Protein AF-0000000083599683 (afdb_homodimer)

Organism: Rodentolepis nana (NCBI:txid102285)

Structure (mmCIF, N/CA/C/O backbone):
data_AF-0000000083599683-model_v1
#
loop_
_entity.id
_entity.type
_entity.pdbx_description
1 polymer 'tRNA pseudouridine synthase'
#
loop_
_atom_site.group_PDB
_atom_site.id
_atom_site.type_symbol
_atom_site.label_atom_id
_atom_site.label_alt_id
_atom_site.label_comp_id
_atom_site.label_asym_id
_atom_site.label_entity_id
_atom_site.label_seq_id
_atom_site.pdbx_PDB_ins_code
_atom_site.Cartn_x
_atom_site.Cartn_y
_atom_site.Cartn_z
_atom_site.occupancy
_atom_site.B_iso_or_equiv
_atom_site.auth_seq_id
_atom_site.auth_comp_id
_atom_site.auth_asym_id
_atom_site.auth_atom_id
_atom_site.pdbx_PDB_model_num
ATOM 1 N N . MET A 1 1 ? -8.734 -25.922 -6.039 1 97.12 1 MET A N 1
ATOM 2 C CA . MET A 1 1 ? -9.18 -24.547 -5.828 1 97.12 1 MET A CA 1
ATOM 3 C C . MET A 1 1 ? -8.188 -23.547 -6.418 1 97.12 1 MET A C 1
ATOM 5 O O . MET A 1 1 ? -6.977 -23.75 -6.32 1 97.12 1 MET A O 1
ATOM 9 N N . LYS A 1 2 ? -8.742 -22.531 -7.09 1 97.81 2 LYS A N 1
ATOM 10 C CA . LYS A 1 2 ? -7.973 -21.391 -7.555 1 97.81 2 LYS A CA 1
ATOM 11 C C . LYS A 1 2 ? -8 -20.25 -6.531 1 97.81 2 LYS A C 1
ATOM 13 O O . LYS A 1 2 ? -9.078 -19.828 -6.105 1 97.81 2 LYS A O 1
ATOM 18 N N . ILE A 1 3 ? -6.816 -19.766 -6.152 1 97.94 3 ILE A N 1
ATOM 19 C CA . ILE A 1 3 ? -6.816 -18.812 -5.051 1 97.94 3 ILE A CA 1
ATOM 20 C C . ILE A 1 3 ? -6.016 -17.578 -5.441 1 97.94 3 ILE A C 1
ATOM 22 O O . ILE A 1 3 ? -5.027 -17.672 -6.176 1 97.94 3 ILE A O 1
ATOM 26 N N . LEU A 1 4 ? -6.488 -16.453 -5.023 1 98.62 4 LEU A N 1
ATOM 27 C CA . LEU A 1 4 ? -5.852 -15.141 -5.133 1 98.62 4 LEU A CA 1
ATOM 28 C C . LEU A 1 4 ? -5.406 -14.633 -3.766 1 98.62 4 LEU A C 1
ATOM 30 O O . LEU A 1 4 ? -6.129 -14.781 -2.779 1 98.62 4 LEU A O 1
ATOM 34 N N . TYR A 1 5 ? -4.164 -14.109 -3.648 1 98.44 5 TYR A N 1
ATOM 35 C CA . TYR A 1 5 ? -3.727 -13.539 -2.379 1 98.44 5 TYR A CA 1
ATOM 36 C C . TYR A 1 5 ? -2.648 -12.484 -2.6 1 98.44 5 TYR A C 1
ATOM 38 O O . TYR A 1 5 ? -1.873 -12.562 -3.555 1 98.44 5 TYR A O 1
ATOM 46 N N . THR A 1 6 ? -2.662 -11.484 -1.713 1 98.31 6 THR A N 1
ATOM 47 C CA . THR A 1 6 ? -1.493 -10.625 -1.572 1 98.31 6 THR A CA 1
ATOM 48 C C . THR A 1 6 ? -0.508 -11.203 -0.563 1 98.31 6 THR A C 1
ATOM 50 O O . THR A 1 6 ? -0.876 -11.492 0.578 1 98.31 6 THR A O 1
ATOM 53 N N . GLY A 1 7 ? 0.724 -11.375 -0.953 1 97.56 7 GLY A N 1
ATOM 54 C CA . GLY A 1 7 ? 1.691 -12.094 -0.137 1 97.56 7 GLY A CA 1
ATOM 55 C C . GLY A 1 7 ? 2.451 -11.188 0.818 1 97.56 7 GLY A C 1
ATOM 56 O O . GLY A 1 7 ? 3.248 -11.664 1.629 1 97.56 7 GLY A O 1
ATOM 57 N N . TRP A 1 8 ? 2.189 -9.977 0.929 1 96.69 8 TRP A N 1
ATOM 58 C CA . TRP A 1 8 ? 3.037 -8.969 1.562 1 96.69 8 TRP A CA 1
ATOM 59 C C . TRP A 1 8 ? 3.041 -9.141 3.078 1 96.69 8 TRP A C 1
ATOM 61 O O . TRP A 1 8 ? 4.035 -8.828 3.74 1 96.69 8 TRP A O 1
ATOM 71 N N . ASP A 1 9 ? 1.971 -9.648 3.609 1 93.19 9 ASP A N 1
ATOM 72 C CA . ASP A 1 9 ? 1.846 -9.797 5.055 1 93.19 9 ASP A CA 1
ATOM 73 C C . ASP A 1 9 ? 2.021 -11.25 5.477 1 93.19 9 ASP A C 1
ATOM 75 O O . ASP A 1 9 ? 1.667 -11.625 6.594 1 93.19 9 ASP A O 1
ATOM 79 N N . TYR A 1 10 ? 2.543 -12.086 4.562 1 94.94 10 TYR A N 1
ATOM 80 C CA . TYR A 1 10 ? 2.621 -13.508 4.848 1 94.94 10 TYR A CA 1
ATOM 81 C C . TYR A 1 10 ? 4.047 -14.023 4.684 1 94.94 10 TYR A C 1
ATOM 83 O O . TYR A 1 10 ? 4.828 -13.461 3.912 1 94.94 10 TYR A O 1
ATOM 91 N N . SER A 1 11 ? 4.332 -15.094 5.391 1 93.38 11 SER A N 1
ATOM 92 C CA . SER A 1 11 ? 5.633 -15.75 5.316 1 93.38 11 SER A CA 1
ATOM 93 C C . SER A 1 11 ? 5.664 -16.781 4.195 1 93.38 11 SER A C 1
ATOM 95 O O . SER A 1 11 ? 6.203 -17.891 4.371 1 93.38 11 SER A O 1
ATOM 97 N N . GLY A 1 12 ? 4.918 -16.453 3.143 1 92.81 12 GLY A N 1
ATOM 98 C CA . GLY A 1 12 ? 4.891 -17.359 2.008 1 92.81 12 GLY A CA 1
ATOM 99 C C . GLY A 1 12 ? 3.602 -18.156 1.913 1 92.81 12 GLY A C 1
ATOM 100 O O . GLY A 1 12 ? 2.691 -17.984 2.723 1 92.81 12 GLY A O 1
ATOM 101 N N . LEU A 1 13 ? 3.566 -18.984 0.935 1 92 13 LEU A N 1
ATOM 102 C CA . LEU A 1 13 ? 2.381 -19.797 0.691 1 92 13 LEU A CA 1
ATOM 103 C C . LEU A 1 13 ? 2.381 -21.031 1.575 1 92 13 LEU A C 1
ATOM 105 O O . LEU A 1 13 ? 1.37 -21.359 2.205 1 92 13 LEU A O 1
ATOM 109 N N . ALA A 1 14 ? 3.527 -21.719 1.593 1 87.19 14 ALA A N 1
ATOM 110 C CA . ALA A 1 14 ? 3.623 -23.047 2.199 1 87.19 14 ALA A CA 1
ATOM 111 C C . ALA A 1 14 ? 3.547 -22.969 3.721 1 87.19 14 ALA A C 1
ATOM 113 O O . ALA A 1 14 ? 4.066 -22.016 4.324 1 87.19 14 ALA A O 1
ATOM 114 N N . ARG A 1 15 ? 2.996 -24.031 4.219 1 80.44 15 ARG A N 1
ATOM 115 C CA . ARG A 1 15 ? 2.941 -24.125 5.672 1 80.44 15 ARG A CA 1
ATOM 116 C C .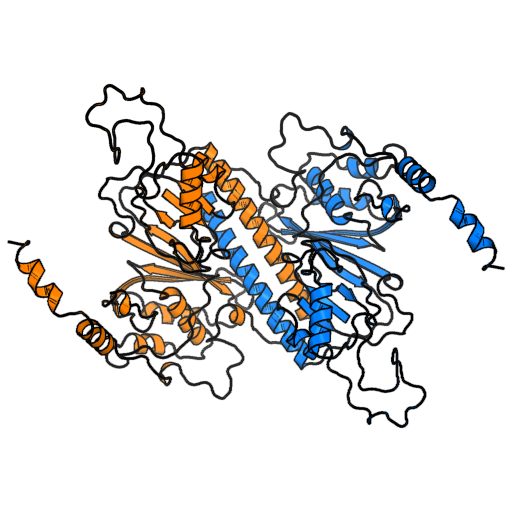 ARG A 1 15 ? 4.336 -24.312 6.262 1 80.44 15 ARG A C 1
ATOM 118 O O . ARG A 1 15 ? 5.191 -24.953 5.652 1 80.44 15 ARG A O 1
ATOM 125 N N . GLN A 1 16 ? 4.488 -23.641 7.316 1 76.94 16 GLN A N 1
ATOM 126 C CA . GLN A 1 16 ? 5.766 -23.734 8.016 1 76.94 16 GLN A CA 1
ATOM 127 C C . GLN A 1 16 ? 5.566 -24.062 9.492 1 76.94 16 GLN A C 1
ATOM 129 O O . GLN A 1 16 ? 4.555 -23.672 10.086 1 76.94 16 GLN A O 1
ATOM 134 N N . ASP A 1 17 ? 6.441 -24.766 9.969 1 71.62 17 ASP A N 1
ATOM 135 C CA . ASP A 1 17 ? 6.379 -25.078 11.391 1 71.62 17 ASP A CA 1
ATOM 136 C C . ASP A 1 17 ? 6.629 -23.844 12.25 1 71.62 17 ASP A C 1
ATOM 138 O O . ASP A 1 17 ? 6.051 -23.703 13.328 1 71.62 17 ASP A O 1
ATOM 142 N N . SER A 1 18 ? 7.34 -22.984 11.766 1 71 18 SER A N 1
ATOM 143 C CA . SER A 1 18 ? 7.844 -21.844 12.539 1 71 18 SER A CA 1
ATOM 144 C C . SER A 1 18 ? 6.891 -20.656 12.469 1 71 18 SER A C 1
ATOM 146 O O . SER A 1 18 ? 6.969 -19.75 13.297 1 71 18 SER A O 1
ATOM 148 N N . SER A 1 19 ? 6.02 -20.719 11.562 1 72.56 19 SER A N 1
ATOM 149 C CA . SER A 1 19 ? 5.145 -19.562 11.422 1 72.56 19 SER A CA 1
ATOM 150 C C . SER A 1 19 ? 3.715 -19.984 11.094 1 72.56 19 SER A C 1
ATOM 152 O O . SER A 1 19 ? 3.496 -20.828 10.227 1 72.56 19 SER A O 1
ATOM 154 N N . THR A 1 20 ? 2.865 -19.406 11.758 1 76.44 20 THR A N 1
ATOM 155 C CA . THR A 1 20 ? 1.454 -19.672 11.5 1 76.44 20 THR A CA 1
ATOM 156 C C . THR A 1 20 ? 0.873 -18.625 10.547 1 76.44 20 THR A C 1
ATOM 158 O O . THR A 1 20 ? -0.309 -18.688 10.203 1 76.44 20 THR A O 1
ATOM 161 N N . CYS A 1 21 ? 1.707 -17.781 9.984 1 89.5 21 CYS A N 1
ATOM 162 C CA . CYS A 1 21 ? 1.173 -16.703 9.156 1 89.5 21 CYS A CA 1
ATOM 163 C C . CYS A 1 21 ? 1.478 -16.938 7.684 1 89.5 21 CYS A C 1
ATOM 165 O O . CYS A 1 21 ? 2.139 -16.125 7.039 1 89.5 21 CYS A O 1
ATOM 167 N N . THR A 1 22 ? 1.053 -18.094 7.215 1 94.06 22 THR A N 1
ATOM 168 C CA . THR A 1 22 ? 1.198 -18.422 5.797 1 94.06 22 THR A CA 1
ATOM 169 C C . THR A 1 22 ? -0.16 -18.422 5.105 1 94.06 22 THR A C 1
ATOM 171 O O . THR A 1 22 ? -1.199 -18.516 5.762 1 94.06 22 THR A O 1
ATOM 174 N N . VAL A 1 23 ? -0.152 -18.297 3.834 1 95.81 23 VAL A N 1
ATOM 175 C CA . VAL A 1 23 ? -1.377 -18.312 3.041 1 95.81 23 VAL A CA 1
ATOM 176 C C . VAL A 1 23 ? -2.088 -19.641 3.193 1 95.81 23 VAL A C 1
ATOM 178 O O . VAL A 1 23 ? -3.297 -19.688 3.436 1 95.81 23 VAL A O 1
ATOM 181 N N . ALA A 1 24 ? -1.316 -20.781 3.111 1 94.31 24 ALA A N 1
ATOM 182 C CA . ALA A 1 24 ? -1.881 -22.109 3.215 1 94.31 24 ALA A CA 1
ATOM 183 C C . ALA A 1 24 ? -2.541 -22.328 4.574 1 94.31 24 ALA A C 1
ATOM 185 O O . ALA A 1 24 ? -3.645 -22.875 4.656 1 94.31 24 ALA A O 1
ATOM 186 N N . GLU A 1 25 ? -1.86 -21.891 5.57 1 93.31 25 GLU A N 1
ATOM 187 C CA . GLU A 1 25 ? -2.41 -22.047 6.914 1 93.31 25 GLU A CA 1
ATOM 188 C C . GLU A 1 25 ? -3.734 -21.312 7.059 1 93.31 25 GLU A C 1
ATOM 190 O O . GLU A 1 25 ? -4.676 -21.828 7.664 1 93.31 25 GLU A O 1
ATOM 195 N N . ASN A 1 26 ? -3.818 -20.125 6.535 1 95.12 26 ASN A N 1
ATOM 196 C CA . ASN A 1 26 ? -5.059 -19.359 6.594 1 95.12 26 ASN A CA 1
ATOM 197 C C . ASN A 1 26 ? -6.172 -20.047 5.801 1 95.12 26 ASN A C 1
ATOM 199 O O . ASN A 1 26 ? -7.324 -20.062 6.238 1 95.12 26 ASN A O 1
ATOM 203 N N . LEU A 1 27 ? -5.824 -20.578 4.699 1 95.38 27 LEU A N 1
ATOM 204 C CA . LEU A 1 27 ? -6.805 -21.281 3.885 1 95.38 27 LEU A CA 1
ATOM 205 C C . LEU A 1 27 ? -7.336 -22.516 4.617 1 95.38 27 LEU A C 1
ATOM 207 O O . LEU A 1 27 ? -8.555 -22.688 4.723 1 95.38 27 LEU A O 1
ATOM 211 N N . ILE A 1 28 ? -6.441 -23.328 5.156 1 93.94 28 ILE A N 1
ATOM 212 C CA . ILE A 1 28 ? -6.824 -24.547 5.844 1 93.94 28 ILE A CA 1
ATOM 213 C C . ILE A 1 28 ? -7.66 -24.219 7.078 1 93.94 28 ILE A C 1
ATOM 215 O O . ILE A 1 28 ? -8.688 -24.844 7.324 1 93.94 28 ILE A O 1
ATOM 219 N N . THR A 1 29 ? -7.227 -23.188 7.777 1 93.31 29 THR A N 1
ATOM 220 C CA . THR A 1 29 ? -7.961 -22.75 8.953 1 93.31 29 THR A CA 1
ATOM 221 C C . THR A 1 29 ? -9.375 -22.312 8.586 1 93.31 29 THR A C 1
ATOM 223 O O . THR A 1 29 ? -10.336 -22.672 9.266 1 93.31 29 THR A O 1
ATOM 226 N N . ALA A 1 30 ? -9.531 -21.594 7.531 1 95.38 30 ALA A N 1
ATOM 227 C CA . ALA A 1 30 ? -10.836 -21.141 7.066 1 95.38 30 ALA A CA 1
ATOM 228 C C . ALA A 1 30 ? -11.727 -22.312 6.691 1 95.38 30 ALA A C 1
ATOM 230 O O . ALA A 1 30 ? -12.914 -22.344 7.035 1 95.38 30 ALA A O 1
ATOM 231 N N . LEU A 1 31 ? -11.156 -23.344 6.027 1 95.19 31 LEU A N 1
ATOM 232 C CA . LEU A 1 31 ? -11.922 -24.5 5.59 1 95.19 31 LEU A CA 1
ATOM 233 C C . LEU A 1 31 ? -12.336 -25.359 6.777 1 95.19 31 LEU A C 1
ATOM 235 O O . LEU A 1 31 ? -13.406 -25.984 6.758 1 95.19 31 LEU A O 1
ATOM 239 N N . CYS A 1 32 ? -11.539 -25.344 7.809 1 94.25 32 CYS A N 1
ATOM 240 C CA . CYS A 1 32 ? -11.906 -26.031 9.047 1 94.25 32 CYS A CA 1
ATOM 241 C C . CYS A 1 32 ? -13.039 -25.312 9.758 1 94.25 32 CYS A C 1
ATOM 243 O O . CYS A 1 32 ? -13.984 -25.938 10.227 1 94.25 32 CYS A O 1
ATOM 245 N N . ARG A 1 33 ? -12.945 -24.062 9.758 1 94.31 33 ARG A N 1
ATOM 246 C CA . ARG A 1 33 ? -13.953 -23.234 10.438 1 94.31 33 ARG A CA 1
ATOM 247 C C . ARG A 1 33 ? -15.328 -23.438 9.812 1 94.31 33 ARG A C 1
ATOM 249 O O . ARG A 1 33 ? -16.344 -23.438 10.516 1 94.31 33 ARG A O 1
ATOM 256 N N . CYS A 1 34 ? -15.328 -23.625 8.539 1 93.69 34 CYS A N 1
ATOM 257 C CA . CYS A 1 34 ? -16.609 -23.797 7.875 1 93.69 34 CYS A CA 1
ATOM 258 C C . CYS A 1 34 ? -16.953 -25.281 7.746 1 93.69 34 CYS A C 1
ATOM 260 O O . CYS A 1 34 ? -17.859 -25.656 7.004 1 93.69 34 CYS A O 1
ATOM 262 N N . ARG A 1 35 ? -16.141 -26.188 8.297 1 92.38 35 ARG A N 1
ATOM 263 C CA . ARG A 1 35 ? -16.391 -27.609 8.469 1 92.38 35 ARG A CA 1
ATOM 264 C C . ARG A 1 35 ? -16.312 -28.344 7.133 1 92.38 35 ARG A C 1
ATOM 266 O O . ARG A 1 35 ? -17.016 -29.344 6.918 1 92.38 35 ARG A O 1
ATOM 273 N N . LEU A 1 36 ? -15.609 -27.75 6.25 1 93.31 36 LEU A N 1
ATOM 274 C CA . LEU A 1 36 ? -15.344 -28.469 5.008 1 93.31 36 LEU A CA 1
ATOM 275 C C . LEU A 1 36 ? -14.234 -29.5 5.203 1 93.31 36 LEU A C 1
ATOM 277 O O . LEU A 1 36 ? -14.148 -30.469 4.445 1 93.31 36 LEU A O 1
ATOM 281 N N . ILE A 1 37 ? -13.406 -29.203 6.125 1 91 37 ILE A N 1
ATOM 282 C CA . ILE A 1 37 ? -12.352 -30.125 6.523 1 91 37 ILE A CA 1
ATOM 283 C C . ILE A 1 37 ? -12.484 -30.469 8.008 1 91 37 ILE A C 1
ATOM 285 O O . ILE A 1 37 ? -12.609 -29.562 8.844 1 91 37 ILE A O 1
ATOM 289 N N . GLU A 1 38 ? -12.547 -31.703 8.297 1 83.56 38 GLU A N 1
ATOM 290 C CA . GLU A 1 38 ? -12.664 -32.125 9.688 1 83.56 38 GLU A CA 1
ATOM 291 C C . GLU A 1 38 ? -11.289 -32.438 10.289 1 83.56 38 GLU A C 1
ATOM 293 O O . GLU A 1 38 ? -11.016 -32.031 11.43 1 83.56 38 GLU A O 1
ATOM 298 N N . ASP A 1 39 ? -10.461 -33.125 9.484 1 79.12 39 ASP A N 1
ATOM 299 C CA . ASP A 1 39 ? -9.117 -33.469 9.938 1 79.12 39 ASP A CA 1
ATOM 300 C C . ASP A 1 39 ? -8.055 -32.875 9.016 1 79.12 39 ASP A C 1
ATOM 302 O O . ASP A 1 39 ? -7.852 -33.375 7.902 1 79.12 39 ASP A O 1
ATOM 306 N N . PRO A 1 40 ? -7.406 -31.906 9.578 1 72 40 PRO A N 1
ATOM 307 C CA . PRO A 1 40 ? -6.398 -31.281 8.719 1 72 40 PRO A CA 1
ATOM 308 C C . PRO A 1 40 ? -5.285 -32.25 8.312 1 72 40 PRO A C 1
ATOM 310 O O . PRO A 1 40 ? -4.633 -32.031 7.285 1 72 40 PRO A O 1
ATOM 313 N N . GLY A 1 41 ? -5.109 -33.219 9.086 1 71.75 41 GLY A N 1
ATOM 314 C CA . GLY A 1 41 ? -4.09 -34.188 8.766 1 71.75 41 GLY A CA 1
ATOM 315 C C . GLY A 1 41 ? -4.43 -35.031 7.547 1 71.75 41 GLY A C 1
ATOM 316 O O . GLY A 1 41 ? -3.539 -35.594 6.902 1 71.75 41 GLY A O 1
ATOM 317 N N . ALA A 1 42 ? -5.656 -35.062 7.199 1 68.44 42 ALA A N 1
ATOM 318 C CA . ALA A 1 42 ? -6.117 -35.938 6.113 1 68.44 42 ALA A CA 1
ATOM 319 C C . ALA A 1 42 ? -6.285 -35.125 4.82 1 68.44 42 ALA A C 1
ATOM 321 O O . ALA A 1 42 ? -6.77 -35.656 3.816 1 68.44 42 ALA A O 1
ATOM 322 N N . LEU A 1 43 ? -5.891 -33.969 4.637 1 76.19 43 LEU A N 1
ATOM 323 C CA . LEU A 1 43 ? -6.262 -33 3.602 1 76.19 43 LEU A CA 1
ATOM 324 C C . LEU A 1 43 ? -5.406 -33.188 2.352 1 76.19 43 LEU A C 1
ATOM 326 O O . LEU A 1 43 ? -5.848 -32.875 1.242 1 76.19 43 LEU A O 1
ATOM 330 N N . GLU A 1 44 ? -4.41 -34.031 2.207 1 83.62 44 GLU A N 1
ATOM 331 C CA . GLU A 1 44 ? -3.484 -34.156 1.085 1 83.62 44 GLU A CA 1
ATOM 332 C C . GLU A 1 44 ? -3.33 -32.812 0.35 1 83.62 44 GLU A C 1
ATOM 334 O O . GLU A 1 44 ? -3.555 -32.75 -0.859 1 83.62 44 GLU A O 1
ATOM 339 N N . PHE A 1 45 ? -2.924 -31.891 1.01 1 89.44 45 PHE A N 1
ATOM 340 C CA . PHE A 1 45 ? -2.773 -30.531 0.499 1 89.44 45 PHE A CA 1
ATOM 341 C C . PHE A 1 45 ? -1.573 -30.438 -0.435 1 89.44 45 PHE A C 1
ATOM 343 O O . PHE A 1 45 ? -0.471 -30.859 -0.084 1 89.44 45 PHE A O 1
ATOM 350 N N . ALA A 1 46 ? -1.817 -29.984 -1.697 1 92.62 46 ALA A N 1
ATOM 351 C CA . ALA A 1 46 ? -0.75 -29.766 -2.67 1 92.62 46 ALA A CA 1
ATOM 352 C C . ALA A 1 46 ? -0.945 -28.438 -3.402 1 92.62 46 ALA A C 1
ATOM 354 O O . ALA A 1 46 ? -2.07 -27.953 -3.525 1 92.62 46 ALA A O 1
ATOM 355 N N . VAL A 1 47 ? 0.135 -27.875 -3.836 1 93.44 47 VAL A N 1
ATOM 356 C CA . VAL A 1 47 ? 0.078 -26.578 -4.492 1 93.44 47 VAL A CA 1
ATOM 357 C C . VAL A 1 47 ? 0.739 -26.672 -5.867 1 93.44 47 VAL A C 1
ATOM 359 O O . VAL A 1 47 ? 1.607 -27.516 -6.094 1 93.44 47 VAL A O 1
ATOM 362 N N . CYS A 1 48 ? 0.321 -25.812 -6.738 1 92.69 48 CYS A N 1
ATOM 363 C CA . CYS A 1 48 ? 0.878 -25.766 -8.086 1 92.69 48 CYS A CA 1
ATOM 364 C C . CYS A 1 48 ? 2.283 -25.172 -8.078 1 92.69 48 CYS A C 1
ATOM 366 O O . CYS A 1 48 ? 3.172 -25.672 -8.773 1 92.69 48 CYS A O 1
ATOM 368 N N . GLY A 1 49 ? 2.432 -24.094 -7.383 1 87.81 49 GLY A N 1
ATOM 369 C CA . GLY A 1 49 ? 3.703 -23.391 -7.246 1 87.81 49 GLY A CA 1
ATOM 370 C C . GLY A 1 49 ? 3.895 -22.766 -5.879 1 87.81 49 GLY A C 1
ATOM 371 O O . GLY A 1 49 ? 2.949 -22.234 -5.297 1 87.81 49 GLY A O 1
ATOM 372 N N . ARG A 1 50 ? 5.109 -22.844 -5.383 1 87.69 50 ARG A N 1
ATOM 373 C CA . ARG A 1 50 ? 5.41 -22.234 -4.094 1 87.69 50 ARG A CA 1
ATOM 374 C C . ARG A 1 50 ? 5.812 -20.766 -4.27 1 87.69 50 ARG A C 1
ATOM 376 O O . ARG A 1 50 ? 6.492 -20.422 -5.234 1 87.69 50 ARG A O 1
ATOM 383 N N . THR A 1 51 ? 5.203 -19.922 -3.527 1 94.06 51 THR A N 1
ATOM 384 C CA . THR A 1 51 ? 5.59 -18.516 -3.521 1 94.06 51 THR A CA 1
ATOM 385 C C . THR A 1 51 ? 6.277 -18.141 -2.211 1 94.06 51 THR A C 1
ATOM 387 O O . THR A 1 51 ? 5.863 -18.594 -1.14 1 94.06 51 THR A O 1
ATOM 390 N N . ASP A 1 52 ? 7.328 -17.391 -2.348 1 93.62 52 ASP A N 1
ATOM 391 C CA . ASP A 1 52 ? 8.125 -16.953 -1.203 1 93.62 52 ASP A CA 1
ATOM 392 C C . ASP A 1 52 ? 7.395 -15.883 -0.402 1 93.62 52 ASP A C 1
ATOM 394 O O . ASP A 1 52 ? 6.344 -15.398 -0.821 1 93.62 52 ASP A O 1
ATOM 398 N N . LYS A 1 53 ? 8.039 -15.688 0.755 1 95.25 53 LYS A N 1
ATOM 399 C CA . LYS A 1 53 ? 7.57 -14.562 1.56 1 95.25 53 LYS A CA 1
ATOM 400 C C . LYS A 1 53 ? 7.512 -13.281 0.732 1 95.25 53 LYS A C 1
ATOM 402 O O . LYS A 1 53 ? 8.461 -12.953 0.021 1 95.25 53 LYS A O 1
ATOM 407 N N . GLY A 1 54 ? 6.352 -12.602 0.827 1 96.88 54 GLY A N 1
ATOM 408 C CA . GLY A 1 54 ? 6.211 -11.32 0.157 1 96.88 54 GLY A CA 1
ATOM 409 C C . GLY A 1 54 ? 5.664 -11.438 -1.252 1 96.88 54 GLY A C 1
ATOM 410 O O . GLY A 1 54 ? 5.242 -10.445 -1.846 1 96.88 54 GLY A O 1
ATOM 411 N N . VAL A 1 55 ? 5.672 -12.641 -1.803 1 98.25 55 VAL A N 1
ATOM 412 C CA . VAL A 1 55 ? 5.238 -12.836 -3.182 1 98.25 55 VAL A CA 1
ATOM 413 C C . VAL A 1 55 ? 3.732 -13.086 -3.217 1 98.25 55 VAL A C 1
ATOM 415 O O . VAL A 1 55 ? 3.211 -13.883 -2.432 1 98.25 55 VAL A O 1
ATOM 418 N N . SER A 1 56 ? 3.061 -12.391 -4.133 1 98.69 56 SER A N 1
ATOM 419 C CA . SER A 1 56 ? 1.612 -12.508 -4.27 1 98.69 56 SER A CA 1
ATOM 420 C C . SER A 1 56 ? 1.239 -13.539 -5.328 1 98.69 56 SER A C 1
ATOM 422 O O . SER A 1 56 ? 2.088 -13.961 -6.117 1 98.69 56 SER A O 1
ATOM 424 N N . GLY A 1 57 ? 0.008 -13.969 -5.305 1 98.5 57 GLY A N 1
ATOM 425 C CA . GLY A 1 57 ? -0.51 -14.914 -6.281 1 98.5 57 GLY A CA 1
ATOM 426 C C . GLY A 1 57 ? -1.894 -14.555 -6.785 1 98.5 57 GLY A C 1
ATOM 427 O O . GLY A 1 57 ? -2.789 -14.242 -5.996 1 98.5 57 GLY A O 1
ATOM 428 N N . LEU A 1 58 ? -2.051 -14.57 -8.102 1 98.31 58 LEU A N 1
ATOM 429 C CA . LEU A 1 58 ? -3.326 -14.242 -8.734 1 98.31 58 LEU A CA 1
ATOM 430 C C . LEU A 1 58 ? -4.164 -15.492 -8.945 1 98.31 58 LEU A C 1
ATOM 432 O O . LEU A 1 58 ? -5.367 -15.492 -8.688 1 98.31 58 LEU A O 1
ATOM 436 N N . SER A 1 59 ? -3.518 -16.578 -9.469 1 96.94 59 SER A N 1
ATOM 437 C CA . SER A 1 59 ? -4.242 -17.797 -9.812 1 96.94 59 SER A CA 1
ATOM 438 C C . SER A 1 59 ? -3.498 -19.031 -9.328 1 96.94 59 SER A C 1
ATOM 440 O O . SER A 1 59 ? -3.273 -19.969 -10.102 1 96.94 59 SER A O 1
ATOM 442 N N . GLN A 1 60 ? -3.127 -18.969 -8.086 1 97.06 60 GLN A N 1
ATOM 443 C CA . GLN A 1 60 ? -2.545 -20.172 -7.492 1 97.06 60 GLN A CA 1
ATOM 444 C C . GLN A 1 60 ? -3.562 -21.312 -7.438 1 97.06 60 GLN A C 1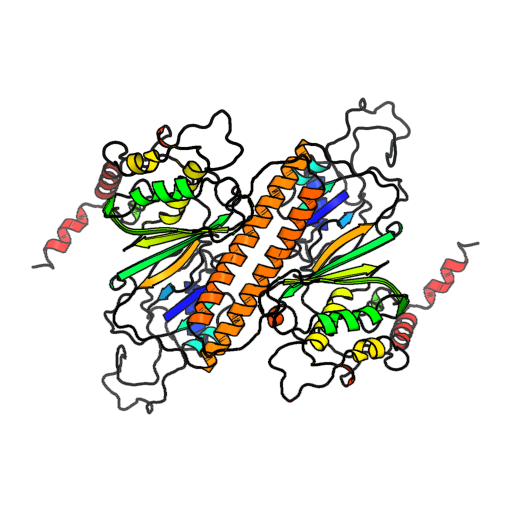
ATOM 446 O O . GLN A 1 60 ? -4.758 -21.078 -7.262 1 97.06 60 GLN A O 1
ATOM 451 N N . VAL A 1 61 ? -3.121 -22.5 -7.695 1 97.56 61 VAL A N 1
ATOM 452 C CA . VAL A 1 61 ? -4.016 -23.656 -7.672 1 97.56 61 VAL A CA 1
ATOM 453 C C . VAL A 1 61 ? -3.572 -24.641 -6.59 1 97.56 61 VAL A C 1
ATOM 455 O O . VAL A 1 61 ? -2.391 -24.969 -6.5 1 97.56 61 VAL A O 1
ATOM 458 N N . VAL A 1 62 ? -4.516 -25.031 -5.789 1 96.06 62 VAL A N 1
ATOM 459 C CA . VAL A 1 62 ? -4.25 -25.984 -4.727 1 96.06 62 VAL A CA 1
ATOM 460 C C . VAL A 1 62 ? -5.234 -27.156 -4.832 1 96.06 62 VAL A C 1
ATOM 462 O O . VAL A 1 62 ? -6.348 -26.984 -5.332 1 96.06 62 VAL A O 1
ATOM 465 N N . THR A 1 63 ? -4.789 -28.312 -4.391 1 95.19 63 THR A N 1
ATOM 466 C CA . THR A 1 63 ? -5.68 -29.453 -4.289 1 95.19 63 THR A CA 1
ATOM 467 C C . THR A 1 63 ? -5.848 -29.891 -2.834 1 95.19 63 THR A C 1
ATOM 469 O O . THR A 1 63 ? -4.895 -29.844 -2.055 1 95.19 63 THR A O 1
ATOM 472 N N . LEU A 1 64 ? -7.031 -30.234 -2.514 1 93.44 64 LEU A N 1
ATOM 473 C CA . LEU A 1 64 ? -7.352 -30.719 -1.18 1 93.44 64 LEU A CA 1
ATOM 474 C C . LEU A 1 64 ? -8.633 -31.547 -1.199 1 93.44 64 LEU A C 1
ATOM 476 O O . LEU A 1 64 ? -9.406 -31.484 -2.156 1 93.44 64 LEU A O 1
ATOM 480 N N . THR A 1 65 ? -8.758 -32.375 -0.172 1 93.19 65 THR A N 1
ATOM 481 C CA . THR A 1 65 ? -9.977 -33.188 -0.002 1 93.19 65 THR A CA 1
ATOM 482 C C . THR A 1 65 ? -10.914 -32.5 0.996 1 93.19 65 THR A C 1
ATOM 484 O O . THR A 1 65 ? -10.508 -32.156 2.109 1 93.19 65 THR A O 1
ATOM 487 N N . VAL A 1 66 ? -12.148 -32.312 0.5 1 93.56 66 VAL A N 1
ATOM 488 C CA . VAL A 1 66 ? -13.133 -31.625 1.35 1 93.56 66 VAL A CA 1
ATOM 489 C C . VAL A 1 66 ? -14.43 -32.438 1.356 1 93.56 66 VAL A C 1
ATOM 491 O O . VAL A 1 66 ? -14.633 -33.312 0.525 1 93.56 66 VAL A O 1
ATOM 494 N N . ARG A 1 67 ? -15.266 -32.062 2.273 1 91.88 67 ARG A N 1
ATOM 495 C CA . ARG A 1 67 ? -16.594 -32.688 2.346 1 91.88 67 ARG A CA 1
ATOM 496 C C . ARG A 1 67 ? -17.406 -32.375 1.1 1 91.88 67 ARG A C 1
ATOM 498 O O . ARG A 1 67 ? -17.328 -31.266 0.566 1 91.88 67 ARG A O 1
ATOM 505 N N . SER A 1 68 ? -18.188 -33.375 0.671 1 92.06 68 SER A N 1
ATOM 506 C CA . SER A 1 68 ? -19.047 -33.219 -0.504 1 92.06 68 SER A CA 1
ATOM 507 C C . SER A 1 68 ? -20.484 -33.594 -0.202 1 92.06 68 SER A C 1
ATOM 509 O O . SER A 1 68 ? -20.734 -34.469 0.65 1 92.06 68 SER A O 1
ATOM 511 N N . ASN A 1 69 ? -21.375 -32.938 -0.874 1 92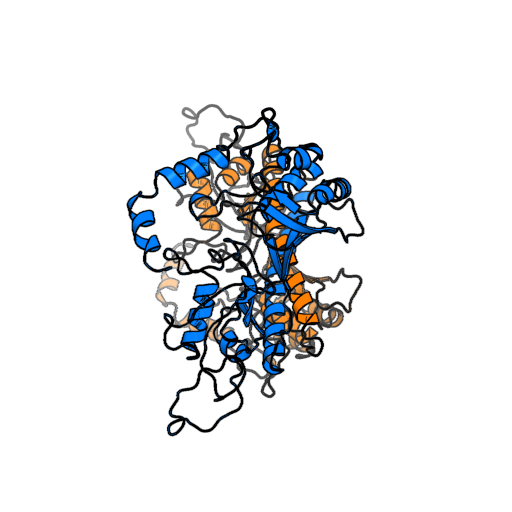.75 69 ASN A N 1
ATOM 512 C CA . ASN A 1 69 ? -22.781 -33.25 -0.702 1 92.75 69 ASN A CA 1
ATOM 513 C C . ASN A 1 69 ? -23.25 -34.312 -1.673 1 92.75 69 ASN A C 1
ATOM 515 O O . ASN A 1 69 ? -24.391 -34.781 -1.588 1 92.75 69 ASN A O 1
ATOM 519 N N . VAL A 1 70 ? -22.375 -34.719 -2.562 1 91.44 70 VAL A N 1
ATOM 520 C CA . VAL A 1 70 ? -22.75 -35.719 -3.551 1 91.44 70 VAL A CA 1
ATOM 521 C C . VAL A 1 70 ? -22.016 -37.031 -3.258 1 91.44 70 VAL A C 1
ATOM 523 O O . VAL A 1 70 ? -20.953 -37.031 -2.615 1 91.44 70 VAL A O 1
ATOM 526 N N . HIS A 1 71 ? -22.609 -38.094 -3.789 1 90.62 71 HIS A N 1
ATOM 527 C CA . HIS A 1 71 ? -22.078 -39.406 -3.434 1 90.62 71 HIS A CA 1
ATOM 528 C C . HIS A 1 71 ? -21.281 -40 -4.586 1 90.62 71 HIS A C 1
ATOM 530 O O . HIS A 1 71 ? -20.656 -41.062 -4.43 1 90.62 71 HIS A O 1
ATOM 536 N N . GLU A 1 72 ? -21.344 -39.406 -5.699 1 89.62 72 GLU A N 1
ATOM 537 C CA . GLU A 1 72 ? -20.641 -39.906 -6.879 1 89.62 72 GLU A CA 1
ATOM 538 C C . GLU A 1 72 ? -20.156 -38.75 -7.758 1 89.62 72 GLU A C 1
ATOM 540 O O . GLU A 1 72 ? -20.625 -37.625 -7.621 1 89.62 72 GLU A O 1
ATOM 545 N N . GLY A 1 73 ? -19.172 -39.156 -8.586 1 91.19 73 GLY A N 1
ATOM 546 C CA . GLY A 1 73 ? -18.594 -38.156 -9.477 1 91.19 73 GLY A CA 1
ATOM 547 C C . GLY A 1 73 ? -17.078 -38.125 -9.438 1 91.19 73 GLY A C 1
ATOM 548 O O . GLY A 1 73 ? -16.453 -38.906 -8.734 1 91.19 73 GLY A O 1
ATOM 549 N N . VAL A 1 74 ? -16.562 -37.156 -10.188 1 92.81 74 VAL A N 1
ATOM 550 C CA . VAL A 1 74 ? -15.117 -37.031 -10.273 1 92.81 74 VAL A CA 1
ATOM 551 C C . VAL A 1 74 ? -14.547 -36.656 -8.906 1 92.81 74 VAL A C 1
ATOM 553 O O . VAL A 1 74 ? -14.977 -35.688 -8.305 1 92.81 74 VAL A O 1
ATOM 556 N N . GLY A 1 75 ? -13.664 -37.469 -8.391 1 90.69 75 GLY A N 1
ATOM 557 C CA . GLY A 1 75 ? -12.922 -37.125 -7.184 1 90.69 75 GLY A CA 1
ATOM 558 C C . GLY A 1 75 ? -13.703 -37.406 -5.914 1 90.69 75 GLY A C 1
ATOM 559 O O . GLY A 1 75 ? -13.234 -37.125 -4.812 1 90.69 75 GLY A O 1
ATOM 560 N N . VAL A 1 76 ? -14.898 -37.938 -6 1 91.75 76 VAL A N 1
ATOM 561 C CA . VAL A 1 76 ? -15.711 -38.219 -4.816 1 91.75 76 VAL A CA 1
ATOM 562 C C . VAL A 1 76 ? -15.305 -39.531 -4.191 1 91.75 76 VAL A C 1
ATOM 564 O O . VAL A 1 76 ? -15.211 -40.562 -4.883 1 91.75 76 VAL A O 1
ATOM 567 N N . ILE A 1 77 ? -15.008 -39.438 -2.961 1 87.12 77 ILE A N 1
ATOM 568 C CA . ILE A 1 77 ? -14.719 -40.656 -2.18 1 87.12 77 ILE A CA 1
ATOM 569 C C . ILE A 1 77 ? -15.938 -41.031 -1.359 1 87.12 77 ILE A C 1
ATOM 571 O O . ILE A 1 77 ? -16.344 -40.312 -0.454 1 87.12 77 ILE A O 1
ATOM 575 N N . SER A 1 78 ? -16.5 -42.125 -1.709 1 87.44 78 SER A N 1
ATOM 576 C CA . SER A 1 78 ? -17.719 -42.562 -1.033 1 87.44 78 SER A CA 1
ATOM 577 C C . SER A 1 78 ? -17.484 -43.875 -0.286 1 87.44 78 SER A C 1
ATOM 579 O O . SER A 1 78 ? -16.719 -44.719 -0.742 1 87.44 78 SER A O 1
ATOM 581 N N . PRO A 1 79 ? -18.141 -43.938 0.895 1 84.56 79 PRO A N 1
ATOM 582 C CA . PRO A 1 79 ? -18.047 -45.219 1.597 1 84.56 79 PRO A CA 1
ATOM 583 C C . PRO A 1 79 ? -18.688 -46.344 0.823 1 84.56 79 PRO A C 1
ATOM 585 O O . PRO A 1 79 ? -19.547 -46.125 -0.025 1 84.56 79 PRO A O 1
ATOM 588 N N . GLU A 1 80 ? -18.234 -47.531 1.117 1 83.62 80 GLU A N 1
ATOM 589 C CA . GLU A 1 80 ? -18.781 -48.719 0.484 1 83.62 80 GLU A CA 1
ATOM 590 C C . GLU A 1 80 ? -20.25 -48.906 0.857 1 83.62 80 GLU A C 1
ATOM 592 O O . GLU A 1 80 ? -21.094 -49.188 -0.002 1 83.62 80 GLU A O 1
ATOM 597 N N . ASP A 1 81 ? -20.562 -48.719 2.068 1 82.62 81 ASP A N 1
ATOM 598 C CA . ASP A 1 81 ? -21.938 -48.781 2.549 1 82.62 81 ASP A CA 1
ATOM 599 C C . ASP A 1 81 ? -22.641 -47.438 2.428 1 82.62 81 ASP A C 1
ATOM 601 O O . ASP A 1 81 ? -22.406 -46.531 3.227 1 82.62 81 ASP A O 1
ATOM 605 N N . LYS A 1 82 ? -23.5 -47.344 1.422 1 81.06 82 LYS A N 1
ATOM 606 C CA . LYS A 1 82 ? -24.172 -46.062 1.16 1 81.06 82 LYS A CA 1
ATOM 607 C C . LYS A 1 82 ? -25.5 -46 1.897 1 81.06 82 LYS A C 1
ATOM 609 O O . LYS A 1 82 ? -26.281 -45.062 1.695 1 81.06 82 LYS A O 1
ATOM 614 N N . SER A 1 83 ? -25.766 -47.031 2.711 1 80.38 83 SER A N 1
ATOM 615 C CA . SER A 1 83 ? -27.062 -47.125 3.361 1 80.38 83 SER A CA 1
ATOM 616 C C . SER A 1 83 ? -27.266 -46 4.379 1 80.38 83 SER A C 1
ATOM 618 O O . SER A 1 83 ? -28.406 -45.594 4.625 1 80.38 83 SER A O 1
ATOM 620 N N . ASN A 1 84 ? -26.266 -45.531 4.926 1 82.31 84 ASN A N 1
ATOM 621 C CA . ASN A 1 84 ? -26.375 -44.562 6 1 82.31 84 ASN A CA 1
ATOM 622 C C . ASN A 1 84 ? -26.062 -43.125 5.504 1 82.31 84 ASN A C 1
ATOM 624 O O . ASN A 1 84 ? -25.922 -42.219 6.305 1 82.31 84 ASN A O 1
ATOM 628 N N . LEU A 1 85 ? -26.047 -43.062 4.184 1 80.81 85 LEU A N 1
ATOM 629 C CA . LEU A 1 85 ? -25.703 -41.75 3.66 1 80.81 85 LEU A CA 1
ATOM 630 C C . LEU A 1 85 ? -26.953 -40.875 3.523 1 80.81 85 LEU A C 1
ATOM 632 O O . LEU A 1 85 ? -28.031 -41.375 3.176 1 80.81 85 LEU A O 1
ATOM 636 N N . CYS A 1 86 ? -26.844 -39.656 3.922 1 81.19 86 CYS A N 1
ATOM 637 C CA . CYS A 1 86 ? -27.922 -38.688 3.717 1 81.19 86 CYS A CA 1
ATOM 638 C C . CYS A 1 86 ? -28.203 -38.5 2.232 1 81.19 86 CYS A C 1
ATOM 640 O O . CYS A 1 86 ? -27.328 -38.688 1.396 1 81.19 86 CYS A O 1
ATOM 642 N N . PRO A 1 87 ? -29.469 -38.156 1.884 1 85.69 87 PRO A N 1
ATOM 643 C CA . PRO A 1 87 ? -29.766 -37.875 0.479 1 85.69 87 PRO A CA 1
ATOM 644 C C . PRO A 1 87 ? -28.875 -36.781 -0.109 1 85.69 87 PRO A C 1
ATOM 646 O O . PRO A 1 87 ? -28.484 -35.844 0.598 1 85.69 87 PRO A O 1
ATOM 649 N N . GLU A 1 88 ? -28.547 -36.969 -1.405 1 84.88 88 GLU A N 1
ATOM 650 C CA . GLU A 1 88 ? -27.703 -36 -2.09 1 84.88 88 GLU A CA 1
ATOM 651 C C . GLU A 1 88 ? -28.375 -34.625 -2.168 1 84.88 88 GLU A C 1
ATOM 653 O O . GLU A 1 88 ? -29.609 -34.531 -2.246 1 84.88 88 GLU A O 1
ATOM 658 N N . LYS A 1 89 ? -27.625 -33.656 -1.972 1 89.38 89 LYS A N 1
ATOM 659 C CA . LYS A 1 89 ? -28 -32.281 -2.119 1 89.38 89 LYS A CA 1
ATOM 660 C C . LYS A 1 89 ? -27.109 -31.562 -3.125 1 89.38 89 LYS A C 1
ATOM 662 O O . LYS A 1 89 ? -26.109 -32.125 -3.574 1 89.38 89 LYS A O 1
ATOM 667 N N . PRO A 1 90 ? -27.625 -30.375 -3.576 1 91.62 90 PRO A N 1
ATOM 668 C CA . PRO A 1 90 ? -26.703 -29.609 -4.402 1 91.62 90 PRO A CA 1
ATOM 669 C C . PRO A 1 90 ? -25.344 -29.406 -3.729 1 91.62 90 PRO A C 1
ATOM 671 O O . PRO A 1 90 ? -25.281 -29.25 -2.504 1 91.62 90 PRO A O 1
ATOM 674 N N . GLU A 1 91 ? -24.375 -29.516 -4.531 1 93.81 91 GLU A N 1
ATOM 675 C CA . GLU A 1 91 ? -23.016 -29.422 -4.008 1 93.81 91 GLU A CA 1
ATOM 676 C C . GLU A 1 91 ? -22.812 -28.141 -3.217 1 93.81 91 GLU A C 1
ATOM 678 O O . GLU A 1 91 ? -23.484 -27.141 -3.477 1 93.81 91 GLU A O 1
ATOM 683 N N . VAL A 1 92 ? -21.906 -28.188 -2.314 1 94.56 92 VAL A N 1
ATOM 684 C CA . VAL A 1 92 ? -21.547 -27.047 -1.479 1 94.56 92 VAL A CA 1
ATOM 685 C C . VAL A 1 92 ? -20.984 -25.922 -2.35 1 94.56 92 VAL A C 1
ATOM 687 O O . VAL A 1 92 ? -20.234 -26.172 -3.295 1 94.56 92 VAL A O 1
ATOM 690 N N . ASP A 1 93 ? -21.359 -24.656 -2.084 1 97.12 93 ASP A N 1
ATOM 691 C CA . ASP A 1 93 ? -20.688 -23.5 -2.686 1 97.12 93 ASP A CA 1
ATOM 692 C C . ASP A 1 93 ? -19.328 -23.25 -2.027 1 97.12 93 ASP A C 1
ATOM 694 O O . ASP A 1 93 ? -19.188 -22.328 -1.221 1 97.12 93 ASP A O 1
ATOM 698 N N . TYR A 1 94 ? -18.422 -24.031 -2.43 1 97.5 94 TYR A N 1
ATOM 699 C CA . TYR A 1 94 ? -17.109 -24.031 -1.783 1 97.5 94 TYR A CA 1
ATOM 700 C C . TYR A 1 94 ? -16.5 -22.641 -1.772 1 97.5 94 TYR A C 1
ATOM 702 O O . TYR A 1 94 ? -15.883 -22.234 -0.782 1 97.5 94 TYR A O 1
ATOM 710 N N . VAL A 1 95 ? -16.641 -21.938 -2.848 1 98.31 95 VAL A N 1
ATOM 711 C CA . VAL A 1 95 ? -16.031 -20.625 -3.014 1 98.31 95 VAL A CA 1
ATOM 712 C C . VAL A 1 95 ? -16.641 -19.625 -2.021 1 98.31 95 VAL A C 1
ATOM 714 O O . VAL A 1 95 ? -15.914 -18.969 -1.265 1 98.31 95 VAL A O 1
ATOM 717 N N . LEU A 1 96 ? -17.922 -19.594 -1.992 1 97.81 96 LEU A N 1
ATOM 718 C CA . LEU A 1 96 ? -18.625 -18.641 -1.133 1 97.81 96 LEU A CA 1
ATOM 719 C C . LEU A 1 96 ? -18.359 -18.938 0.339 1 97.81 96 LEU A C 1
ATOM 721 O O . LEU A 1 96 ? -18.047 -18.031 1.116 1 97.81 96 LEU A O 1
ATOM 725 N N . VAL A 1 97 ? -18.469 -20.203 0.651 1 97.31 97 VAL A N 1
ATOM 726 C CA . VAL A 1 97 ? -18.312 -20.641 2.039 1 97.31 97 VAL A CA 1
ATOM 727 C C . VAL A 1 97 ? -16.891 -20.359 2.514 1 97.31 97 VAL A C 1
ATOM 729 O O . VAL A 1 97 ? -16.688 -19.844 3.615 1 97.31 97 VAL A O 1
ATOM 732 N N . ALA A 1 98 ? -15.906 -20.672 1.73 1 97.69 98 ALA A N 1
ATOM 733 C CA . ALA A 1 98 ? -14.516 -20.422 2.092 1 97.69 98 ALA A CA 1
ATOM 734 C C . ALA A 1 98 ? -14.234 -18.938 2.258 1 97.69 98 ALA A C 1
ATOM 736 O O . ALA A 1 98 ? -13.633 -18.516 3.244 1 97.69 98 ALA A O 1
ATOM 737 N N . ASN A 1 99 ? -14.688 -18.141 1.359 1 98.25 99 ASN A N 1
ATOM 738 C CA . ASN A 1 99 ? -14.391 -16.719 1.319 1 98.25 99 ASN A CA 1
ATOM 739 C C . ASN A 1 99 ? -15.016 -15.977 2.5 1 98.25 99 ASN A C 1
ATOM 741 O O . ASN A 1 99 ? -14.484 -14.961 2.953 1 98.25 99 ASN A O 1
ATOM 745 N N . LYS A 1 100 ? -16.062 -16.516 2.986 1 97.19 100 LYS A N 1
ATOM 746 C CA . LYS A 1 100 ? -16.703 -15.914 4.16 1 97.19 100 LYS A CA 1
ATOM 747 C C . LYS A 1 100 ? -15.797 -16.031 5.387 1 97.19 100 LYS A C 1
ATOM 749 O O . LYS A 1 100 ? -15.93 -15.266 6.34 1 97.19 100 LYS A O 1
ATOM 754 N N . ASN A 1 101 ? -14.93 -16.922 5.289 1 97 101 ASN A N 1
ATOM 755 C CA . ASN A 1 101 ? -14.102 -17.203 6.453 1 97 101 ASN A CA 1
ATOM 756 C C . ASN A 1 101 ? -12.641 -16.859 6.199 1 97 101 ASN A C 1
ATOM 758 O O . ASN A 1 101 ? -11.781 -17.109 7.043 1 97 101 ASN A O 1
ATOM 762 N N . LEU A 1 102 ? -12.312 -16.312 5.125 1 97.75 102 LEU A N 1
ATOM 763 C CA . LEU A 1 102 ? -10.945 -15.953 4.77 1 97.75 102 LEU A CA 1
ATOM 764 C C . LEU A 1 102 ? -10.695 -14.469 5.012 1 97.75 102 LEU A C 1
ATOM 766 O O . LEU A 1 102 ? -11.617 -13.656 4.91 1 97.75 102 LEU A O 1
ATOM 770 N N . PRO A 1 103 ? -9.438 -14.117 5.371 1 96.06 103 PRO A N 1
ATOM 771 C CA . PRO A 1 103 ? -9.117 -12.688 5.363 1 96.06 103 PRO A CA 1
ATOM 772 C C . PRO A 1 103 ? -9.328 -12.039 3.992 1 96.06 103 PRO A C 1
ATOM 774 O O . PRO A 1 103 ? -9.344 -12.742 2.975 1 96.06 103 PRO A O 1
ATOM 777 N N . LYS A 1 104 ? -9.375 -10.773 3.982 1 95 104 LYS A N 1
ATOM 778 C CA . LYS A 1 104 ? -9.781 -10.047 2.783 1 95 104 LYS A CA 1
ATOM 779 C C . LYS A 1 104 ? -8.695 -10.086 1.717 1 95 104 LYS A C 1
ATOM 781 O O . LYS A 1 104 ? -8.961 -9.82 0.542 1 95 104 LYS A O 1
ATOM 786 N N . ASP A 1 105 ? -7.504 -10.367 2.125 1 97 105 ASP A N 1
ATOM 787 C CA . ASP A 1 105 ? -6.398 -10.359 1.168 1 97 105 ASP A CA 1
ATOM 788 C C . ASP A 1 105 ? -6.121 -11.766 0.635 1 97 105 ASP A C 1
ATOM 790 O O . ASP A 1 105 ? -5.098 -11.992 -0.008 1 97 105 ASP A O 1
ATOM 794 N N . ILE A 1 106 ? -6.938 -12.766 0.932 1 98.25 106 ILE A N 1
ATOM 795 C CA . ILE A 1 106 ? -6.945 -14.102 0.362 1 98.25 106 ILE A CA 1
ATOM 796 C C . ILE A 1 106 ? -8.352 -14.445 -0.13 1 98.25 106 ILE A C 1
ATOM 798 O O . ILE A 1 106 ? -9.32 -14.328 0.618 1 98.25 106 ILE A O 1
ATOM 802 N N . ARG A 1 107 ? -8.43 -14.906 -1.376 1 98.56 107 ARG A N 1
ATOM 803 C CA . ARG A 1 107 ? -9.727 -15.266 -1.938 1 98.56 107 ARG A CA 1
ATOM 804 C C . ARG A 1 107 ? -9.633 -16.562 -2.734 1 98.56 107 ARG A C 1
ATOM 806 O O . ARG A 1 107 ? -8.664 -16.781 -3.463 1 98.56 107 ARG A O 1
ATOM 813 N N . VAL A 1 108 ? -10.617 -17.391 -2.543 1 98.62 108 VAL A N 1
ATOM 814 C CA . VAL A 1 108 ? -10.852 -18.469 -3.496 1 98.62 108 VAL A CA 1
ATOM 815 C C . VAL A 1 108 ? -11.633 -17.938 -4.695 1 98.62 108 VAL A C 1
ATOM 817 O O . VAL A 1 108 ? -12.695 -17.344 -4.539 1 98.62 108 VAL A O 1
ATOM 820 N N . LEU A 1 109 ? -11.117 -18.188 -5.836 1 98.62 109 LEU A N 1
ATOM 821 C CA . LEU A 1 109 ? -11.734 -17.656 -7.047 1 98.62 109 LEU A CA 1
ATOM 822 C C . LEU A 1 109 ? -12.672 -18.672 -7.676 1 98.62 109 LEU A C 1
ATOM 824 O O . LEU A 1 109 ? -13.68 -18.297 -8.289 1 98.62 109 LEU A O 1
ATOM 828 N N . ALA A 1 110 ? -12.273 -19.938 -7.562 1 98.56 110 ALA A N 1
ATOM 829 C CA . ALA A 1 110 ? -13.016 -21 -8.219 1 98.56 110 ALA A CA 1
ATOM 830 C C . ALA A 1 110 ? -12.625 -22.375 -7.656 1 98.56 110 ALA A C 1
ATOM 832 O O . ALA A 1 110 ? -11.648 -22.484 -6.906 1 98.56 110 ALA A O 1
ATOM 833 N N . TRP A 1 111 ? -13.445 -23.391 -8.008 1 98 111 TRP A N 1
ATOM 834 C CA . TRP A 1 111 ? -13.141 -24.781 -7.652 1 98 111 TRP A CA 1
ATOM 835 C C . TRP A 1 111 ? -13.508 -25.719 -8.789 1 98 111 TRP A C 1
ATOM 837 O O . TRP A 1 111 ? -14.211 -25.344 -9.727 1 98 111 TRP A O 1
ATOM 847 N N . CYS A 1 112 ? -12.898 -26.859 -8.773 1 97.19 112 CYS A N 1
ATOM 848 C CA . CYS A 1 112 ? -13.156 -27.906 -9.75 1 97.19 112 CYS A CA 1
ATOM 849 C C . CYS A 1 112 ? -12.914 -29.281 -9.148 1 97.19 112 CYS A C 1
ATOM 851 O O . CYS A 1 112 ? -11.898 -29.5 -8.492 1 97.19 112 CYS A O 1
ATOM 853 N N . PRO A 1 113 ? -14 -30.203 -9.328 1 96.19 113 PRO A N 1
ATOM 854 C CA . PRO A 1 113 ? -13.656 -31.578 -8.969 1 96.19 113 PRO A CA 1
ATOM 855 C C . PRO A 1 113 ? -12.555 -32.156 -9.859 1 96.19 113 PRO A C 1
ATOM 857 O O . PRO A 1 113 ? -12.539 -31.906 -11.062 1 96.19 113 PRO A O 1
ATOM 860 N N . VAL A 1 114 ? -11.633 -32.844 -9.281 1 95.75 114 VAL A N 1
ATOM 861 C CA . VAL A 1 114 ? -10.531 -33.406 -10.047 1 95.75 114 VAL A CA 1
ATOM 862 C C . VAL A 1 114 ? -10.352 -34.875 -9.664 1 95.75 114 VAL A C 1
ATOM 864 O O . VAL A 1 114 ? -10.742 -35.281 -8.57 1 95.75 114 VAL A O 1
ATOM 867 N N . PRO A 1 115 ? -9.781 -35.688 -10.625 1 94.25 115 PRO A N 1
ATOM 868 C CA . PRO A 1 115 ? -9.477 -37.062 -10.266 1 94.25 115 PRO A CA 1
ATOM 869 C C . PRO A 1 115 ? -8.555 -37.156 -9.055 1 94.25 115 PRO A C 1
ATOM 871 O O . PRO A 1 115 ? -7.754 -36.281 -8.797 1 94.25 115 PRO A O 1
ATOM 874 N N . LEU A 1 116 ? -8.609 -38.281 -8.383 1 90.75 116 LEU A N 1
ATOM 875 C CA . LEU A 1 116 ? -7.848 -38.469 -7.152 1 90.75 116 LEU A CA 1
ATOM 876 C C . LEU A 1 116 ? -6.348 -38.438 -7.422 1 90.75 116 LEU A C 1
ATOM 878 O O . LEU A 1 116 ? -5.57 -38.031 -6.547 1 90.75 116 LEU A O 1
ATOM 882 N N . GLU A 1 117 ? -5.945 -38.75 -8.609 1 91.88 117 GLU A N 1
ATOM 883 C CA . GLU A 1 117 ? -4.527 -38.812 -8.961 1 91.88 117 GLU A CA 1
ATOM 884 C C . GLU A 1 117 ? -4.016 -37.469 -9.445 1 91.88 117 GLU A C 1
ATOM 886 O O . GLU A 1 117 ? -2.822 -37.312 -9.719 1 91.88 117 GLU A O 1
ATOM 891 N N . PHE A 1 118 ? -4.898 -36.5 -9.57 1 93.94 118 PHE A N 1
ATOM 892 C CA . PHE A 1 118 ? -4.527 -35.188 -10.07 1 93.94 118 PHE A CA 1
ATOM 893 C C . PHE A 1 118 ? -3.527 -34.531 -9.133 1 93.94 118 PHE A C 1
ATOM 895 O O . PHE A 1 118 ? -3.717 -34.5 -7.914 1 93.94 118 PHE A O 1
ATOM 902 N N . SER A 1 119 ? -2.455 -34.031 -9.672 1 93.56 119 SER A N 1
ATOM 903 C CA . SER A 1 119 ? -1.466 -33.219 -8.953 1 93.56 119 SER A CA 1
ATOM 904 C C . SER A 1 119 ? -1.342 -31.828 -9.562 1 93.56 119 SER A C 1
ATOM 906 O O . SER A 1 119 ? -0.987 -31.688 -10.734 1 93.56 119 SER A O 1
ATOM 908 N N . PRO A 1 120 ? -1.585 -30.844 -8.75 1 93.88 120 PRO A N 1
ATOM 909 C CA . PRO A 1 120 ? -1.488 -29.484 -9.305 1 93.88 120 PRO A CA 1
ATOM 910 C C . PRO A 1 120 ? -0.079 -29.141 -9.789 1 93.88 120 PRO A C 1
ATOM 912 O O . PRO A 1 120 ? 0.089 -28.312 -10.672 1 93.88 120 PRO A O 1
ATOM 915 N N . ARG A 1 121 ? 0.886 -29.766 -9.25 1 91.19 121 ARG A N 1
ATOM 916 C CA . ARG A 1 121 ? 2.266 -29.531 -9.656 1 91.19 121 ARG A CA 1
ATOM 917 C C . ARG A 1 121 ? 2.611 -30.312 -10.914 1 91.19 121 ARG A C 1
ATOM 919 O O . ARG A 1 121 ? 3.059 -29.734 -11.914 1 91.19 121 ARG A O 1
ATOM 926 N N . ARG A 1 122 ? 2.312 -31.594 -10.914 1 91.5 122 ARG A N 1
ATOM 927 C CA . ARG A 1 122 ? 2.727 -32.5 -11.992 1 91.5 122 ARG A CA 1
ATOM 928 C C . ARG A 1 122 ? 1.87 -32.281 -13.234 1 91.5 122 ARG A C 1
ATOM 930 O O . ARG A 1 122 ? 2.359 -32.406 -14.359 1 91.5 122 ARG A O 1
ATOM 937 N N . ASP A 1 123 ? 0.705 -31.984 -12.984 1 94.94 123 ASP A N 1
ATOM 938 C CA . ASP A 1 123 ? -0.229 -31.906 -14.109 1 94.94 123 ASP A CA 1
ATOM 939 C C . ASP A 1 123 ? -0.281 -30.5 -14.68 1 94.94 123 ASP A C 1
ATOM 941 O O . ASP A 1 123 ? -1.021 -30.234 -15.633 1 94.94 123 ASP A O 1
ATOM 945 N N . CYS A 1 124 ? 0.505 -29.625 -14.102 1 95.69 124 CYS A N 1
ATOM 946 C CA . CYS A 1 124 ? 0.591 -28.266 -14.609 1 95.69 124 CYS A CA 1
ATOM 947 C C . CYS A 1 124 ? 1.433 -28.203 -15.883 1 95.69 124 CYS A C 1
ATOM 949 O O . CYS A 1 124 ? 2.545 -28.734 -15.914 1 95.69 124 CYS A O 1
ATOM 951 N N . LEU A 1 125 ? 0.942 -27.547 -16.891 1 96.44 125 LEU A N 1
ATOM 952 C CA . LEU A 1 125 ? 1.616 -27.484 -18.188 1 96.44 125 LEU A CA 1
ATOM 953 C C . LEU A 1 125 ? 2.637 -26.359 -18.219 1 96.44 125 LEU A C 1
ATOM 955 O O . LEU A 1 125 ? 3.684 -26.469 -18.859 1 96.44 125 LEU A O 1
ATOM 959 N N . SER A 1 126 ? 2.268 -25.281 -17.672 1 97.25 126 SER A N 1
ATOM 960 C CA . SER A 1 126 ? 3.156 -24.125 -17.609 1 97.25 126 SER A CA 1
ATOM 961 C C . SER A 1 126 ? 2.75 -23.172 -16.484 1 97.25 126 SER A C 1
ATOM 963 O O . SER A 1 126 ? 1.625 -23.25 -15.984 1 97.25 126 SER A O 1
ATOM 965 N N . ARG A 1 127 ? 3.703 -22.406 -16.062 1 97.12 127 ARG A N 1
ATOM 966 C CA . ARG A 1 127 ? 3.51 -21.328 -15.086 1 97.12 127 ARG A CA 1
ATOM 967 C C . ARG A 1 127 ? 3.992 -20 -15.641 1 97.12 127 ARG A C 1
ATOM 969 O O . ARG A 1 127 ? 4.977 -19.938 -16.375 1 97.12 127 ARG A O 1
ATOM 976 N N . SER A 1 128 ? 3.312 -18.984 -15.289 1 98.12 128 SER A N 1
ATOM 977 C CA . SER A 1 128 ? 3.748 -17.641 -15.68 1 98.12 128 SER A CA 1
ATOM 978 C C . SER A 1 128 ? 3.812 -16.703 -14.484 1 98.12 128 SER A C 1
ATOM 980 O O . SER A 1 128 ? 3.07 -16.875 -13.516 1 98.12 128 SER A O 1
ATOM 982 N N . TYR A 1 129 ? 4.707 -15.789 -14.547 1 98.44 129 TYR A N 1
ATOM 983 C CA . TYR A 1 129 ? 4.934 -14.781 -13.516 1 98.44 129 TYR A CA 1
ATOM 984 C C . TYR A 1 129 ? 5.02 -13.391 -14.117 1 98.44 129 TYR A C 1
ATOM 986 O O . TYR A 1 129 ? 5.359 -13.234 -15.289 1 98.44 129 TYR A O 1
ATOM 994 N N . LYS A 1 130 ? 4.656 -12.445 -13.328 1 98.75 130 LYS A N 1
ATOM 995 C CA . LYS A 1 130 ? 4.852 -11.031 -13.641 1 98.75 130 LYS A CA 1
ATOM 996 C C . LYS A 1 130 ? 5.668 -10.336 -12.555 1 98.75 130 LYS A C 1
ATOM 998 O O . LYS A 1 130 ? 5.48 -10.594 -11.359 1 98.75 130 LYS A O 1
ATOM 1003 N N . TYR A 1 131 ? 6.609 -9.594 -12.922 1 98.81 131 TYR A N 1
ATOM 1004 C CA . TYR A 1 131 ? 7.379 -8.734 -12.023 1 98.81 131 TYR A CA 1
ATOM 1005 C C . TYR A 1 131 ? 7.242 -7.27 -12.422 1 98.81 131 TYR A C 1
ATOM 1007 O O . TYR A 1 131 ? 7.68 -6.867 -13.5 1 98.81 131 TYR A O 1
ATOM 1015 N N . PHE A 1 132 ? 6.715 -6.449 -11.523 1 98.75 132 PHE A N 1
ATOM 1016 C CA . PHE A 1 132 ? 6.438 -5.055 -11.836 1 98.75 132 PHE A CA 1
ATOM 1017 C C . PHE A 1 132 ? 7.531 -4.145 -11.289 1 98.75 132 PHE A C 1
ATOM 1019 O O . PHE A 1 132 ? 7.992 -4.332 -10.164 1 98.75 132 PHE A O 1
ATOM 1026 N N . PHE A 1 133 ? 7.918 -3.152 -12.148 1 98.12 133 PHE A N 1
ATOM 1027 C CA . PHE A 1 133 ? 8.992 -2.262 -11.727 1 98.12 133 PHE A CA 1
ATOM 1028 C C . PHE A 1 133 ? 8.875 -0.907 -12.414 1 98.12 133 PHE A C 1
ATOM 1030 O O . PHE A 1 133 ? 8.305 -0.806 -13.508 1 98.12 133 PHE A O 1
ATOM 1037 N N . PRO A 1 134 ? 9.328 0.154 -11.734 1 96.5 134 PRO A N 1
ATOM 1038 C CA . PRO A 1 134 ? 9.359 1.458 -12.398 1 96.5 134 PRO A CA 1
ATOM 1039 C C . PRO A 1 134 ? 10.375 1.513 -13.539 1 96.5 134 PRO A C 1
ATOM 1041 O O . PRO A 1 134 ? 11.438 0.891 -13.453 1 96.5 134 PRO A O 1
ATOM 1044 N N . GLY A 1 135 ? 10.078 2.229 -14.523 1 95.31 135 GLY A N 1
ATOM 1045 C CA . GLY A 1 135 ? 10.984 2.383 -15.641 1 95.31 135 GLY A CA 1
ATOM 1046 C C . GLY A 1 135 ? 12.289 3.066 -15.266 1 95.31 135 GLY A C 1
ATOM 1047 O O . GLY A 1 135 ? 13.359 2.688 -15.75 1 95.31 135 GLY A O 1
ATOM 1048 N N . ALA A 1 136 ? 12.133 4.07 -14.227 1 92.31 136 ALA A N 1
ATOM 1049 C CA . ALA A 1 136 ? 13.32 4.82 -13.82 1 92.31 136 ALA A CA 1
ATOM 1050 C C . ALA A 1 136 ? 14.148 5.242 -15.031 1 92.31 136 ALA A C 1
ATOM 1052 O O . ALA A 1 136 ? 13.609 5.824 -15.984 1 92.31 136 ALA A O 1
ATOM 1053 N N . ASP A 1 137 ? 15.469 4.953 -15 1 90.88 137 ASP A N 1
ATOM 1054 C CA . ASP A 1 137 ? 16.328 5.266 -16.141 1 90.88 137 ASP A CA 1
ATOM 1055 C C . ASP A 1 137 ? 16.734 3.996 -16.891 1 90.88 137 ASP A C 1
ATOM 1057 O O . ASP A 1 137 ? 17.766 3.979 -17.578 1 90.88 137 ASP A O 1
ATOM 1061 N N . LEU A 1 138 ? 15.938 3.023 -16.812 1 95.19 138 LEU A N 1
ATOM 1062 C CA . LEU A 1 138 ? 16.266 1.723 -17.391 1 95.19 138 LEU A CA 1
ATOM 1063 C C . LEU A 1 138 ? 16.125 1.746 -18.906 1 95.19 138 LEU A C 1
ATOM 1065 O O . LEU A 1 138 ? 15.195 2.348 -19.438 1 95.19 138 LEU A O 1
ATOM 1069 N N . ASP A 1 139 ? 17.062 1.109 -19.562 1 96.62 139 ASP A N 1
ATOM 1070 C CA . ASP A 1 139 ? 16.953 0.833 -21 1 96.62 139 ASP A CA 1
ATOM 1071 C C . ASP A 1 139 ? 16.109 -0.418 -21.25 1 96.62 139 ASP A C 1
ATOM 1073 O O . ASP A 1 139 ? 16.656 -1.523 -21.344 1 96.62 139 ASP A O 1
ATOM 1077 N N . ILE A 1 140 ? 14.828 -0.222 -21.453 1 97.56 140 ILE A N 1
ATOM 1078 C CA . ILE A 1 140 ? 13.867 -1.317 -21.516 1 97.56 140 ILE A CA 1
ATOM 1079 C C . ILE A 1 140 ? 14.109 -2.152 -22.766 1 97.56 140 ILE A C 1
ATOM 1081 O O . ILE A 1 140 ? 13.992 -3.379 -22.75 1 97.56 140 ILE A O 1
ATOM 1085 N N . GLU A 1 141 ? 14.438 -1.545 -23.828 1 97.25 141 GLU A N 1
ATOM 1086 C CA . GLU A 1 141 ? 14.719 -2.258 -25.062 1 97.25 141 GLU A CA 1
ATOM 1087 C C . GLU A 1 141 ? 15.93 -3.172 -24.922 1 97.25 141 GLU A C 1
ATOM 1089 O O . GLU A 1 141 ? 15.922 -4.309 -25.391 1 97.25 141 GLU A O 1
ATOM 1094 N N . LEU A 1 142 ? 16.938 -2.641 -24.328 1 98.19 142 LEU A N 1
ATOM 1095 C CA . LEU A 1 142 ? 18.125 -3.441 -24.078 1 98.19 142 LEU A CA 1
ATOM 1096 C C . LEU A 1 142 ? 17.797 -4.648 -23.203 1 98.19 142 LEU A C 1
ATOM 1098 O O . LEU A 1 142 ? 18.266 -5.754 -23.469 1 98.19 142 LEU A O 1
ATOM 1102 N N . MET A 1 143 ? 17.031 -4.43 -22.188 1 98.5 143 MET A N 1
ATOM 1103 C CA . MET A 1 143 ? 16.594 -5.504 -21.297 1 98.5 143 MET A CA 1
ATOM 1104 C C . MET A 1 143 ? 15.82 -6.57 -22.078 1 98.5 143 MET A C 1
ATOM 1106 O O . MET A 1 143 ? 16.062 -7.766 -21.891 1 98.5 143 MET A O 1
ATOM 1110 N N . GLN A 1 144 ? 14.898 -6.117 -22.922 1 98.38 144 GLN A N 1
ATOM 1111 C CA . GLN A 1 144 ? 14.094 -7.031 -23.719 1 98.38 144 GLN A CA 1
ATOM 1112 C C . GLN A 1 144 ? 14.961 -7.883 -24.641 1 98.38 144 GLN A C 1
ATOM 1114 O O . GLN A 1 144 ? 14.82 -9.109 -24.688 1 98.38 144 GLN A O 1
ATOM 1119 N N . THR A 1 145 ? 15.828 -7.258 -25.312 1 98.31 145 THR A N 1
ATOM 1120 C CA . THR A 1 145 ? 16.719 -7.961 -26.219 1 98.31 145 THR A CA 1
ATOM 1121 C C . THR A 1 145 ? 17.578 -8.984 -25.469 1 98.31 145 THR A C 1
ATOM 1123 O O . THR A 1 145 ? 17.688 -10.133 -25.891 1 98.31 145 THR A O 1
ATOM 1126 N N . ALA A 1 146 ? 18.094 -8.578 -24.375 1 98.56 146 ALA A N 1
ATOM 1127 C CA . ALA A 1 146 ? 18.938 -9.461 -23.562 1 98.56 146 ALA A CA 1
ATOM 1128 C C . ALA A 1 146 ? 18.141 -10.656 -23.047 1 98.56 146 ALA A C 1
ATOM 1130 O O . ALA A 1 146 ? 18.641 -11.789 -23.047 1 98.56 146 ALA A O 1
ATOM 1131 N N . SER A 1 147 ? 16.938 -10.422 -22.641 1 98.5 147 SER A N 1
ATOM 1132 C CA . SER A 1 147 ? 16.141 -11.445 -21.984 1 98.5 147 SER A CA 1
ATOM 1133 C C . SER A 1 147 ? 15.82 -12.594 -22.922 1 98.5 147 SER A C 1
ATOM 1135 O O . SER A 1 147 ? 15.555 -13.719 -22.484 1 98.5 147 SER A O 1
ATOM 1137 N N . THR A 1 148 ? 15.867 -12.406 -24.203 1 97.44 148 THR A N 1
ATOM 1138 C CA . THR A 1 148 ? 15.531 -13.422 -25.203 1 97.44 148 THR A CA 1
ATOM 1139 C C . THR A 1 148 ? 16.531 -14.578 -25.141 1 97.44 148 THR A C 1
ATOM 1141 O O . THR A 1 148 ? 16.203 -15.703 -25.547 1 97.44 148 THR A O 1
ATOM 1144 N N . LYS A 1 149 ? 17.688 -14.32 -24.656 1 97.75 149 LYS A N 1
ATOM 1145 C CA . LYS A 1 149 ? 18.719 -15.336 -24.531 1 97.75 149 LYS A CA 1
ATOM 1146 C C . LYS A 1 149 ? 18.328 -16.422 -23.531 1 97.75 149 LYS A C 1
ATOM 1148 O O . LYS A 1 149 ? 18.891 -17.516 -23.547 1 97.75 149 LYS A O 1
ATOM 1153 N N . LEU A 1 150 ? 17.375 -16.094 -22.719 1 98.62 150 LEU A N 1
ATOM 1154 C CA . LEU A 1 150 ? 16.984 -17 -21.656 1 98.62 150 LEU A CA 1
ATOM 1155 C C . LEU A 1 150 ? 15.906 -17.969 -22.141 1 98.62 150 LEU A C 1
ATOM 1157 O O . LEU A 1 150 ? 15.602 -18.953 -21.469 1 98.62 150 LEU A O 1
ATOM 1161 N N . VAL A 1 151 ? 15.352 -17.703 -23.297 1 98.69 151 VAL A N 1
ATOM 1162 C CA . VAL A 1 151 ? 14.266 -18.516 -23.828 1 98.69 151 VAL A CA 1
ATOM 1163 C C . VAL A 1 151 ? 14.82 -19.859 -24.297 1 98.69 151 VAL A C 1
ATOM 1165 O O . VAL A 1 151 ? 15.859 -19.922 -24.953 1 98.69 151 VAL A O 1
ATOM 1168 N N . GLY A 1 152 ? 14.18 -20.938 -23.969 1 98.44 152 GLY A N 1
ATOM 1169 C CA . GLY A 1 152 ? 14.594 -22.297 -24.328 1 98.44 152 GLY A CA 1
ATOM 1170 C C . GLY A 1 152 ? 15.055 -23.109 -23.141 1 98.44 152 GLY A C 1
ATOM 1171 O O . GLY A 1 152 ? 14.812 -22.75 -22 1 98.44 152 GLY A O 1
ATOM 1172 N N . LEU A 1 153 ? 15.531 -24.297 -23.469 1 98.38 153 LEU A N 1
ATOM 1173 C CA . LEU A 1 153 ? 16.062 -25.203 -22.438 1 98.38 153 LEU A CA 1
ATOM 1174 C C . LEU A 1 153 ? 17.469 -24.797 -22.031 1 98.38 153 LEU A C 1
ATOM 1176 O O . LEU A 1 153 ? 18.359 -24.719 -22.859 1 98.38 153 LEU A O 1
ATOM 1180 N N . HIS A 1 154 ? 17.656 -24.453 -20.75 1 98.38 154 HIS A N 1
ATOM 1181 C CA . HIS A 1 154 ? 18.969 -24.078 -20.219 1 98.38 154 HIS A CA 1
ATOM 1182 C C . HIS A 1 154 ? 19.156 -24.594 -18.812 1 98.38 154 HIS A C 1
ATOM 1184 O O . HIS A 1 154 ? 18.203 -25 -18.156 1 98.38 154 HIS A O 1
ATOM 1190 N N . ASP A 1 155 ? 20.422 -24.688 -18.422 1 97.88 155 ASP A N 1
ATOM 1191 C CA . ASP A 1 155 ? 20.781 -24.891 -17.031 1 97.88 155 ASP A CA 1
ATOM 1192 C C . ASP A 1 155 ? 20.828 -23.547 -16.281 1 97.88 155 ASP A C 1
ATOM 1194 O O . ASP A 1 155 ? 21.719 -22.734 -16.516 1 97.88 155 ASP A O 1
ATOM 1198 N N . PHE A 1 156 ? 19.906 -23.359 -15.336 1 98.19 156 PHE A N 1
ATOM 1199 C CA . PHE A 1 156 ? 19.734 -22.062 -14.703 1 98.19 156 PHE A CA 1
ATOM 1200 C C . PHE A 1 156 ? 20.344 -22.047 -13.305 1 98.19 156 PHE A C 1
ATOM 1202 O O . PHE A 1 156 ? 19.922 -21.297 -12.438 1 98.19 156 PHE A O 1
ATOM 1209 N N . ARG A 1 157 ? 21.375 -22.844 -13.008 1 97.25 157 ARG A N 1
ATOM 1210 C CA . ARG A 1 157 ? 21.953 -23 -11.68 1 97.25 157 ARG A CA 1
ATOM 1211 C C . ARG A 1 157 ? 22.5 -21.672 -11.172 1 97.25 157 ARG A C 1
ATOM 1213 O O . ARG A 1 157 ? 22.531 -21.438 -9.961 1 97.25 157 ARG A O 1
ATOM 1220 N N . ASN A 1 158 ? 22.922 -20.766 -12.125 1 98.31 158 ASN A N 1
ATOM 1221 C CA . ASN A 1 158 ? 23.5 -19.484 -11.75 1 98.31 158 ASN A CA 1
ATOM 1222 C C . ASN A 1 158 ? 22.438 -18.406 -11.656 1 98.31 158 ASN A C 1
ATOM 1224 O O . ASN A 1 158 ? 22.75 -17.234 -11.445 1 98.31 158 ASN A O 1
ATOM 1228 N N . PHE A 1 159 ? 21.156 -18.75 -11.859 1 98.31 159 PHE A N 1
ATOM 1229 C CA . PHE A 1 159 ? 20.031 -17.812 -11.844 1 98.31 159 PHE A CA 1
ATOM 1230 C C . PHE A 1 159 ? 19.078 -18.156 -10.711 1 98.31 159 PHE A C 1
ATOM 1232 O O . PHE A 1 159 ? 17.891 -17.812 -10.773 1 98.31 159 PHE A O 1
ATOM 1239 N N . CYS A 1 160 ? 19.516 -18.906 -9.711 1 97.31 160 CYS A N 1
ATOM 1240 C CA . CYS A 1 160 ? 18.625 -19.328 -8.633 1 97.31 160 CYS A CA 1
ATOM 1241 C C . CYS A 1 160 ? 19.391 -19.453 -7.32 1 97.31 160 CYS A C 1
ATOM 1243 O O . CYS A 1 160 ? 20.578 -19.188 -7.258 1 97.31 160 CYS A O 1
ATOM 1245 N N . SER A 1 161 ? 18.656 -19.672 -6.262 1 94.56 161 SER A N 1
ATOM 1246 C CA . SER A 1 161 ? 19.25 -20.078 -4.992 1 94.56 161 SER A CA 1
ATOM 1247 C C . SER A 1 161 ? 19.344 -21.594 -4.879 1 94.56 161 SER A C 1
ATOM 1249 O O . SER A 1 161 ? 18.391 -22.297 -5.195 1 94.56 161 SER A O 1
ATOM 1251 N N . SER A 1 162 ? 20.422 -22.047 -4.426 1 89 162 SER A N 1
ATOM 1252 C CA . SER A 1 162 ? 20.688 -23.484 -4.395 1 89 162 SER A CA 1
ATOM 1253 C C . SER A 1 162 ? 19.75 -24.203 -3.418 1 89 162 SER A C 1
ATOM 1255 O O . SER A 1 162 ? 19.531 -23.719 -2.301 1 89 162 SER A O 1
ATOM 1257 N N . GLN A 1 163 ? 19.234 -25.281 -3.904 1 89.12 163 GLN A N 1
ATOM 1258 C CA . GLN A 1 163 ? 18.391 -26.156 -3.086 1 89.12 163 GLN A CA 1
ATOM 1259 C C . GLN A 1 163 ? 18.891 -27.594 -3.145 1 89.12 163 GLN A C 1
ATOM 1261 O O . GLN A 1 163 ? 18.094 -28.531 -3.133 1 89.12 163 GLN A O 1
ATOM 1266 N N . VAL A 1 164 ? 20.141 -27.719 -3.262 1 87.62 164 VAL A N 1
ATOM 1267 C CA . VAL A 1 164 ? 20.75 -29.047 -3.379 1 87.62 164 VAL A CA 1
ATOM 1268 C C . VAL A 1 164 ? 20.484 -29.844 -2.104 1 87.62 164 VAL A C 1
ATOM 1270 O O . VAL A 1 164 ? 20.188 -31.031 -2.162 1 87.62 164 VAL A O 1
ATOM 1273 N N . ASN A 1 165 ? 20.516 -29.172 -1.008 1 85.81 165 ASN A N 1
ATOM 1274 C CA . ASN A 1 165 ? 20.281 -29.812 0.278 1 85.81 165 ASN A CA 1
ATOM 1275 C C . ASN A 1 165 ? 18.844 -30.312 0.405 1 85.81 165 ASN A C 1
ATOM 1277 O O . ASN A 1 165 ? 18.562 -31.188 1.227 1 85.81 165 ASN A O 1
ATOM 1281 N N . ASN A 1 166 ? 18.016 -29.797 -0.454 1 84.62 166 ASN A N 1
ATOM 1282 C CA . ASN A 1 166 ? 16.625 -30.219 -0.46 1 84.62 166 ASN A CA 1
ATOM 1283 C C . ASN A 1 166 ? 16.344 -31.203 -1.591 1 84.62 166 ASN A C 1
ATOM 1285 O O . ASN A 1 166 ? 15.18 -31.469 -1.914 1 84.62 166 ASN A O 1
ATOM 1289 N N . GLY A 1 167 ? 17.438 -31.609 -2.273 1 85.62 167 GLY A N 1
ATOM 1290 C CA . GLY A 1 167 ? 17.281 -32.688 -3.252 1 85.62 167 GLY A CA 1
ATOM 1291 C C . GLY A 1 167 ? 17.188 -32.156 -4.676 1 85.62 167 GLY A C 1
ATOM 1292 O O . GLY A 1 167 ? 16.969 -32.938 -5.605 1 85.62 167 GLY A O 1
ATOM 1293 N N . VAL A 1 168 ? 17.266 -30.906 -4.859 1 89.5 168 VAL A N 1
ATOM 1294 C CA . VAL A 1 168 ? 17.188 -30.344 -6.203 1 89.5 168 VAL A CA 1
ATOM 1295 C C . VAL A 1 168 ? 18.578 -30.375 -6.848 1 89.5 168 VAL A C 1
ATOM 1297 O O . VAL A 1 168 ? 19.422 -29.531 -6.551 1 89.5 168 VAL A O 1
ATOM 1300 N N . VAL A 1 169 ? 18.766 -31.297 -7.77 1 91.06 169 VAL A N 1
ATOM 1301 C CA . VAL A 1 169 ? 20.094 -31.469 -8.344 1 91.06 169 VAL A CA 1
ATOM 1302 C C . VAL A 1 169 ? 20.047 -31.156 -9.844 1 91.06 169 VAL A C 1
ATOM 1304 O O . VAL A 1 169 ? 21.094 -30.984 -10.477 1 91.06 169 VAL A O 1
ATOM 1307 N N . ASN A 1 170 ? 18.891 -31.172 -10.367 1 93.19 170 ASN A N 1
ATOM 1308 C CA . ASN A 1 170 ? 18.703 -30.781 -11.758 1 93.19 170 ASN A CA 1
ATOM 1309 C C . ASN A 1 170 ? 18.219 -29.344 -11.883 1 93.19 170 ASN A C 1
ATOM 1311 O O . ASN A 1 170 ? 17.156 -29 -11.367 1 93.19 170 ASN A O 1
ATOM 1315 N N . HIS A 1 171 ? 18.922 -28.562 -12.594 1 96.31 171 HIS A N 1
ATOM 1316 C CA . HIS A 1 171 ? 18.594 -27.141 -12.68 1 96.31 171 HIS A CA 1
ATOM 1317 C C . HIS A 1 171 ? 18.188 -26.766 -14.102 1 96.31 171 HIS A C 1
ATOM 1319 O O . HIS A 1 171 ? 18.141 -25.578 -14.438 1 96.31 171 HIS A O 1
ATOM 1325 N N . GLU A 1 172 ? 17.953 -27.75 -14.914 1 96.94 172 GLU A N 1
ATOM 1326 C CA . GLU A 1 172 ? 17.484 -27.469 -16.266 1 96.94 172 GLU A CA 1
ATOM 1327 C C . GLU A 1 172 ? 15.992 -27.125 -16.266 1 96.94 172 GLU A C 1
ATOM 1329 O O . GLU A 1 172 ? 15.195 -27.781 -15.586 1 96.94 172 GLU A O 1
ATOM 1334 N N . ARG A 1 173 ? 15.68 -26.078 -16.875 1 97.31 173 ARG A N 1
ATOM 1335 C CA . ARG A 1 173 ? 14.305 -25.625 -17.062 1 97.31 173 ARG A CA 1
ATOM 1336 C C . ARG A 1 173 ? 14.094 -25.078 -18.484 1 97.31 173 ARG A C 1
ATOM 1338 O O . ARG A 1 173 ? 15.062 -24.734 -19.156 1 97.31 173 ARG A O 1
ATOM 1345 N N . VAL A 1 174 ? 12.859 -25.016 -18.891 1 98.38 174 VAL A N 1
ATOM 1346 C CA . VAL A 1 174 ? 12.516 -24.438 -20.172 1 98.38 174 VAL A CA 1
ATOM 1347 C C . VAL A 1 174 ? 11.711 -23.156 -19.969 1 98.38 174 VAL A C 1
ATOM 1349 O O . VAL A 1 174 ? 10.664 -23.172 -19.312 1 98.38 174 VAL A O 1
ATOM 1352 N N . ILE A 1 175 ? 12.172 -22.109 -20.469 1 98.62 175 ILE A N 1
ATOM 1353 C CA . ILE A 1 175 ? 11.391 -20.875 -20.562 1 98.62 175 ILE A CA 1
ATOM 1354 C C . ILE A 1 175 ? 10.781 -20.75 -21.953 1 98.62 175 ILE A C 1
ATOM 1356 O O . ILE A 1 175 ? 11.492 -20.781 -22.953 1 98.62 175 ILE A O 1
ATOM 1360 N N . TYR A 1 176 ? 9.5 -20.609 -21.984 1 98.62 176 TYR A N 1
ATOM 1361 C CA . TYR A 1 176 ? 8.781 -20.547 -23.25 1 98.62 176 TYR A CA 1
ATOM 1362 C C . TYR A 1 176 ? 8.742 -19.109 -23.781 1 98.62 176 TYR A C 1
ATOM 1364 O O . TYR A 1 176 ? 8.789 -18.891 -25 1 98.62 176 TYR A O 1
ATOM 1372 N N . GLU A 1 177 ? 8.578 -18.219 -22.875 1 98.56 177 GLU A N 1
ATOM 1373 C CA . GLU A 1 177 ? 8.359 -16.828 -23.281 1 98.56 177 GLU A CA 1
ATOM 1374 C C . GLU A 1 177 ? 8.828 -15.859 -22.219 1 98.56 177 GLU A C 1
ATOM 1376 O O . GLU A 1 177 ? 8.633 -16.094 -21.016 1 98.56 177 GLU A O 1
ATOM 1381 N N . ILE A 1 178 ? 9.477 -14.82 -22.625 1 98.62 178 ILE A N 1
ATOM 1382 C CA . ILE A 1 178 ? 9.828 -13.688 -21.766 1 98.62 178 ILE A CA 1
ATOM 1383 C C . ILE A 1 178 ? 9.531 -12.375 -22.484 1 98.62 178 ILE A C 1
ATOM 1385 O O . ILE A 1 178 ? 9.906 -12.203 -23.656 1 98.62 178 ILE A O 1
ATOM 1389 N N . LYS A 1 179 ? 8.797 -11.539 -21.891 1 98.56 179 LYS A N 1
ATOM 1390 C CA . LYS A 1 179 ? 8.438 -10.242 -22.469 1 98.56 179 LYS A CA 1
ATOM 1391 C C . LYS A 1 179 ? 8.539 -9.133 -21.422 1 98.56 179 LYS A C 1
ATOM 1393 O O . LYS A 1 179 ? 8.133 -9.312 -20.266 1 98.56 179 LYS A O 1
ATOM 1398 N N . ILE A 1 180 ? 9.125 -8.047 -21.781 1 98.56 180 ILE A N 1
ATOM 1399 C CA . ILE A 1 180 ? 9.109 -6.844 -20.953 1 98.56 180 ILE A CA 1
ATOM 1400 C C . ILE A 1 180 ? 8.211 -5.789 -21.609 1 98.56 180 ILE A C 1
ATOM 1402 O O . ILE A 1 180 ? 8.492 -5.324 -22.719 1 98.56 180 ILE A O 1
ATOM 1406 N N . THR A 1 181 ? 7.164 -5.441 -20.969 1 97.38 181 THR A N 1
ATOM 1407 C CA . THR A 1 181 ? 6.195 -4.512 -21.531 1 97.38 181 THR A CA 1
ATOM 1408 C C . THR A 1 181 ? 6.301 -3.145 -20.859 1 97.38 181 THR A C 1
ATOM 1410 O O . THR A 1 181 ? 6.562 -3.053 -19.656 1 97.38 181 THR A O 1
ATOM 1413 N N . ASP A 1 182 ? 6.184 -2.137 -21.578 1 95.31 182 ASP A N 1
ATOM 1414 C CA . ASP A 1 182 ? 6.109 -0.725 -21.219 1 95.31 182 ASP A CA 1
ATOM 1415 C C . ASP A 1 182 ? 4.969 -0.028 -21.953 1 95.31 182 ASP A C 1
ATOM 1417 O O . ASP A 1 182 ? 5.145 0.431 -23.078 1 95.31 182 ASP A O 1
ATOM 1421 N N . GLU A 1 183 ? 3.852 0.159 -21.297 1 89.88 183 GLU A N 1
ATOM 1422 C CA . GLU A 1 183 ? 2.652 0.634 -21.969 1 89.88 183 GLU A CA 1
ATOM 1423 C C . GLU A 1 183 ? 2.514 2.15 -21.859 1 89.88 183 GLU A C 1
ATOM 1425 O O . GLU A 1 183 ? 1.552 2.732 -22.359 1 89.88 183 GLU A O 1
ATOM 1430 N N . SER A 1 184 ? 3.434 2.721 -21.234 1 90.94 184 SER A N 1
ATOM 1431 C CA . SER A 1 184 ? 3.342 4.164 -21.047 1 90.94 184 SER A CA 1
ATOM 1432 C C . SER A 1 184 ? 3.613 4.91 -22.359 1 90.94 184 SER A C 1
ATOM 1434 O O . SER A 1 184 ? 4.492 4.52 -23.125 1 90.94 184 SER A O 1
ATOM 1436 N N . GLU A 1 185 ? 2.902 5.973 -22.562 1 88.44 185 GLU A N 1
ATOM 1437 C CA . GLU A 1 1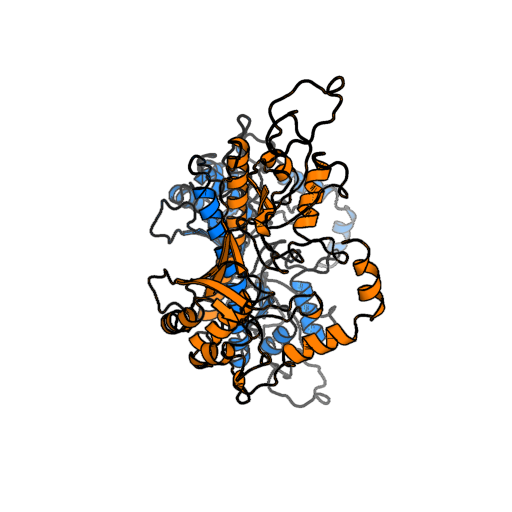85 ? 3.139 6.832 -23.719 1 88.44 185 GLU A CA 1
ATOM 1438 C C . GLU A 1 185 ? 4.391 7.684 -23.531 1 88.44 185 GLU A C 1
ATOM 1440 O O . GLU A 1 185 ? 5.148 7.91 -24.469 1 88.44 185 GLU A O 1
ATOM 1445 N N . ASP A 1 186 ? 4.59 8.133 -22.328 1 90.62 186 ASP A N 1
ATOM 1446 C CA . ASP A 1 186 ? 5.77 8.922 -22 1 90.62 186 ASP A CA 1
ATOM 1447 C C . ASP A 1 186 ? 6.918 8.023 -21.531 1 90.62 186 ASP A C 1
ATOM 1449 O O . ASP A 1 186 ? 7.066 7.762 -20.344 1 90.62 186 ASP A O 1
ATOM 1453 N N . LYS A 1 187 ? 7.805 7.77 -22.453 1 90.19 187 LYS A N 1
ATOM 1454 C CA . LYS A 1 187 ? 8.891 6.836 -22.188 1 90.19 187 LYS A CA 1
ATOM 1455 C C . LYS A 1 187 ? 9.977 7.492 -21.328 1 90.19 187 LYS A C 1
ATOM 1457 O O . LYS A 1 187 ? 10.859 6.809 -20.812 1 90.19 187 LYS A O 1
ATOM 1462 N N . MET A 1 188 ? 9.859 8.797 -21.094 1 88.62 188 MET A N 1
ATOM 1463 C CA . MET A 1 188 ? 10.867 9.508 -20.312 1 88.62 188 MET A CA 1
ATOM 1464 C C . MET A 1 188 ? 10.438 9.656 -18.859 1 88.62 188 MET A C 1
ATOM 1466 O O . MET A 1 188 ? 11.234 10.047 -18.016 1 88.62 188 MET A O 1
ATOM 1470 N N . ASN A 1 189 ? 9.203 9.312 -18.594 1 91.56 189 ASN A N 1
ATOM 1471 C CA . ASN A 1 189 ? 8.719 9.375 -17.219 1 91.56 189 ASN A CA 1
ATOM 1472 C C . ASN A 1 189 ? 9.32 8.266 -16.359 1 91.56 189 ASN A C 1
ATOM 1474 O O . ASN A 1 189 ? 9.023 7.086 -16.562 1 91.56 189 ASN A O 1
ATOM 1478 N N . PRO A 1 190 ? 10.164 8.625 -15.422 1 91.56 190 PRO A N 1
ATOM 1479 C CA . PRO A 1 190 ? 10.812 7.594 -14.609 1 91.56 190 PRO A CA 1
ATOM 1480 C C . PRO A 1 190 ? 9.82 6.816 -13.742 1 91.56 190 PRO A C 1
ATOM 1482 O O . PRO A 1 190 ? 10.141 5.73 -13.25 1 91.56 190 PRO A O 1
ATOM 1485 N N . ARG A 1 191 ? 8.633 7.363 -13.594 1 92.94 191 ARG A N 1
ATOM 1486 C CA . ARG A 1 191 ? 7.656 6.75 -12.695 1 92.94 191 ARG A CA 1
ATOM 1487 C C . ARG A 1 191 ? 6.703 5.844 -13.461 1 92.94 191 ARG A C 1
ATOM 1489 O O . ARG A 1 191 ? 5.742 5.32 -12.891 1 92.94 191 ARG A O 1
ATOM 1496 N N . ARG A 1 192 ? 6.941 5.672 -14.727 1 94.5 192 ARG A N 1
ATOM 1497 C CA . ARG A 1 192 ? 6.102 4.734 -15.469 1 94.5 192 ARG A CA 1
ATOM 1498 C C . ARG A 1 192 ? 6.367 3.299 -15.023 1 94.5 192 ARG A C 1
ATOM 1500 O O . ARG A 1 192 ? 7.441 2.992 -14.5 1 94.5 192 ARG A O 1
ATOM 1507 N N . PHE A 1 193 ? 5.402 2.432 -15.258 1 95.44 193 PHE A N 1
ATOM 1508 C CA . PHE A 1 193 ? 5.574 1.049 -14.828 1 95.44 193 PHE A CA 1
ATOM 1509 C C . PHE A 1 193 ? 5.82 0.136 -16.031 1 95.44 193 PHE A C 1
ATOM 1511 O O . PHE A 1 193 ? 5.191 0.297 -17.078 1 95.44 193 PHE A O 1
ATOM 1518 N N . CYS A 1 194 ? 6.703 -0.746 -15.75 1 97.94 194 CYS A N 1
ATOM 1519 C CA . CYS A 1 194 ? 7 -1.833 -16.672 1 97.94 194 CYS A CA 1
ATOM 1520 C C . CYS A 1 194 ? 6.715 -3.188 -16.031 1 97.94 194 CYS A C 1
ATOM 1522 O O . CYS A 1 194 ? 6.48 -3.271 -14.828 1 97.94 194 CYS A O 1
ATOM 1524 N N . CYS A 1 195 ? 6.641 -4.176 -16.906 1 98.69 195 CYS A N 1
ATOM 1525 C CA . CYS A 1 195 ? 6.316 -5.508 -16.422 1 98.69 195 CYS A CA 1
ATOM 1526 C C . CYS A 1 195 ? 7.168 -6.566 -17.109 1 98.69 195 CYS A C 1
ATOM 1528 O O . CYS A 1 195 ? 7.207 -6.629 -18.344 1 98.69 195 CYS A O 1
ATOM 1530 N N . LEU A 1 196 ? 7.891 -7.316 -16.344 1 98.81 196 LEU A N 1
ATOM 1531 C CA . LEU A 1 196 ? 8.547 -8.523 -16.828 1 98.81 196 LEU A CA 1
ATOM 1532 C C . LEU A 1 196 ? 7.613 -9.727 -16.75 1 98.81 196 LEU A C 1
ATOM 1534 O O . LEU A 1 196 ? 7.168 -10.102 -15.664 1 98.81 196 LEU A O 1
ATOM 1538 N N . TYR A 1 197 ? 7.262 -10.227 -17.891 1 98.75 197 TYR A N 1
ATOM 1539 C CA . TYR A 1 197 ? 6.445 -11.43 -18 1 98.75 197 TYR A CA 1
ATOM 1540 C C . TYR A 1 197 ? 7.297 -12.633 -18.391 1 98.75 197 TYR A C 1
ATOM 1542 O O . TYR A 1 197 ? 8.062 -12.578 -19.359 1 98.75 197 TYR A O 1
ATOM 1550 N N . ILE A 1 198 ? 7.18 -13.742 -17.609 1 98.75 198 ILE A N 1
ATOM 1551 C CA . ILE A 1 198 ? 7.938 -14.953 -17.891 1 98.75 198 ILE A CA 1
ATOM 1552 C C . ILE A 1 198 ? 7.02 -16.172 -17.781 1 98.75 198 ILE A C 1
ATOM 1554 O O . ILE A 1 198 ? 6.273 -16.312 -16.812 1 98.75 198 ILE A O 1
ATOM 1558 N N . ARG A 1 199 ? 7.047 -17 -18.797 1 98.69 199 ARG A N 1
ATOM 1559 C CA . ARG A 1 199 ? 6.289 -18.25 -18.828 1 98.69 199 ARG A CA 1
ATOM 1560 C C . ARG A 1 199 ? 7.195 -19.438 -19.141 1 98.69 199 ARG A C 1
ATOM 1562 O O . ARG A 1 199 ? 8.031 -19.359 -20.047 1 98.69 199 ARG A O 1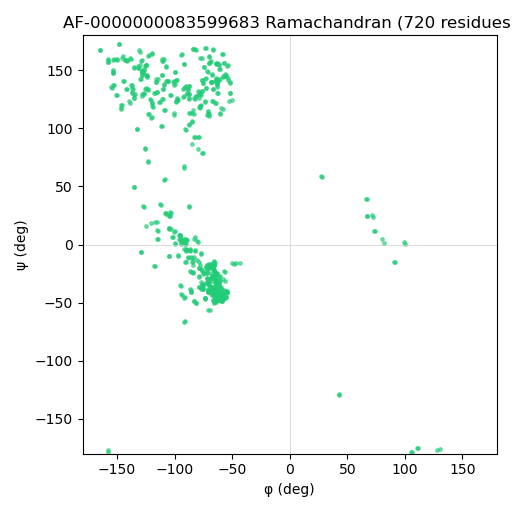
ATOM 1569 N N . GLY A 1 200 ? 7.102 -20.438 -18.359 1 97.88 200 GLY A N 1
ATOM 1570 C CA . GLY A 1 200 ? 7.898 -21.625 -18.547 1 97.88 200 GLY A CA 1
ATOM 1571 C C . GLY A 1 200 ? 7.293 -22.859 -17.891 1 97.88 200 GLY A C 1
ATOM 1572 O O . GLY A 1 200 ? 6.152 -22.828 -17.422 1 97.88 200 GLY A O 1
ATOM 1573 N N . THR A 1 201 ? 7.977 -24 -17.953 1 93.75 201 THR A N 1
ATOM 1574 C CA . THR A 1 201 ? 7.473 -25.25 -17.406 1 93.75 201 THR A CA 1
ATOM 1575 C C . THR A 1 201 ? 7.469 -25.219 -15.875 1 93.75 201 THR A C 1
ATOM 1577 O O . THR A 1 201 ? 6.449 -25.516 -15.242 1 93.75 201 THR A O 1
ATOM 1580 N N . ALA A 1 202 ? 8.625 -24.969 -15.312 1 93.88 202 ALA A N 1
ATOM 1581 C CA . ALA A 1 202 ? 8.859 -24.844 -13.883 1 93.88 202 ALA A CA 1
ATOM 1582 C C . ALA A 1 202 ? 10.008 -23.875 -13.602 1 93.88 202 ALA A C 1
ATOM 1584 O O . ALA A 1 202 ? 10.805 -23.578 -14.492 1 93.88 202 ALA A O 1
ATOM 1585 N N . PHE A 1 203 ? 9.992 -23.406 -12.43 1 96.38 203 PHE A N 1
ATOM 1586 C CA . PHE A 1 203 ? 11.055 -22.469 -12.07 1 96.38 203 PHE A CA 1
ATOM 1587 C C . PHE A 1 203 ? 11.742 -22.906 -10.781 1 96.38 203 PHE A C 1
ATOM 1589 O O . PHE A 1 203 ? 11.117 -23.516 -9.914 1 96.38 203 PHE A O 1
ATOM 1596 N N . LEU A 1 204 ? 12.984 -22.578 -10.703 1 96.56 204 LEU A N 1
ATOM 1597 C CA . LEU A 1 204 ? 13.797 -22.875 -9.531 1 96.56 204 LEU A CA 1
ATOM 1598 C C . LEU A 1 204 ? 13.578 -21.828 -8.445 1 96.56 204 LEU A C 1
ATOM 1600 O O . LEU A 1 204 ? 12.953 -20.797 -8.688 1 96.56 204 LEU A O 1
ATOM 1604 N N . TYR A 1 205 ? 14.109 -22.172 -7.223 1 96 205 TYR A N 1
ATOM 1605 C CA . TYR A 1 205 ? 13.969 -21.297 -6.066 1 96 205 TYR A CA 1
ATOM 1606 C C . TYR A 1 205 ? 14.602 -19.938 -6.34 1 96 205 TYR A C 1
ATOM 1608 O O . TYR A 1 205 ? 15.781 -19.844 -6.668 1 96 205 TYR A O 1
ATOM 1616 N N . HIS A 1 206 ? 13.797 -18.875 -6.332 1 97.62 206 HIS A N 1
ATOM 1617 C CA . HIS A 1 206 ? 14.203 -17.469 -6.477 1 97.62 206 HIS A CA 1
ATOM 1618 C C . HIS A 1 206 ? 14.594 -17.156 -7.914 1 97.62 206 HIS A C 1
ATOM 1620 O O . HIS A 1 206 ? 15.172 -16.109 -8.188 1 97.62 206 HIS A O 1
ATOM 1626 N N . GLN A 1 207 ? 14.352 -17.969 -8.828 1 98.31 207 GLN A N 1
ATOM 1627 C CA . GLN A 1 207 ? 14.852 -17.828 -10.195 1 98.31 207 GLN A CA 1
ATOM 1628 C C . GLN A 1 207 ? 14.352 -16.547 -10.836 1 98.31 207 GLN A C 1
ATOM 1630 O O . GLN A 1 207 ? 15.133 -15.805 -11.438 1 98.31 207 GLN A O 1
ATOM 1635 N N . ILE A 1 208 ? 13.047 -16.234 -10.719 1 98.5 208 ILE A N 1
ATOM 1636 C CA . ILE A 1 208 ? 12.477 -15.055 -11.375 1 98.5 208 ILE A CA 1
ATOM 1637 C C . ILE A 1 208 ? 13.102 -13.789 -10.789 1 98.5 208 ILE A C 1
ATOM 1639 O O . ILE A 1 208 ? 13.422 -12.852 -11.523 1 98.5 208 ILE A O 1
ATOM 1643 N N . ARG A 1 209 ? 13.281 -13.734 -9.531 1 98.56 209 ARG A N 1
ATOM 1644 C CA . ARG A 1 209 ? 13.852 -12.57 -8.859 1 98.56 209 ARG A CA 1
ATOM 1645 C C . ARG A 1 209 ? 15.32 -12.391 -9.234 1 98.56 209 ARG A C 1
ATOM 1647 O O . ARG A 1 209 ? 15.797 -11.258 -9.336 1 98.56 209 ARG A O 1
ATOM 1654 N N . CYS A 1 210 ? 16.031 -13.492 -9.398 1 98.56 210 CYS A N 1
ATOM 1655 C CA . CYS A 1 210 ? 17.406 -13.414 -9.875 1 98.56 210 CYS A CA 1
ATOM 1656 C C . CYS A 1 210 ? 17.453 -12.867 -11.297 1 98.56 210 CYS A C 1
ATOM 1658 O O . CYS A 1 210 ? 18.266 -12 -11.602 1 98.56 210 CYS A O 1
ATOM 1660 N N . ILE A 1 211 ? 16.594 -13.383 -12.102 1 98.81 211 ILE A N 1
ATOM 1661 C CA . ILE A 1 211 ? 16.531 -12.93 -13.484 1 98.81 211 ILE A CA 1
ATOM 1662 C C . ILE A 1 211 ? 16.219 -11.43 -13.523 1 98.81 211 ILE A C 1
ATOM 1664 O O . ILE A 1 211 ? 16.875 -10.672 -14.234 1 98.81 211 ILE A O 1
ATOM 1668 N N . ALA A 1 212 ? 15.266 -11.008 -12.719 1 98.69 212 ALA A N 1
ATOM 1669 C CA . ALA A 1 212 ? 14.906 -9.594 -12.656 1 98.69 212 ALA A CA 1
ATOM 1670 C C . ALA A 1 212 ? 16.109 -8.75 -12.242 1 98.69 212 ALA A C 1
ATOM 1672 O O . ALA A 1 212 ? 16.375 -7.711 -12.852 1 98.69 212 ALA A O 1
ATOM 1673 N N . SER A 1 213 ? 16.766 -9.18 -11.258 1 98.06 213 SER A N 1
ATOM 1674 C CA . SER A 1 213 ? 17.938 -8.453 -10.758 1 98.06 213 SER A CA 1
ATOM 1675 C C . SER A 1 213 ? 18.984 -8.273 -11.844 1 98.06 213 SER A C 1
ATOM 1677 O O . SER A 1 213 ? 19.5 -7.168 -12.031 1 98.06 213 SER A O 1
ATOM 1679 N N . LEU A 1 214 ? 19.281 -9.328 -12.547 1 98.31 214 LEU A N 1
ATOM 1680 C CA . LEU A 1 214 ? 20.281 -9.273 -13.617 1 98.31 214 LEU A CA 1
ATOM 1681 C C . LEU A 1 214 ? 19.812 -8.336 -14.727 1 98.31 214 LEU A C 1
ATOM 1683 O O . LEU A 1 214 ? 20.609 -7.539 -15.234 1 98.31 214 LEU A O 1
ATOM 1687 N N . LEU A 1 215 ? 18.578 -8.422 -15.055 1 98.62 215 LEU A N 1
ATOM 1688 C CA . LEU A 1 215 ? 18.047 -7.57 -16.109 1 98.62 215 LEU A CA 1
ATOM 1689 C C . LEU A 1 215 ? 18.125 -6.102 -15.711 1 98.62 215 LEU A C 1
ATOM 1691 O O . LEU A 1 215 ? 18.359 -5.234 -16.547 1 98.62 215 LEU A O 1
ATOM 1695 N N . PHE A 1 216 ? 17.938 -5.793 -14.438 1 97.44 216 PHE A N 1
ATOM 1696 C CA . PHE A 1 216 ? 18.047 -4.422 -13.961 1 97.44 216 PHE A CA 1
ATOM 1697 C C . PHE A 1 216 ? 19.469 -3.902 -14.109 1 97.44 216 PHE A C 1
ATOM 1699 O O . PHE A 1 216 ? 19.672 -2.746 -14.484 1 97.44 216 PHE A O 1
ATOM 1706 N N . THR A 1 217 ? 20.438 -4.719 -13.828 1 96.38 217 THR A N 1
ATOM 1707 C CA . THR A 1 217 ? 21.828 -4.293 -14 1 96.38 217 THR A CA 1
ATOM 1708 C C . THR A 1 217 ? 22.125 -4.016 -15.469 1 96.38 217 THR A C 1
ATOM 1710 O O . THR A 1 217 ? 22.875 -3.092 -15.789 1 96.38 217 THR A O 1
ATOM 1713 N N . ILE A 1 218 ? 21.578 -4.824 -16.312 1 97.62 218 ILE A N 1
ATOM 1714 C CA . ILE A 1 218 ? 21.75 -4.637 -17.75 1 97.62 218 ILE A CA 1
ATOM 1715 C C . ILE A 1 218 ? 21.062 -3.35 -18.188 1 97.62 218 ILE A C 1
ATOM 1717 O O . ILE A 1 218 ? 21.641 -2.549 -18.922 1 97.62 218 ILE A O 1
ATOM 1721 N N . GLY A 1 219 ? 19.828 -3.174 -17.75 1 96.62 219 GLY A N 1
ATOM 1722 C CA . GLY A 1 219 ? 19.078 -1.986 -18.109 1 96.62 219 GLY A CA 1
ATOM 1723 C C . GLY A 1 219 ? 19.75 -0.695 -17.703 1 96.62 219 GLY A C 1
ATOM 1724 O O . GLY A 1 219 ? 19.625 0.324 -18.391 1 96.62 219 GLY A O 1
ATOM 1725 N N . ARG A 1 220 ? 20.5 -0.764 -16.656 1 93.62 220 ARG A N 1
ATOM 1726 C CA . ARG A 1 220 ? 21.219 0.41 -16.172 1 93.62 220 ARG A CA 1
ATOM 1727 C C . ARG A 1 220 ? 22.625 0.482 -16.781 1 93.62 220 ARG A C 1
ATOM 1729 O O . ARG A 1 220 ? 23.406 1.377 -16.453 1 93.62 220 ARG A O 1
ATOM 1736 N N . LYS A 1 221 ? 22.938 -0.542 -17.531 1 94.12 221 LYS A N 1
ATOM 1737 C CA . LYS A 1 221 ? 24.219 -0.632 -18.234 1 94.12 221 LYS A CA 1
ATOM 1738 C C . LYS A 1 221 ? 25.375 -0.781 -17.25 1 94.12 221 LYS A C 1
ATOM 1740 O O . LYS A 1 221 ? 26.469 -0.287 -17.5 1 94.12 221 LYS A O 1
ATOM 1745 N N . ILE A 1 222 ? 25.016 -1.292 -16.109 1 93.12 222 ILE A N 1
ATOM 1746 C CA . ILE A 1 222 ? 26.031 -1.647 -15.133 1 93.12 222 ILE A CA 1
ATOM 1747 C C . ILE A 1 222 ? 26.766 -2.908 -15.586 1 93.12 222 ILE A C 1
ATOM 1749 O O . ILE A 1 222 ? 28 -2.998 -15.469 1 93.12 222 ILE A O 1
ATOM 1753 N N . GLU A 1 223 ? 26.016 -3.916 -16.016 1 95.81 223 GLU A N 1
ATOM 1754 C CA . GLU A 1 223 ? 26.531 -5.137 -16.625 1 95.81 223 GLU A CA 1
ATOM 1755 C C . GLU A 1 223 ? 26.172 -5.215 -18.094 1 95.81 223 GLU A C 1
ATOM 1757 O O . GLU A 1 223 ? 25.109 -4.746 -18.5 1 95.81 223 GLU A O 1
ATOM 1762 N N . PRO A 1 224 ? 27.062 -5.789 -18.844 1 96.88 224 PRO A N 1
ATOM 1763 C CA . PRO A 1 224 ? 26.703 -5.988 -20.266 1 96.88 224 PRO A CA 1
ATOM 1764 C C . PRO A 1 224 ? 25.703 -7.125 -20.469 1 96.88 224 PRO A C 1
ATOM 1766 O O . PRO A 1 224 ? 25.656 -8.055 -19.656 1 96.88 224 PRO A O 1
ATOM 1769 N N . PRO A 1 225 ? 24.891 -7.043 -21.562 1 97.81 225 PRO A N 1
ATOM 1770 C CA . PRO A 1 225 ? 23.891 -8.086 -21.812 1 97.81 225 PRO A CA 1
ATOM 1771 C C . PRO A 1 225 ? 24.516 -9.477 -21.922 1 97.81 225 PRO A C 1
ATOM 1773 O O . PRO A 1 225 ? 23.844 -10.477 -21.656 1 97.81 225 PRO A O 1
ATOM 1776 N N . GLU A 1 226 ? 25.766 -9.594 -22.234 1 97.56 226 GLU A N 1
ATOM 1777 C CA . GLU A 1 226 ? 26.469 -10.859 -22.422 1 97.56 226 GLU A CA 1
ATOM 1778 C C . GLU A 1 226 ? 26.562 -11.641 -21.109 1 97.56 226 GLU A C 1
ATOM 1780 O O . GLU A 1 226 ? 26.828 -12.836 -21.109 1 97.56 226 GLU A O 1
ATOM 1785 N N . ILE A 1 227 ? 26.281 -10.945 -20.047 1 97.94 227 ILE A N 1
ATOM 1786 C CA . ILE A 1 227 ? 26.375 -11.586 -18.734 1 97.94 227 ILE A CA 1
ATOM 1787 C C . ILE A 1 227 ? 25.406 -12.758 -18.656 1 97.94 227 ILE A C 1
ATOM 1789 O O . ILE A 1 227 ? 25.688 -13.773 -18.016 1 97.94 227 ILE A O 1
ATOM 1793 N N . LEU A 1 228 ? 24.281 -12.656 -19.312 1 98.56 228 LEU A N 1
ATOM 1794 C CA . LEU A 1 228 ? 23.281 -13.727 -19.266 1 98.56 228 LEU A CA 1
ATOM 1795 C C . LEU A 1 228 ? 23.828 -14.984 -19.938 1 98.56 228 LEU A C 1
ATOM 1797 O O . LEU A 1 228 ? 23.688 -16.078 -19.406 1 98.56 228 LEU A O 1
ATOM 1801 N N . GLU A 1 229 ? 24.438 -14.82 -21.047 1 97.75 229 GLU A N 1
ATOM 1802 C CA . GLU A 1 229 ? 25.047 -15.953 -21.75 1 97.75 229 GLU A CA 1
ATOM 1803 C C . GLU A 1 229 ? 26.172 -16.562 -20.922 1 97.75 229 GLU A C 1
ATOM 1805 O O . GLU A 1 229 ? 26.344 -17.781 -20.891 1 97.75 229 GLU A O 1
ATOM 1810 N N . ASP A 1 230 ? 26.953 -15.703 -20.359 1 98 230 ASP A N 1
ATOM 1811 C CA . ASP A 1 230 ? 28.047 -16.172 -19.531 1 98 230 ASP A CA 1
ATOM 1812 C C . ASP A 1 230 ? 27.531 -17.031 -18.375 1 98 230 ASP A C 1
ATOM 1814 O O . ASP A 1 230 ? 28.062 -18.109 -18.109 1 98 230 ASP A O 1
ATOM 1818 N N . LEU A 1 231 ? 26.531 -16.594 -17.75 1 98.38 231 LEU A N 1
ATOM 1819 C CA . LEU A 1 231 ? 26 -17.297 -16.578 1 98.38 231 LEU A CA 1
ATOM 1820 C C . LEU A 1 231 ? 25.281 -18.578 -17 1 98.38 231 LEU A C 1
ATOM 1822 O O . LEU A 1 231 ? 25.156 -19.516 -16.203 1 98.38 231 LEU A O 1
ATOM 1826 N N . LEU A 1 232 ? 24.797 -18.656 -18.219 1 98.25 232 LEU A N 1
ATOM 1827 C CA . LEU A 1 232 ? 24.188 -19.875 -18.75 1 98.25 232 LEU A CA 1
ATOM 1828 C C . LEU A 1 232 ? 25.25 -20.906 -19.109 1 98.25 232 LEU A C 1
ATOM 1830 O O . LEU A 1 232 ? 24.953 -22.094 -19.25 1 98.25 232 LEU A O 1
ATOM 1834 N N . ASN A 1 233 ? 26.453 -20.453 -19.344 1 97.56 233 ASN A N 1
ATOM 1835 C CA . ASN A 1 233 ? 27.578 -21.344 -19.594 1 97.56 233 ASN A CA 1
ATOM 1836 C C . ASN A 1 233 ? 28.141 -21.938 -18.312 1 97.56 233 ASN A C 1
ATOM 1838 O O . ASN A 1 233 ? 29.094 -21.391 -17.734 1 97.56 233 ASN A O 1
ATOM 1842 N N . VAL A 1 234 ? 27.703 -23.031 -17.938 1 96.25 234 VAL A N 1
ATOM 1843 C CA . VAL A 1 234 ? 28 -23.594 -16.625 1 96.25 234 VAL A CA 1
ATOM 1844 C C . VAL A 1 234 ? 29.375 -24.234 -16.656 1 96.25 234 VAL A C 1
ATOM 1846 O O . VAL A 1 234 ? 29.922 -24.609 -15.602 1 96.25 234 VAL A O 1
ATOM 1849 N N . LYS A 1 235 ? 29.969 -24.453 -17.844 1 96.06 235 LYS A N 1
ATOM 1850 C CA . LYS A 1 235 ? 31.359 -24.891 -17.922 1 96.06 235 LYS A CA 1
ATOM 1851 C C . LYS A 1 235 ? 32.312 -23.766 -17.516 1 96.06 235 LYS A C 1
ATOM 1853 O O . LYS A 1 235 ? 33.281 -23.984 -16.797 1 96.06 235 LYS A O 1
ATOM 1858 N N . LYS A 1 236 ? 31.969 -22.609 -17.969 1 95.75 236 LYS A N 1
ATOM 1859 C CA . LYS A 1 236 ? 32.781 -21.422 -17.656 1 95.75 236 LYS A CA 1
ATOM 1860 C C . LYS A 1 236 ? 32.5 -20.953 -16.219 1 95.75 236 LYS A C 1
ATOM 1862 O O . LYS A 1 236 ? 33.406 -20.516 -15.523 1 95.75 236 LYS A O 1
ATOM 1867 N N . PHE A 1 237 ? 31.25 -21.062 -15.797 1 96.81 237 PHE A N 1
ATOM 1868 C CA . PHE A 1 237 ? 30.828 -20.672 -14.453 1 96.81 237 PHE A CA 1
ATOM 1869 C C . PHE A 1 237 ? 30.109 -21.828 -13.766 1 96.81 237 PHE A C 1
ATOM 1871 O O . PHE A 1 237 ? 28.875 -21.828 -13.672 1 96.81 237 PHE A O 1
ATOM 1878 N N . PRO A 1 238 ? 30.812 -22.719 -13.219 1 95.25 238 PRO A N 1
ATOM 1879 C CA . PRO A 1 238 ? 30.203 -23.891 -12.609 1 95.25 238 PRO A CA 1
ATOM 1880 C C . PRO A 1 238 ? 29.469 -23.578 -11.312 1 95.25 238 PRO A C 1
ATOM 1882 O O . PRO A 1 238 ? 28.641 -24.375 -10.859 1 95.25 238 PRO A O 1
ATOM 1885 N N . GLY A 1 239 ? 29.828 -22.438 -10.672 1 95.38 239 GLY A N 1
ATOM 1886 C CA . GLY A 1 239 ? 29.172 -21.953 -9.477 1 95.38 239 GLY A CA 1
ATOM 1887 C C . GLY A 1 239 ? 28.641 -20.531 -9.617 1 95.38 239 GLY A C 1
ATOM 1888 O O . GLY A 1 239 ? 29.281 -19.703 -10.258 1 95.38 239 GLY A O 1
ATOM 1889 N N . LYS A 1 240 ? 27.562 -20.281 -8.992 1 96.94 240 LYS A N 1
ATOM 1890 C CA . LYS A 1 240 ? 26.891 -19 -9.109 1 96.94 240 LYS A CA 1
ATOM 1891 C C . LYS A 1 240 ? 27.719 -17.875 -8.484 1 96.94 240 LYS A C 1
ATOM 1893 O O . LYS A 1 240 ? 28.094 -17.969 -7.312 1 96.94 240 LYS A O 1
ATOM 1898 N N . PRO A 1 241 ? 28.031 -16.844 -9.25 1 97.31 241 PRO A N 1
ATOM 1899 C CA . PRO A 1 241 ? 28.625 -15.664 -8.617 1 97.31 241 PRO A CA 1
ATOM 1900 C C . PRO A 1 241 ? 27.688 -14.992 -7.613 1 97.31 241 PRO A C 1
ATOM 1902 O O . PRO A 1 241 ? 26.469 -15.086 -7.746 1 97.31 241 PRO A O 1
ATOM 1905 N N . GLN A 1 242 ? 28.344 -14.305 -6.719 1 95.75 242 GLN A N 1
ATOM 1906 C CA . GLN A 1 242 ? 27.547 -13.641 -5.684 1 95.75 242 GLN A CA 1
ATOM 1907 C C . GLN A 1 242 ? 26.891 -12.367 -6.219 1 95.75 242 GLN A C 1
ATOM 1909 O O . GLN A 1 242 ? 27.578 -11.461 -6.684 1 95.75 242 GLN A O 1
ATOM 1914 N N . TYR A 1 243 ? 25.594 -12.312 -6.191 1 95.81 243 TYR A N 1
ATOM 1915 C CA . TYR A 1 243 ? 24.797 -11.117 -6.461 1 95.81 243 TYR A CA 1
ATOM 1916 C C . TYR A 1 243 ? 23.453 -11.18 -5.742 1 95.81 243 TYR A C 1
ATOM 1918 O O . TYR A 1 243 ? 23 -12.258 -5.355 1 95.81 243 TYR A O 1
ATOM 1926 N N . GLN A 1 244 ? 22.859 -10.055 -5.559 1 95.25 244 GLN A N 1
ATOM 1927 C CA . GLN A 1 244 ? 21.609 -9.977 -4.805 1 95.25 244 GLN A CA 1
ATOM 1928 C C . GLN A 1 244 ? 20.406 -10.086 -5.73 1 95.25 244 GLN A C 1
ATOM 1930 O O . GLN A 1 244 ? 20.375 -9.477 -6.805 1 95.25 244 GLN A O 1
ATOM 1935 N N . MET A 1 245 ? 19.422 -10.891 -5.359 1 96.81 245 MET A N 1
ATOM 1936 C CA . MET A 1 245 ? 18.203 -11.016 -6.137 1 96.81 245 MET A CA 1
ATOM 1937 C C . MET A 1 245 ? 17.281 -9.82 -5.895 1 96.81 245 MET A C 1
ATOM 1939 O O . MET A 1 245 ? 17.469 -9.078 -4.93 1 96.81 245 MET A O 1
ATOM 1943 N N . ALA A 1 246 ? 16.328 -9.586 -6.809 1 97.81 246 ALA A N 1
ATOM 1944 C CA . ALA A 1 246 ? 15.352 -8.508 -6.672 1 97.81 246 ALA A CA 1
ATOM 1945 C C . ALA A 1 246 ? 14.352 -8.812 -5.555 1 97.81 246 ALA A C 1
ATOM 1947 O O . ALA A 1 246 ? 14.211 -9.961 -5.137 1 97.81 246 ALA A O 1
ATOM 1948 N N . GLU A 1 247 ? 13.68 -7.836 -5.086 1 97.56 247 GLU A N 1
ATOM 1949 C CA . GLU A 1 247 ? 12.766 -7.961 -3.953 1 97.56 247 GLU A CA 1
ATOM 1950 C C . GLU A 1 247 ? 11.531 -8.773 -4.328 1 97.56 247 GLU A C 1
ATOM 1952 O O . GLU A 1 247 ? 11.156 -8.836 -5.5 1 97.56 247 GLU A O 1
ATOM 1957 N N . PRO A 1 248 ? 10.859 -9.383 -3.379 1 98.19 248 PRO A N 1
ATOM 1958 C CA . PRO A 1 248 ? 9.758 -10.305 -3.668 1 98.19 248 PRO A CA 1
ATOM 1959 C C . PRO A 1 248 ? 8.43 -9.586 -3.889 1 98.19 248 PRO A C 1
ATOM 1961 O O . PRO A 1 248 ? 7.562 -10.094 -4.605 1 98.19 248 PRO A O 1
ATOM 1964 N N . GLU A 1 249 ? 8.25 -8.406 -3.367 1 97.94 249 GLU A N 1
ATOM 1965 C CA . GLU A 1 249 ? 6.945 -7.758 -3.305 1 97.94 249 GLU A CA 1
ATOM 1966 C C . GLU A 1 249 ? 6.41 -7.461 -4.703 1 97.94 249 GLU A C 1
ATOM 1968 O O . GLU A 1 249 ? 5.207 -7.555 -4.945 1 97.94 249 GLU A O 1
ATOM 1973 N N . PRO A 1 250 ? 7.301 -7.211 -5.633 1 98.5 250 PRO A N 1
ATOM 1974 C CA . PRO A 1 250 ? 6.793 -6.898 -6.969 1 98.5 250 PRO A CA 1
ATOM 1975 C C . PRO A 1 250 ? 6.441 -8.148 -7.773 1 98.5 250 PRO A C 1
ATOM 1977 O O . PRO A 1 250 ? 5.965 -8.047 -8.906 1 98.5 250 PRO A O 1
ATOM 1980 N N . LEU A 1 251 ? 6.715 -9.289 -7.254 1 98.69 251 LEU A N 1
ATOM 1981 C CA . LEU A 1 251 ? 6.535 -10.531 -7.988 1 98.69 251 LEU A CA 1
ATOM 1982 C C . LEU A 1 251 ? 5.129 -11.086 -7.789 1 98.69 251 LEU A C 1
ATOM 1984 O O . LEU A 1 251 ? 4.629 -11.133 -6.66 1 98.69 251 LEU A O 1
ATOM 1988 N N . LEU A 1 252 ? 4.484 -11.422 -8.898 1 98.75 252 LEU A N 1
ATOM 1989 C CA . LEU A 1 252 ? 3.139 -11.984 -8.922 1 98.75 252 LEU A CA 1
ATOM 1990 C C . LEU A 1 252 ? 3.123 -13.328 -9.641 1 98.75 252 LEU A C 1
ATOM 1992 O O . LEU A 1 252 ? 3.48 -13.406 -10.82 1 98.75 252 LEU A O 1
ATOM 1996 N N . PHE A 1 253 ? 2.861 -14.383 -8.867 1 98.38 253 PHE A N 1
ATOM 1997 C CA . PHE A 1 253 ? 2.477 -15.609 -9.555 1 98.38 253 PHE A CA 1
ATOM 1998 C C . PHE A 1 253 ? 1.202 -15.398 -10.367 1 98.38 253 PHE A C 1
ATOM 2000 O O . PHE A 1 253 ? 0.116 -15.266 -9.805 1 98.38 253 PHE A O 1
ATOM 2007 N N . PHE A 1 254 ? 1.321 -15.461 -11.672 1 97.56 254 PHE A N 1
ATOM 2008 C CA . PHE A 1 254 ? 0.251 -14.953 -12.523 1 97.56 254 PHE A CA 1
ATOM 2009 C C . PHE A 1 254 ? -0.734 -16.062 -12.867 1 97.56 254 PHE A C 1
ATOM 2011 O O . PHE A 1 254 ? -1.867 -16.062 -12.383 1 97.56 254 PHE A O 1
ATOM 2018 N N . GLU A 1 255 ? -0.229 -17.047 -13.648 1 95.5 255 GLU A N 1
ATOM 2019 C CA . GLU A 1 255 ? -1.204 -18.062 -14.039 1 95.5 255 GLU A CA 1
ATOM 2020 C C . GLU A 1 255 ? -0.522 -19.391 -14.344 1 95.5 255 GLU A C 1
ATOM 2022 O O . GLU A 1 255 ? 0.5 -19.438 -15.031 1 95.5 255 GLU A O 1
ATOM 2027 N N . PRO A 1 256 ? -1.112 -20.469 -13.82 1 96.88 256 PRO A N 1
ATOM 2028 C CA . PRO A 1 256 ? -0.774 -21.812 -14.305 1 96.88 256 PRO A CA 1
ATOM 2029 C C . PRO A 1 256 ? -1.689 -22.297 -15.43 1 96.88 256 PRO A C 1
ATOM 2031 O O . PRO A 1 256 ? -2.787 -21.75 -15.602 1 96.88 256 PRO A O 1
ATOM 2034 N N . GLU A 1 257 ? -1.174 -23.188 -16.203 1 96.38 257 GLU A N 1
ATOM 2035 C CA . GLU A 1 257 ? -1.986 -23.766 -17.281 1 96.38 257 GLU A CA 1
ATOM 2036 C C . GLU A 1 257 ? -2.227 -25.266 -17.047 1 96.38 257 GLU A C 1
ATOM 2038 O O . GLU A 1 257 ? -1.299 -26 -16.703 1 96.38 257 GLU A O 1
ATOM 2043 N N . PHE A 1 258 ? -3.506 -25.625 -17.172 1 96.06 258 PHE A N 1
ATOM 2044 C CA . PHE A 1 258 ? -3.922 -27.016 -17.062 1 96.06 258 PHE A CA 1
ATOM 2045 C C . PHE A 1 258 ? -4.785 -27.422 -18.25 1 96.06 258 PHE A C 1
ATOM 2047 O O . PHE A 1 258 ? -5.363 -26.562 -18.922 1 96.06 258 PHE A O 1
ATOM 2054 N N . GLU A 1 259 ? -4.801 -28.734 -18.438 1 93.69 259 GLU A N 1
ATOM 2055 C CA . GLU A 1 259 ? -5.715 -29.281 -19.438 1 93.69 259 GLU A CA 1
ATOM 2056 C C . GLU A 1 259 ? -6.969 -29.844 -18.781 1 93.69 259 GLU A C 1
ATOM 2058 O O . GLU A 1 259 ? -6.895 -30.453 -17.719 1 93.69 259 GLU A O 1
ATOM 2063 N N . ASN A 1 260 ? -8.055 -29.656 -19.344 1 91.12 260 ASN A N 1
ATOM 2064 C CA . ASN A 1 260 ? -9.312 -30.328 -19 1 91.12 260 ASN A CA 1
ATOM 2065 C C . ASN A 1 260 ? -9.797 -29.922 -17.609 1 91.12 260 ASN A C 1
ATOM 2067 O O . ASN A 1 260 ? -10.188 -30.781 -16.828 1 91.12 260 ASN A O 1
ATOM 2071 N N . ILE A 1 261 ? -9.672 -28.719 -17.234 1 93.69 261 ILE A N 1
ATOM 2072 C CA . ILE A 1 261 ? -10.188 -28.219 -15.977 1 93.69 261 ILE A CA 1
ATOM 2073 C C . ILE A 1 261 ? -11.359 -27.266 -16.234 1 93.69 261 ILE A C 1
ATOM 2075 O O . ILE A 1 261 ? -11.258 -26.359 -17.062 1 93.69 261 ILE A O 1
ATOM 2079 N N . GLU A 1 262 ? -12.422 -27.531 -15.648 1 95.06 262 GLU A N 1
ATOM 2080 C CA . GLU A 1 262 ? -13.602 -26.672 -15.734 1 95.06 262 GLU A CA 1
ATOM 2081 C C . GLU A 1 262 ? -13.898 -26 -14.398 1 95.06 262 GLU A C 1
ATOM 2083 O O . GLU A 1 262 ? -14.594 -26.562 -13.555 1 95.06 262 GLU A O 1
ATOM 2088 N N . TRP A 1 263 ? -13.547 -24.781 -14.297 1 97.25 263 TRP A N 1
ATOM 2089 C CA . TRP A 1 263 ? -13.664 -24.031 -13.055 1 97.25 263 TRP A CA 1
ATOM 2090 C C . TRP A 1 263 ? -15.109 -23.625 -12.805 1 97.25 263 TRP A C 1
ATOM 2092 O O . TRP A 1 263 ? -15.82 -23.234 -13.742 1 97.25 263 TRP A O 1
ATOM 2102 N N . GLN A 1 264 ? -15.492 -23.688 -11.523 1 97.06 264 GLN A N 1
ATOM 2103 C CA . GLN A 1 264 ? -16.844 -23.312 -11.133 1 97.06 264 GLN A CA 1
ATOM 2104 C C . GLN A 1 264 ? -16.844 -22.234 -10.055 1 97.06 264 GLN A C 1
ATOM 2106 O O . GLN A 1 264 ? -16.062 -22.312 -9.094 1 97.06 264 GLN A O 1
ATOM 2111 N N . THR A 1 265 ? -17.672 -21.25 -10.234 1 98.19 265 THR A N 1
ATOM 2112 C CA . THR A 1 265 ? -17.922 -20.188 -9.266 1 98.19 265 THR A CA 1
ATOM 2113 C C . THR A 1 265 ? -19.375 -19.719 -9.336 1 98.19 265 THR A C 1
ATOM 2115 O O . THR A 1 265 ? -19.844 -19.312 -10.391 1 98.19 265 THR A O 1
ATOM 2118 N N . SER A 1 266 ? -20.125 -19.828 -8.234 1 97.44 266 SER A N 1
ATOM 2119 C CA . SER A 1 266 ? -21.516 -19.391 -8.227 1 97.44 266 SER A CA 1
ATOM 2120 C C . SER A 1 266 ? -21.641 -17.891 -8.508 1 97.44 266 SER A C 1
ATOM 2122 O O . SER A 1 266 ? -20.688 -17.141 -8.258 1 97.44 266 SER A O 1
ATOM 2124 N N . PRO A 1 267 ? -22.766 -17.469 -9.031 1 95.62 267 PRO A N 1
ATOM 2125 C CA . PRO A 1 267 ? -22.953 -16.031 -9.281 1 95.62 267 PRO A CA 1
ATOM 2126 C C . PRO A 1 267 ? -22.766 -15.18 -8.031 1 95.62 267 PRO A C 1
ATOM 2128 O O . PRO A 1 267 ? -22.156 -14.117 -8.094 1 95.62 267 PRO A O 1
ATOM 2131 N N . THR A 1 268 ? -23.25 -15.672 -6.953 1 95.44 268 THR A N 1
ATOM 2132 C CA . THR A 1 268 ? -23.109 -14.938 -5.695 1 95.44 268 THR A CA 1
ATOM 2133 C C . THR A 1 268 ? -21.641 -14.82 -5.289 1 95.44 268 THR A C 1
ATOM 2135 O O . THR A 1 268 ? -21.203 -13.766 -4.844 1 95.44 268 THR A O 1
ATOM 2138 N N . ALA A 1 269 ? -20.938 -15.906 -5.473 1 97.25 269 ALA A N 1
ATOM 2139 C CA . ALA A 1 269 ? -19.516 -15.898 -5.141 1 97.25 269 ALA A CA 1
ATOM 2140 C C . ALA A 1 269 ? -18.75 -14.953 -6.059 1 97.25 269 ALA A C 1
ATOM 2142 O O . ALA A 1 269 ? -17.812 -14.273 -5.621 1 97.25 269 ALA A O 1
ATOM 2143 N N . GLN A 1 270 ? -19.125 -14.945 -7.316 1 97.31 270 GLN A N 1
ATOM 2144 C CA . GLN A 1 270 ? -18.484 -14.055 -8.273 1 97.31 270 GLN A CA 1
ATOM 2145 C C . GLN A 1 270 ? -18.609 -12.602 -7.84 1 97.31 270 GLN A C 1
ATOM 2147 O O . GLN A 1 270 ? -17.625 -11.859 -7.855 1 97.31 270 GLN A O 1
ATOM 2152 N N . GLU A 1 271 ? -19.719 -12.219 -7.375 1 94.44 271 GLU A N 1
ATOM 2153 C CA . GLU A 1 271 ? -19.969 -10.852 -6.934 1 94.44 271 GLU A CA 1
ATOM 2154 C C . GLU A 1 271 ? -19.172 -10.516 -5.684 1 94.44 271 GLU A C 1
ATOM 2156 O O . GLU A 1 271 ? -18.609 -9.422 -5.578 1 94.44 271 GLU A O 1
ATOM 2161 N N . ASP A 1 272 ? -19.172 -11.422 -4.848 1 94.81 272 ASP A N 1
ATOM 2162 C CA . ASP A 1 272 ? -18.453 -11.227 -3.598 1 94.81 272 ASP A CA 1
ATOM 2163 C C . ASP A 1 272 ? -16.953 -11.07 -3.85 1 94.81 272 ASP A C 1
ATOM 2165 O O . ASP A 1 272 ? -16.297 -10.227 -3.242 1 94.81 272 ASP A O 1
ATOM 2169 N N . ILE A 1 273 ? -16.438 -11.898 -4.73 1 96.94 273 ILE A N 1
ATOM 2170 C CA . ILE A 1 273 ? -15.016 -11.852 -5.074 1 96.94 273 ILE A CA 1
ATOM 2171 C C . ILE A 1 273 ? -14.68 -10.5 -5.695 1 96.94 273 ILE A C 1
ATOM 2173 O O . ILE A 1 273 ? -13.711 -9.852 -5.301 1 96.94 273 ILE A O 1
ATOM 2177 N N . LEU A 1 274 ? -15.484 -10.133 -6.598 1 95.69 274 LEU A N 1
ATOM 2178 C CA . LEU A 1 274 ? -15.227 -8.867 -7.289 1 95.69 274 LEU A CA 1
ATOM 2179 C C . LEU A 1 274 ? -15.258 -7.699 -6.316 1 95.69 274 LEU A C 1
ATOM 2181 O O . LEU A 1 274 ? -14.383 -6.832 -6.355 1 95.69 274 LEU A O 1
ATOM 2185 N N . LYS A 1 275 ? -16.219 -7.691 -5.465 1 93.31 275 LYS A N 1
ATOM 2186 C CA . LYS A 1 275 ? -16.328 -6.645 -4.449 1 93.31 275 LYS A CA 1
ATOM 2187 C C . LYS A 1 275 ? -15.055 -6.582 -3.6 1 93.31 275 LYS A C 1
ATOM 2189 O O . LYS A 1 275 ? -14.5 -5.504 -3.381 1 93.31 275 LYS A O 1
ATOM 2194 N N . CYS A 1 276 ? -14.609 -7.676 -3.189 1 95.38 276 CYS A N 1
ATOM 2195 C CA . CYS A 1 276 ? -13.438 -7.75 -2.318 1 95.38 276 CYS A CA 1
ATOM 2196 C C . CYS A 1 276 ? -12.188 -7.262 -3.039 1 95.38 276 CYS A C 1
ATOM 2198 O O . CYS A 1 276 ? -11.398 -6.504 -2.473 1 95.38 276 CYS A O 1
ATOM 2200 N N . VAL A 1 277 ? -12.039 -7.672 -4.258 1 96.69 277 VAL A N 1
ATOM 2201 C CA . VAL A 1 277 ? -10.836 -7.316 -5.004 1 96.69 277 VAL A CA 1
ATOM 2202 C C . VAL A 1 277 ? -10.867 -5.832 -5.355 1 96.69 277 VAL A C 1
ATOM 2204 O O . VAL A 1 277 ? -9.828 -5.168 -5.367 1 96.69 277 VAL A O 1
ATOM 2207 N N . GLN A 1 278 ? -12.055 -5.285 -5.613 1 95.38 278 GLN A N 1
ATOM 2208 C CA . GLN A 1 278 ? -12.195 -3.852 -5.836 1 95.38 278 GLN A CA 1
ATOM 2209 C C . GLN A 1 278 ? -11.789 -3.061 -4.598 1 95.38 278 GLN A C 1
ATOM 2211 O O . GLN A 1 278 ? -11.109 -2.037 -4.707 1 95.38 278 GLN A O 1
ATOM 2216 N N . MET A 1 279 ? -12.203 -3.549 -3.5 1 94.62 279 MET A N 1
ATOM 2217 C CA . MET A 1 279 ? -11.828 -2.902 -2.246 1 94.62 279 MET A CA 1
ATOM 2218 C C . MET A 1 279 ? -10.328 -2.973 -2.023 1 94.62 279 MET A C 1
ATOM 2220 O O . MET A 1 279 ? -9.703 -1.991 -1.608 1 94.62 279 MET A O 1
ATOM 2224 N N . LEU A 1 280 ? -9.773 -4.117 -2.307 1 96.5 280 LEU A N 1
ATOM 2225 C CA . LEU A 1 280 ? -8.336 -4.305 -2.174 1 96.5 280 LEU A CA 1
ATOM 2226 C C . LEU A 1 280 ? -7.574 -3.332 -3.07 1 96.5 280 LEU A C 1
ATOM 2228 O O . LEU A 1 280 ? -6.578 -2.736 -2.648 1 96.5 280 LEU A O 1
ATOM 2232 N N . TRP A 1 281 ? -8.008 -3.221 -4.242 1 97.38 281 TRP A N 1
ATOM 2233 C CA . TRP A 1 281 ? -7.395 -2.281 -5.172 1 97.38 281 TRP A CA 1
ATOM 2234 C C . TRP A 1 281 ? -7.461 -0.856 -4.633 1 97.38 281 TRP A C 1
ATOM 2236 O O . TRP A 1 281 ? -6.461 -0.132 -4.645 1 97.38 281 TRP A O 1
ATOM 2246 N N . THR A 1 282 ? -8.602 -0.433 -4.18 1 97.06 282 THR A N 1
ATOM 2247 C CA . THR A 1 282 ? -8.773 0.923 -3.668 1 97.06 282 THR A CA 1
ATOM 2248 C C . THR A 1 282 ? -7.809 1.194 -2.518 1 97.06 282 THR A C 1
ATOM 2250 O O . THR A 1 282 ? -7.172 2.248 -2.467 1 97.06 282 THR A O 1
ATOM 2253 N N . GLN A 1 283 ? -7.703 0.257 -1.662 1 97 283 GLN A N 1
ATOM 2254 C CA . GLN A 1 283 ? -6.855 0.411 -0.485 1 97 283 GLN A CA 1
ATOM 2255 C C . GLN A 1 283 ? -5.398 0.632 -0.881 1 97 283 GLN A C 1
ATOM 2257 O O . GLN A 1 283 ? -4.719 1.497 -0.321 1 97 283 GLN A O 1
ATOM 2262 N N . THR A 1 284 ? -4.918 -0.093 -1.839 1 97.88 284 THR A N 1
ATOM 2263 C CA . THR A 1 284 ? -3.527 0.036 -2.264 1 97.88 284 THR A CA 1
ATOM 2264 C C . THR A 1 284 ? -3.35 1.258 -3.162 1 97.88 284 THR A C 1
ATOM 2266 O O . THR A 1 284 ? -2.324 1.94 -3.092 1 97.88 284 THR A O 1
ATOM 2269 N N . ALA A 1 285 ? -4.359 1.512 -3.973 1 97.81 285 ALA A N 1
ATOM 2270 C CA . ALA A 1 285 ? -4.285 2.629 -4.91 1 97.81 285 ALA A CA 1
ATOM 2271 C C . ALA A 1 285 ? -4.266 3.965 -4.176 1 97.81 285 ALA A C 1
ATOM 2273 O O . ALA A 1 285 ? -3.559 4.891 -4.574 1 97.81 285 ALA A O 1
ATOM 2274 N N . VAL A 1 286 ? -5.012 4.047 -3.133 1 97.94 286 VAL A N 1
ATOM 2275 C CA . VAL A 1 286 ? -5.059 5.27 -2.336 1 97.94 286 VAL A CA 1
ATOM 2276 C C . VAL A 1 286 ? -3.688 5.539 -1.72 1 97.94 286 VAL A C 1
ATOM 2278 O O . VAL A 1 286 ? -3.203 6.672 -1.737 1 97.94 286 VAL A O 1
ATOM 2281 N N . LYS A 1 287 ? -3.082 4.523 -1.203 1 98.12 287 LYS A N 1
ATOM 2282 C CA . LYS A 1 287 ? -1.756 4.668 -0.611 1 98.12 287 LYS A CA 1
ATOM 2283 C C . LYS A 1 287 ? -0.73 5.09 -1.659 1 98.12 287 LYS A C 1
ATOM 2285 O O . LYS A 1 287 ? 0.121 5.941 -1.394 1 98.12 287 LYS A O 1
ATOM 2290 N N . ALA A 1 288 ? -0.859 4.5 -2.789 1 98.06 288 ALA A N 1
ATOM 2291 C CA . ALA A 1 288 ? 0.038 4.863 -3.883 1 98.06 288 ALA A CA 1
ATOM 2292 C C . ALA A 1 288 ? -0.151 6.32 -4.285 1 98.06 288 ALA A C 1
ATOM 2294 O O . ALA A 1 288 ? 0.822 7.023 -4.574 1 98.06 288 ALA A O 1
ATOM 2295 N N . LYS A 1 289 ? -1.371 6.797 -4.309 1 97.75 289 LYS A N 1
ATOM 2296 C CA . LYS A 1 289 ? -1.656 8.18 -4.676 1 97.75 289 LYS A CA 1
ATOM 2297 C C . LYS A 1 289 ? -1.087 9.148 -3.643 1 97.75 289 LYS A C 1
ATOM 2299 O O . LYS A 1 289 ? -0.563 10.211 -3.998 1 97.75 289 LYS A O 1
ATOM 2304 N N . ILE A 1 290 ? -1.223 8.797 -2.416 1 98.56 290 ILE A N 1
ATOM 2305 C CA . ILE A 1 290 ? -0.702 9.633 -1.338 1 98.56 290 ILE A CA 1
ATOM 2306 C C . ILE A 1 290 ? 0.817 9.734 -1.455 1 98.56 290 ILE A C 1
ATOM 2308 O O . ILE A 1 290 ? 1.373 10.836 -1.429 1 98.56 290 ILE A O 1
ATOM 2312 N N . THR A 1 291 ? 1.501 8.633 -1.654 1 98.38 291 THR A N 1
ATOM 2313 C CA . THR A 1 291 ? 2.957 8.664 -1.729 1 98.38 291 THR A CA 1
ATOM 2314 C C . THR A 1 291 ? 3.42 9.336 -3.018 1 98.38 291 THR A C 1
ATOM 2316 O O . THR A 1 291 ? 4.465 9.992 -3.039 1 98.38 291 THR A O 1
ATOM 2319 N N . GLU A 1 292 ? 2.646 9.188 -4.047 1 97.25 292 GLU A N 1
ATOM 2320 C CA . GLU A 1 292 ? 2.936 9.938 -5.27 1 97.25 292 GLU A CA 1
ATOM 2321 C C . GLU A 1 292 ? 2.863 11.438 -5.027 1 97.25 292 GLU A C 1
ATOM 2323 O O . GLU A 1 292 ? 3.73 12.188 -5.484 1 97.25 292 GLU A O 1
ATOM 2328 N N . THR A 1 293 ? 1.84 11.867 -4.336 1 98 293 THR A N 1
ATOM 2329 C CA . THR A 1 293 ? 1.669 13.273 -3.99 1 98 293 THR A CA 1
ATOM 2330 C C . THR A 1 293 ? 2.83 13.758 -3.129 1 98 293 THR A C 1
ATOM 2332 O O . THR A 1 293 ? 3.342 14.859 -3.338 1 98 293 THR A O 1
ATOM 2335 N N . MET A 1 294 ? 3.24 12.953 -2.203 1 98.31 294 MET A N 1
ATOM 2336 C CA . MET A 1 294 ? 4.395 13.273 -1.367 1 98.31 294 MET A CA 1
ATOM 2337 C C . MET A 1 294 ? 5.652 13.43 -2.213 1 98.31 294 MET A C 1
ATOM 2339 O O . MET A 1 294 ? 6.414 14.375 -2.027 1 98.31 294 MET A O 1
ATOM 2343 N N . LEU A 1 295 ? 5.824 12.516 -3.105 1 97.06 295 LEU A N 1
ATOM 2344 C CA . LEU A 1 295 ? 7.004 12.531 -3.963 1 97.06 295 LEU A CA 1
ATOM 2345 C C . LEU A 1 295 ? 7.035 13.797 -4.812 1 97.06 295 LEU A C 1
ATOM 2347 O O . LEU A 1 295 ? 8.062 14.469 -4.898 1 97.06 295 LEU A O 1
ATOM 2351 N N . GLU A 1 296 ? 5.93 14.109 -5.395 1 96.12 296 GLU A N 1
ATOM 2352 C CA . GLU A 1 296 ? 5.836 15.312 -6.219 1 96.12 296 GLU A CA 1
ATOM 2353 C C . GLU A 1 296 ? 6.16 16.562 -5.406 1 96.12 296 GLU A C 1
ATOM 2355 O O . GLU A 1 296 ? 6.871 17.453 -5.879 1 96.12 296 GLU A O 1
ATOM 2360 N N . ALA A 1 297 ? 5.637 16.609 -4.242 1 96.75 297 ALA A N 1
ATOM 2361 C CA . ALA A 1 297 ? 5.879 17.766 -3.373 1 96.75 297 ALA A CA 1
ATOM 2362 C C . ALA A 1 297 ? 7.359 17.875 -3.012 1 96.75 297 ALA A C 1
ATOM 2364 O O . ALA A 1 297 ? 7.934 18.969 -3.049 1 96.75 297 ALA A O 1
ATOM 2365 N N . VAL A 1 298 ? 7.949 16.781 -2.678 1 96.88 298 VAL A N 1
ATOM 2366 C CA . VAL A 1 298 ? 9.352 16.766 -2.279 1 96.88 298 VAL A CA 1
ATOM 2367 C C . VAL A 1 298 ? 10.234 17.141 -3.473 1 96.88 298 VAL A C 1
ATOM 2369 O O . VAL A 1 298 ? 11.211 17.875 -3.326 1 96.88 298 VAL A O 1
ATOM 2372 N N . GLU A 1 299 ? 9.906 16.641 -4.633 1 95.06 299 GLU A N 1
ATOM 2373 C CA . GLU A 1 299 ? 10.641 17 -5.844 1 95.06 299 GLU A CA 1
ATOM 2374 C C . GLU A 1 299 ? 10.57 18.5 -6.109 1 95.06 299 GLU A C 1
ATOM 2376 O O . GLU A 1 299 ? 11.539 19.094 -6.562 1 95.06 299 GLU A O 1
ATOM 2381 N N . LYS A 1 300 ? 9.445 19.062 -5.848 1 94.88 300 LYS A N 1
ATOM 2382 C CA . LYS A 1 300 ? 9.281 20.5 -6.012 1 94.88 300 LYS A CA 1
ATOM 2383 C C . LYS A 1 300 ? 10.07 21.281 -4.953 1 94.88 300 LYS A C 1
ATOM 2385 O O . LYS A 1 300 ? 10.602 22.359 -5.23 1 94.88 300 LYS A O 1
ATOM 2390 N N . MET A 1 301 ? 10.141 20.75 -3.818 1 95 301 MET A N 1
ATOM 2391 C CA . MET A 1 301 ? 10.875 21.375 -2.717 1 95 301 MET A CA 1
ATOM 2392 C C . MET A 1 301 ? 12.375 21.375 -2.996 1 95 301 MET A C 1
ATOM 2394 O O . MET A 1 301 ? 13.078 22.312 -2.621 1 95 301 MET A O 1
ATOM 2398 N N . PHE A 1 302 ? 12.766 20.297 -3.6 1 95.5 302 PHE A N 1
ATOM 2399 C CA . PHE A 1 302 ? 14.195 20.125 -3.855 1 95.5 302 PHE A CA 1
ATOM 2400 C C . PHE A 1 302 ? 14.461 19.922 -5.34 1 95.5 302 PHE A C 1
ATOM 2402 O O . PHE A 1 302 ? 14.945 18.859 -5.746 1 95.5 302 PHE A O 1
ATOM 2409 N N . PRO A 1 303 ? 14.32 20.922 -6.145 1 91.44 303 PRO A N 1
ATOM 2410 C CA . PRO A 1 303 ? 14.391 20.781 -7.602 1 91.44 303 PRO A CA 1
ATOM 2411 C C . PRO A 1 303 ? 15.797 20.453 -8.102 1 91.44 303 PRO A C 1
ATOM 2413 O O . PRO A 1 303 ? 15.953 19.938 -9.211 1 91.44 303 PRO A O 1
ATOM 2416 N N . GLU A 1 304 ? 16.766 20.703 -7.273 1 90.62 304 GLU A N 1
ATOM 2417 C CA . GLU A 1 304 ? 18.156 20.484 -7.715 1 90.62 304 GLU A CA 1
ATOM 2418 C C . GLU A 1 304 ? 18.562 19.031 -7.527 1 90.62 304 GLU A C 1
ATOM 2420 O O . GLU A 1 304 ? 19.594 18.609 -8.055 1 90.62 304 GLU A O 1
ATOM 2425 N N . CYS A 1 305 ? 17.703 18.438 -6.742 1 87.38 305 CYS A N 1
ATOM 2426 C CA . CYS A 1 305 ? 18.031 17.031 -6.508 1 87.38 305 CYS A CA 1
ATOM 2427 C C . CYS A 1 305 ? 17.609 16.172 -7.691 1 87.38 305 CYS A C 1
ATOM 2429 O O . CYS A 1 305 ? 16.547 16.391 -8.281 1 87.38 305 CYS A O 1
ATOM 2431 N N . ARG A 1 306 ? 18.438 15.305 -8.266 1 70.56 306 ARG A N 1
ATOM 2432 C CA . ARG A 1 306 ? 18.109 14.602 -9.5 1 70.56 306 ARG A CA 1
ATOM 2433 C C . ARG A 1 306 ? 18.234 13.094 -9.32 1 70.56 306 ARG A C 1
ATOM 2435 O O . ARG A 1 306 ? 18.078 12.336 -10.273 1 70.56 306 ARG A O 1
ATOM 2442 N N . GLN A 1 307 ? 18.281 12.719 -8.203 1 67 307 GLN A N 1
ATOM 2443 C CA . GLN A 1 307 ? 18.594 11.297 -8.102 1 67 307 GLN A CA 1
ATOM 2444 C C . GLN A 1 307 ? 17.375 10.43 -8.391 1 67 307 GLN A C 1
ATOM 2446 O O . GLN A 1 307 ? 16.281 10.703 -7.891 1 67 307 GLN A O 1
ATOM 2451 N N . ASN A 1 308 ? 17.5 9.633 -9.414 1 81.25 308 ASN A N 1
ATOM 2452 C CA . ASN A 1 308 ? 16.5 8.633 -9.789 1 81.25 308 ASN A CA 1
ATOM 2453 C C . ASN A 1 308 ? 16.703 7.332 -9.008 1 81.25 308 ASN A C 1
ATOM 2455 O O . ASN A 1 308 ? 17.312 6.387 -9.516 1 81.25 308 ASN A O 1
ATOM 2459 N N . ASN A 1 309 ? 16.141 7.262 -7.855 1 81.94 309 ASN A N 1
ATOM 2460 C CA . ASN A 1 309 ? 16.328 6.129 -6.953 1 81.94 309 ASN A CA 1
ATOM 2461 C C . ASN A 1 309 ? 15.07 5.262 -6.875 1 81.94 309 ASN A C 1
ATOM 2463 O O . ASN A 1 309 ? 14.867 4.547 -5.891 1 81.94 309 ASN A O 1
ATOM 2467 N N . HIS A 1 310 ? 14.305 5.309 -7.914 1 89.06 310 HIS A N 1
ATOM 2468 C CA . HIS A 1 310 ? 13.039 4.59 -7.914 1 89.06 310 HIS A CA 1
ATOM 2469 C C . HIS A 1 310 ? 13.258 3.082 -7.852 1 89.06 310 HIS A C 1
ATOM 2471 O O . HIS A 1 310 ? 12.422 2.35 -7.316 1 89.06 310 HIS A O 1
ATOM 2477 N N . LEU A 1 311 ? 14.367 2.668 -8.359 1 90.25 311 LEU A N 1
ATOM 2478 C CA . LEU A 1 311 ? 14.625 1.235 -8.453 1 90.25 311 LEU A CA 1
ATOM 2479 C C . LEU A 1 311 ? 15.234 0.706 -7.156 1 90.25 311 LEU A C 1
ATOM 2481 O O . LEU A 1 311 ? 15.289 -0.507 -6.941 1 90.25 311 LEU A O 1
ATOM 2485 N N . TRP A 1 312 ? 15.633 1.527 -6.277 1 86.69 312 TRP A N 1
ATOM 2486 C CA . TRP A 1 312 ? 16.359 1.127 -5.082 1 86.69 312 TRP A CA 1
ATOM 2487 C C . TRP A 1 312 ? 15.484 0.278 -4.168 1 86.69 312 TRP A C 1
ATOM 2489 O O . TRP A 1 312 ? 15.984 -0.609 -3.469 1 86.69 312 TRP A O 1
ATOM 2499 N N . ALA A 1 313 ? 14.258 0.522 -4.297 1 90.62 313 ALA A N 1
ATOM 2500 C CA . ALA A 1 313 ? 13.32 -0.181 -3.424 1 90.62 313 ALA A CA 1
ATOM 2501 C C . ALA A 1 313 ? 13.211 -1.653 -3.811 1 90.62 313 ALA A C 1
ATOM 2503 O O . ALA A 1 313 ? 12.805 -2.486 -3 1 90.62 313 ALA A O 1
ATOM 2504 N N . ILE A 1 314 ? 13.656 -1.987 -5.023 1 94.31 314 ILE A N 1
ATOM 2505 C CA . ILE A 1 314 ? 13.344 -3.354 -5.43 1 94.31 314 ILE A CA 1
ATOM 2506 C C . ILE A 1 314 ? 14.609 -4.047 -5.922 1 94.31 314 ILE A C 1
ATOM 2508 O O . ILE A 1 314 ? 14.609 -5.254 -6.184 1 94.31 314 ILE A O 1
ATOM 2512 N N . SER A 1 315 ? 15.688 -3.338 -6.035 1 93.31 315 SER A N 1
ATOM 2513 C CA . SER A 1 315 ? 16.922 -3.934 -6.52 1 93.31 315 SER A CA 1
ATOM 2514 C C . SER A 1 315 ? 18.141 -3.297 -5.855 1 93.31 315 SER A C 1
ATOM 2516 O O . SER A 1 315 ? 18.469 -2.133 -6.113 1 93.31 315 SER A O 1
ATOM 2518 N N . ARG A 1 316 ? 18.828 -4.035 -5.156 1 87.25 316 ARG A N 1
ATOM 2519 C CA . ARG A 1 316 ? 20.047 -3.539 -4.516 1 87.25 316 ARG A CA 1
ATOM 2520 C C . ARG A 1 316 ? 21.234 -3.643 -5.453 1 87.25 316 ARG A C 1
ATOM 2522 O O . ARG A 1 316 ? 22.219 -2.898 -5.312 1 87.25 316 ARG A O 1
ATOM 2529 N N . GLU A 1 317 ? 21.188 -4.492 -6.387 1 88.81 317 GLU A N 1
ATOM 2530 C CA . GLU A 1 317 ? 22.266 -4.719 -7.336 1 88.81 317 GLU A CA 1
ATOM 2531 C C . GLU A 1 317 ? 22.344 -3.59 -8.359 1 88.81 317 GLU A C 1
ATOM 2533 O O . GLU A 1 317 ? 23.406 -3.355 -8.945 1 88.81 317 GLU A O 1
ATOM 2538 N N . ALA A 1 318 ? 21.234 -2.93 -8.547 1 78.5 318 ALA A N 1
ATOM 2539 C CA . ALA A 1 318 ? 21.188 -1.897 -9.578 1 78.5 318 ALA A CA 1
ATOM 2540 C C . ALA A 1 318 ? 21.031 -0.511 -8.953 1 78.5 318 ALA A C 1
ATOM 2542 O O . ALA A 1 318 ? 20.344 0.354 -9.523 1 78.5 318 ALA A O 1
ATOM 2543 N N . SER A 1 319 ? 21.641 -0.368 -7.816 1 74 319 SER A N 1
ATOM 2544 C CA . SER A 1 319 ? 21.562 0.94 -7.176 1 74 319 SER A CA 1
ATOM 2545 C C . SER A 1 319 ? 22.312 1.997 -7.977 1 74 319 SER A C 1
ATOM 2547 O O . SER A 1 319 ? 23.297 1.687 -8.656 1 74 319 SER A O 1
ATOM 2549 N N . ALA A 1 320 ? 21.75 3.133 -8.062 1 59.97 320 ALA A N 1
ATOM 2550 C CA . ALA A 1 320 ? 22.359 4.254 -8.781 1 59.97 320 ALA A CA 1
ATOM 2551 C C . ALA A 1 320 ? 23.688 4.648 -8.172 1 59.97 320 ALA A C 1
ATOM 2553 O O . ALA A 1 320 ? 24.547 5.223 -8.852 1 59.97 320 ALA A O 1
ATOM 2554 N N . LEU A 1 321 ? 23.781 4.453 -6.957 1 60.38 321 LEU A N 1
ATOM 2555 C CA . LEU A 1 321 ? 25.016 4.867 -6.301 1 60.38 321 LEU A CA 1
ATOM 2556 C C . LEU A 1 321 ? 26.031 3.723 -6.25 1 60.38 321 LEU A C 1
ATOM 2558 O O . LEU A 1 321 ? 26.062 2.969 -5.273 1 60.38 321 LEU A O 1
ATOM 2562 N N . LEU A 1 322 ? 26.438 3.406 -7.48 1 63.47 322 LEU A N 1
ATOM 2563 C CA . LEU A 1 322 ? 27.422 2.324 -7.473 1 63.47 322 LEU A CA 1
ATOM 2564 C C . LEU A 1 322 ? 28.75 2.795 -6.883 1 63.47 322 LEU A C 1
ATOM 2566 O O . LEU A 1 322 ? 29.219 3.891 -7.195 1 63.47 322 LEU A O 1
ATOM 2570 N N . GLY A 1 323 ? 29.016 2.266 -5.812 1 63.41 323 GLY A N 1
ATOM 2571 C CA . GLY A 1 323 ? 30.281 2.609 -5.188 1 63.41 323 GLY A CA 1
ATOM 2572 C C . GLY A 1 323 ? 31.484 2.4 -6.102 1 63.41 323 GLY A C 1
ATOM 2573 O O . GLY A 1 323 ? 31.406 1.636 -7.066 1 63.41 323 GLY A O 1
ATOM 2574 N N . PRO A 1 324 ? 32.469 3.285 -6.043 1 67.56 324 PRO A N 1
ATOM 2575 C CA . PRO A 1 324 ? 33.688 3.18 -6.848 1 67.56 324 PRO A CA 1
ATOM 2576 C C . PRO A 1 324 ? 34.312 1.792 -6.781 1 67.56 324 PRO A C 1
ATOM 2578 O O . PRO A 1 324 ? 35.031 1.396 -7.699 1 67.56 324 PRO A O 1
ATOM 2581 N N . LYS A 1 325 ? 33.906 1.082 -5.82 1 75.5 325 LYS A N 1
ATOM 2582 C CA . LYS A 1 325 ? 34.562 -0.202 -5.617 1 75.5 325 LYS A CA 1
ATOM 2583 C C . LYS A 1 325 ? 33.688 -1.357 -6.082 1 75.5 325 LYS A C 1
ATOM 2585 O O . LYS A 1 325 ? 33.938 -2.512 -5.719 1 75.5 325 LYS A O 1
ATOM 2590 N N . ARG A 1 326 ? 32.844 -1.097 -6.961 1 84.44 326 ARG A N 1
ATOM 2591 C CA . ARG A 1 326 ? 31.969 -2.186 -7.359 1 84.44 326 ARG A CA 1
ATOM 2592 C C . ARG A 1 326 ? 32.656 -3.133 -8.328 1 84.44 326 ARG A C 1
ATOM 2594 O O . ARG A 1 326 ? 33.312 -2.689 -9.289 1 84.44 326 ARG A O 1
ATOM 2601 N N . LYS A 1 327 ? 32.562 -4.375 -8.07 1 90.25 327 LYS A N 1
ATOM 2602 C CA . LYS A 1 327 ? 33.094 -5.418 -8.945 1 90.25 327 LYS A CA 1
ATOM 2603 C C . LYS A 1 327 ? 31.969 -6 -9.82 1 90.25 327 LYS A C 1
ATOM 2605 O O . LYS A 1 327 ? 30.844 -6.188 -9.359 1 90.25 327 LYS A O 1
ATOM 2610 N N . SER A 1 328 ? 32.375 -6.262 -11.031 1 93.38 328 SER A N 1
ATOM 2611 C CA . SER A 1 328 ? 31.438 -6.945 -11.914 1 93.38 328 SER A CA 1
ATOM 2612 C C . SER A 1 328 ? 30.984 -8.281 -11.32 1 93.38 328 SER A C 1
ATOM 2614 O O . SER A 1 328 ? 31.766 -8.945 -10.633 1 93.38 328 SER A O 1
ATOM 2616 N N . ILE A 1 329 ? 29.766 -8.57 -11.594 1 95.69 329 ILE A N 1
ATOM 2617 C CA . ILE A 1 329 ? 29.172 -9.781 -11.023 1 95.69 329 ILE A CA 1
ATOM 2618 C C . ILE A 1 329 ? 30.031 -10.992 -11.367 1 95.69 329 ILE A C 1
ATOM 2620 O O . ILE A 1 329 ? 30.312 -11.836 -10.516 1 95.69 329 ILE A O 1
ATOM 2624 N N . LEU A 1 330 ? 30.547 -11.094 -12.594 1 96.38 330 LEU A N 1
ATOM 2625 C CA . LEU A 1 330 ? 31.312 -12.242 -13.07 1 96.38 330 LEU A CA 1
ATOM 2626 C C . LEU A 1 330 ? 32.656 -12.328 -12.383 1 96.38 330 LEU A C 1
ATOM 2628 O O . LEU A 1 330 ? 33.312 -13.367 -12.43 1 96.38 330 LEU A O 1
ATOM 2632 N N . LYS A 1 331 ? 33.094 -11.266 -11.766 1 95.38 331 LYS A N 1
ATOM 2633 C CA . LYS A 1 331 ? 34.406 -11.227 -11.109 1 95.38 331 LYS A CA 1
ATOM 2634 C C . LYS A 1 331 ? 34.281 -11.438 -9.609 1 95.38 331 LYS A C 1
ATOM 2636 O O . LYS A 1 331 ? 35.281 -11.422 -8.883 1 95.38 331 LYS A O 1
ATOM 2641 N N . ARG A 1 332 ? 33.125 -11.625 -9.164 1 95.75 332 ARG A N 1
ATOM 2642 C CA . ARG A 1 332 ? 32.875 -11.82 -7.738 1 95.75 332 ARG A CA 1
ATOM 2643 C C . ARG A 1 332 ? 33.094 -13.273 -7.344 1 95.75 332 ARG A C 1
ATOM 2645 O O . ARG A 1 332 ? 33.281 -14.133 -8.203 1 95.75 332 ARG A O 1
ATOM 2652 N N . THR A 1 333 ? 33.125 -13.438 -5.992 1 95.31 333 THR A N 1
ATOM 2653 C CA . THR A 1 333 ? 33.281 -14.797 -5.473 1 95.31 333 THR A CA 1
ATOM 2654 C C . THR A 1 333 ? 32.094 -15.664 -5.875 1 95.31 333 THR A C 1
ATOM 2656 O O . THR A 1 333 ? 30.953 -15.195 -5.898 1 95.31 333 THR A O 1
ATOM 2659 N N . THR A 1 334 ? 32.406 -16.906 -6.203 1 95.31 334 THR A N 1
ATOM 2660 C CA . THR A 1 334 ? 31.375 -17.828 -6.66 1 95.31 334 THR A CA 1
ATOM 2661 C C . THR A 1 334 ? 31.078 -18.875 -5.59 1 95.31 334 THR A C 1
ATOM 2663 O O . THR A 1 334 ? 31.906 -19.141 -4.715 1 95.31 334 THR A O 1
ATOM 2666 N N . GLU A 1 335 ? 29.891 -19.344 -5.652 1 94.25 335 GLU A N 1
ATOM 2667 C CA . GLU A 1 335 ? 29.562 -20.516 -4.852 1 94.25 335 GLU A CA 1
ATOM 2668 C C . GLU A 1 335 ? 30.312 -21.75 -5.332 1 94.25 335 GLU A C 1
ATOM 2670 O O . GLU A 1 335 ? 30.891 -21.75 -6.418 1 94.25 335 GLU A O 1
ATOM 2675 N N . GLU A 1 336 ? 30.266 -22.766 -4.508 1 92.75 336 GLU A N 1
ATOM 2676 C CA . GLU A 1 336 ? 30.828 -24.047 -4.918 1 92.75 336 GLU A CA 1
ATOM 2677 C C . GLU A 1 336 ? 30.125 -24.594 -6.152 1 92.75 336 GLU A C 1
ATOM 2679 O O . GLU A 1 336 ? 28.906 -24.484 -6.273 1 92.75 336 GLU A O 1
ATOM 2684 N N . PRO A 1 337 ? 30.969 -25.219 -7.012 1 92.88 337 PRO A N 1
ATOM 2685 C CA . PRO A 1 337 ? 30.344 -25.844 -8.18 1 92.88 337 PRO A CA 1
ATOM 2686 C C . PRO A 1 337 ? 29.25 -26.844 -7.801 1 92.88 337 PRO A C 1
ATOM 2688 O O . PRO A 1 337 ? 29.375 -27.547 -6.785 1 92.88 337 PRO A O 1
ATOM 2691 N N . LEU A 1 338 ? 28.234 -26.922 -8.609 1 91.75 338 LEU A N 1
ATOM 2692 C CA . LEU A 1 338 ? 27.078 -27.766 -8.344 1 91.75 338 LEU A CA 1
ATOM 2693 C C . LEU A 1 338 ? 27.5 -29.219 -8.125 1 91.75 338 LEU A C 1
ATOM 2695 O O . LEU A 1 338 ? 27.031 -29.859 -7.191 1 91.75 338 LEU A O 1
ATOM 2699 N N . GLU A 1 339 ? 28.375 -29.672 -9 1 91.19 339 GLU A N 1
ATOM 2700 C CA . GLU A 1 339 ? 28.828 -31.062 -8.953 1 91.19 339 GLU A CA 1
ATOM 2701 C C . GLU A 1 339 ? 29.5 -31.391 -7.625 1 91.19 339 GLU A C 1
ATOM 2703 O O . GLU A 1 339 ? 29.312 -32.5 -7.086 1 91.19 339 GLU A O 1
ATOM 2708 N N . GLU A 1 340 ? 30.203 -30.422 -7.141 1 90.62 340 GLU A N 1
ATOM 2709 C CA . GLU A 1 340 ? 30.875 -30.609 -5.859 1 90.62 340 GLU A CA 1
ATOM 2710 C C . GLU A 1 340 ? 29.875 -30.641 -4.711 1 90.62 340 GLU A C 1
ATOM 2712 O O . GLU A 1 340 ? 30.016 -31.406 -3.762 1 90.62 340 GLU A O 1
ATOM 2717 N N . LYS A 1 341 ? 28.891 -29.812 -4.789 1 90.06 341 LYS A N 1
ATOM 2718 C CA . LYS A 1 341 ? 27.844 -29.797 -3.777 1 90.06 341 LYS A CA 1
ATOM 2719 C C . LYS A 1 341 ? 27.094 -31.125 -3.734 1 90.06 341 LYS A C 1
ATOM 2721 O O . LYS A 1 341 ? 26.781 -31.625 -2.654 1 90.06 341 LYS A O 1
ATOM 2726 N N . ILE A 1 342 ? 26.812 -31.625 -4.883 1 89.88 342 ILE A N 1
ATOM 2727 C CA . ILE A 1 342 ? 26.078 -32.875 -4.996 1 89.88 342 ILE A CA 1
ATOM 2728 C C . ILE A 1 342 ? 26.906 -34.031 -4.402 1 89.88 342 ILE A C 1
ATOM 2730 O O . ILE A 1 342 ? 26.391 -34.844 -3.658 1 89.88 342 ILE A O 1
ATOM 2734 N N . LYS A 1 343 ? 28.172 -34 -4.691 1 89.31 343 LYS A N 1
ATOM 2735 C CA . LYS A 1 343 ? 29.078 -35.031 -4.172 1 89.31 343 LYS A CA 1
ATOM 2736 C C . LYS A 1 343 ? 29.125 -35 -2.646 1 89.31 343 LYS A C 1
ATOM 2738 O O . LYS A 1 343 ? 29.125 -36.062 -1.997 1 89.31 343 LYS A O 1
ATOM 2743 N N . ARG A 1 344 ? 29.172 -33.875 -2.135 1 88.06 344 ARG A N 1
ATOM 2744 C CA . ARG A 1 344 ? 29.219 -33.719 -0.685 1 88.06 344 ARG A CA 1
ATOM 2745 C C . ARG A 1 344 ? 27.938 -34.219 -0.037 1 88.06 344 ARG A C 1
ATOM 2747 O O . ARG A 1 344 ? 27.969 -34.812 1.038 1 88.06 344 ARG A O 1
ATOM 2754 N N . LEU A 1 345 ? 26.844 -33.906 -0.637 1 85.56 345 LEU A N 1
ATOM 2755 C CA . LEU A 1 345 ? 25.547 -34.344 -0.128 1 85.56 345 LEU A CA 1
ATOM 2756 C C . LEU A 1 345 ? 25.438 -35.875 -0.176 1 85.56 345 LEU A C 1
ATOM 2758 O O . LEU A 1 345 ? 24.922 -36.5 0.754 1 85.56 345 LEU A O 1
ATOM 2762 N N . GLU A 1 346 ? 25.844 -36.469 -1.242 1 85.25 346 GLU A N 1
ATOM 2763 C CA . GLU A 1 346 ? 25.812 -37.938 -1.409 1 85.25 346 GLU A CA 1
ATOM 2764 C C . GLU A 1 346 ? 26.75 -38.625 -0.425 1 85.25 346 GLU A C 1
ATOM 2766 O O . GLU A 1 346 ? 26.453 -39.719 0.039 1 85.25 346 GLU A O 1
ATOM 2771 N N . ALA A 1 347 ? 27.797 -38 -0.068 1 82.56 347 ALA A N 1
ATOM 2772 C CA . ALA A 1 347 ? 28.75 -38.562 0.876 1 82.56 347 ALA A CA 1
ATOM 2773 C C . ALA A 1 347 ? 28.203 -38.562 2.299 1 82.56 347 ALA A C 1
ATOM 2775 O O . ALA A 1 347 ? 28.578 -39.375 3.127 1 82.56 347 ALA A O 1
ATOM 2776 N N . LYS A 1 348 ? 27.469 -37.625 2.57 1 72 348 LYS A N 1
ATOM 2777 C CA . LYS A 1 348 ? 26.891 -37.5 3.91 1 72 348 LYS A CA 1
ATOM 2778 C C . LYS A 1 348 ? 25.734 -38.469 4.09 1 72 348 LYS A C 1
ATOM 2780 O O . LYS A 1 348 ? 25.297 -38.719 5.215 1 72 348 LYS A O 1
ATOM 2785 N N . ARG A 1 349 ? 25.078 -39 3.027 1 66.94 349 ARG A N 1
ATOM 2786 C CA . ARG A 1 349 ? 24 -39.969 3.127 1 66.94 349 ARG A CA 1
ATOM 2787 C C . ARG A 1 349 ? 24.516 -41.344 3.582 1 66.94 349 ARG A C 1
ATOM 2789 O O . ARG A 1 349 ? 25.516 -41.844 3.051 1 66.94 349 ARG A O 1
ATOM 2796 N N . PRO A 1 350 ? 24.141 -41.844 4.801 1 59.5 350 PRO A N 1
ATOM 2797 C CA . PRO A 1 350 ? 24.594 -43.125 5.309 1 59.5 350 PRO A CA 1
ATOM 2798 C C . PRO A 1 350 ? 24.406 -44.25 4.297 1 59.5 350 PRO A C 1
ATOM 2800 O O . PRO A 1 350 ? 23.438 -44.281 3.543 1 59.5 350 PRO A O 1
ATOM 2803 N N . ARG A 1 351 ? 25.516 -45.094 3.871 1 45.78 351 ARG A N 1
ATOM 2804 C CA . ARG A 1 351 ? 25.531 -46.281 3.037 1 45.78 351 ARG A CA 1
ATOM 2805 C C . ARG A 1 351 ? 24.453 -47.25 3.455 1 45.78 351 ARG A C 1
ATOM 2807 O O . ARG A 1 351 ? 24.328 -48.344 2.883 1 45.78 351 ARG A O 1
ATOM 2814 N N . LYS A 1 352 ? 23.875 -47.125 4.613 1 49.12 352 LYS A N 1
ATOM 2815 C CA . LYS A 1 352 ? 23.016 -48.219 5.02 1 49.12 352 LYS A CA 1
ATOM 2816 C C . LYS A 1 352 ? 21.812 -48.375 4.09 1 49.12 352 LYS A C 1
ATOM 2818 O O . LYS A 1 352 ? 21.141 -49.406 4.074 1 49.12 352 LYS A O 1
ATOM 2823 N N . ASP A 1 353 ? 21.359 -47.25 3.527 1 39.97 353 ASP A N 1
ATOM 2824 C CA . ASP A 1 353 ? 20.016 -47.375 2.969 1 39.97 353 ASP A CA 1
ATOM 2825 C C . ASP A 1 353 ? 20.078 -47.969 1.554 1 39.97 353 ASP A C 1
ATOM 2827 O O . ASP A 1 353 ? 19.031 -48.125 0.903 1 39.97 353 ASP A O 1
ATOM 2831 N N . VAL A 1 354 ? 21.156 -48.031 0.762 1 42 354 VAL A N 1
ATOM 2832 C CA . VAL A 1 354 ? 21.156 -48.719 -0.532 1 42 354 VAL A CA 1
ATOM 2833 C C . VAL A 1 354 ? 20.969 -50.219 -0.332 1 42 354 VAL A C 1
ATOM 2835 O O . VAL A 1 354 ? 20.672 -50.938 -1.284 1 42 354 VAL A O 1
ATOM 2838 N N . GLU A 1 355 ? 21.297 -50.719 0.834 1 39 355 GLU A N 1
ATOM 2839 C CA . GLU A 1 355 ? 21.172 -52.156 0.9 1 39 355 GLU A CA 1
ATOM 2840 C C . GLU A 1 355 ? 19.703 -52.562 1.042 1 39 355 GLU A C 1
ATOM 2842 O O . GLU A 1 355 ? 19.328 -53.688 0.661 1 39 355 GLU A O 1
ATOM 2847 N N . TYR A 1 356 ? 18.875 -51.75 1.711 1 38.56 356 TYR A N 1
ATOM 2848 C CA . TYR A 1 356 ? 17.578 -52.344 1.995 1 38.56 356 TYR A CA 1
ATOM 2849 C C . TYR A 1 356 ? 16.688 -52.344 0.758 1 38.56 356 TYR A C 1
ATOM 2851 O O . TYR A 1 356 ? 15.703 -53.094 0.681 1 38.56 356 TYR A O 1
ATOM 2859 N N . ASN A 1 357 ? 16.703 -51.281 -0.102 1 35.06 357 ASN A N 1
ATOM 2860 C CA . ASN A 1 357 ? 15.609 -51.312 -1.064 1 35.06 357 ASN A CA 1
ATOM 2861 C C . ASN A 1 357 ? 15.898 -52.25 -2.227 1 35.06 357 ASN A C 1
ATOM 2863 O O . ASN A 1 357 ? 15.195 -52.219 -3.236 1 35.06 357 ASN A O 1
ATOM 2867 N N . LYS A 1 358 ? 17.016 -53 -2.311 1 38.25 358 LYS A N 1
ATOM 2868 C CA . LYS A 1 358 ? 17.141 -54 -3.377 1 38.25 358 LYS A CA 1
ATOM 2869 C C . LYS A 1 358 ? 16.078 -55.094 -3.242 1 38.25 358 LYS A C 1
ATOM 2871 O O . LYS A 1 358 ? 15.812 -55.812 -4.195 1 38.25 358 LYS A O 1
ATOM 2876 N N . ASP A 1 359 ? 15.648 -55.406 -1.914 1 33.75 359 ASP A N 1
ATOM 2877 C CA . ASP A 1 359 ? 14.797 -56.594 -1.864 1 33.75 359 ASP A CA 1
ATOM 2878 C C . ASP A 1 359 ? 13.391 -56.25 -2.369 1 33.75 359 ASP A C 1
ATOM 2880 O O . ASP A 1 359 ? 12.633 -57.156 -2.711 1 33.75 359 ASP A O 1
ATOM 2884 N N . SER A 1 360 ? 12.844 -55.062 -2.1 1 30.17 360 SER A N 1
ATOM 2885 C CA . SER A 1 360 ? 11.414 -55.031 -2.381 1 30.17 360 SER A CA 1
ATOM 2886 C C . SER A 1 360 ? 11.141 -54.875 -3.873 1 30.17 360 SER A C 1
ATOM 2888 O O . SER A 1 360 ? 9.992 -54.938 -4.312 1 30.17 360 SER A O 1
ATOM 2890 N N . ASP A 1 361 ? 12.117 -54.375 -4.699 1 26.86 361 ASP A N 1
ATOM 2891 C CA . ASP A 1 361 ? 11.695 -54.281 -6.094 1 26.86 361 ASP A CA 1
ATOM 2892 C C . ASP A 1 361 ? 11.867 -55.625 -6.789 1 26.86 361 ASP A C 1
ATOM 2894 O O . ASP A 1 361 ? 11.734 -55.75 -8.016 1 26.86 361 ASP A O 1
ATOM 2898 N N . SER A 1 362 ? 12.281 -56.719 -6.02 1 22.77 362 SER A N 1
ATOM 2899 C CA . SER A 1 362 ? 12.039 -57.969 -6.742 1 22.77 362 SER A CA 1
ATOM 2900 C C . SER A 1 362 ? 10.57 -58.375 -6.66 1 22.77 362 SER A C 1
ATOM 2902 O O . SER A 1 362 ? 9.938 -58.219 -5.613 1 22.77 362 SER A O 1
ATOM 2904 N N . MET B 1 1 ? 10.227 21.984 13.055 1 97.19 1 MET B N 1
ATOM 2905 C CA . MET B 1 1 ? 10.555 20.969 12.055 1 97.19 1 MET B CA 1
ATOM 2906 C C . MET B 1 1 ? 9.344 20.641 11.188 1 97.19 1 MET B C 1
ATOM 2908 O O . MET B 1 1 ? 8.219 20.562 11.688 1 97.19 1 MET B O 1
ATOM 2912 N N . LYS B 1 2 ? 9.602 20.547 9.891 1 97.88 2 LYS B N 1
ATOM 2913 C CA . LYS B 1 2 ? 8.617 20.047 8.93 1 97.88 2 LYS B CA 1
ATOM 2914 C C . LYS B 1 2 ? 8.773 18.531 8.727 1 97.88 2 LYS B C 1
ATOM 2916 O O . LYS B 1 2 ? 9.867 18.062 8.406 1 97.88 2 LYS B O 1
ATOM 2921 N N . ILE B 1 3 ? 7.68 17.797 8.883 1 97.94 3 ILE B N 1
ATOM 2922 C CA . ILE B 1 3 ? 7.844 16.344 8.859 1 97.94 3 ILE B CA 1
ATOM 2923 C C . ILE B 1 3 ? 6.836 15.734 7.887 1 97.94 3 ILE B C 1
ATOM 2925 O O . ILE B 1 3 ? 5.715 16.234 7.746 1 97.94 3 ILE B O 1
ATOM 2929 N N . LEU B 1 4 ? 7.273 14.727 7.191 1 98.62 4 LEU B N 1
ATOM 2930 C CA . LEU B 1 4 ? 6.492 13.875 6.305 1 98.62 4 LEU B CA 1
ATOM 2931 C C . LEU B 1 4 ? 6.34 12.477 6.887 1 98.62 4 LEU B C 1
ATOM 2933 O O . LEU B 1 4 ? 7.297 11.914 7.43 1 98.62 4 LEU B O 1
ATOM 2937 N N . TYR B 1 5 ? 5.109 11.906 6.875 1 98.5 5 TYR B N 1
ATOM 2938 C CA . TYR B 1 5 ? 4.934 10.539 7.348 1 98.5 5 TYR B CA 1
ATOM 2939 C C . TYR B 1 5 ? 3.727 9.883 6.684 1 98.5 5 TYR B C 1
ATOM 2941 O O . TYR B 1 5 ? 2.756 10.562 6.34 1 98.5 5 TYR B O 1
ATOM 2949 N N . THR B 1 6 ? 3.854 8.555 6.488 1 98.31 6 THR B N 1
ATOM 2950 C CA . THR B 1 6 ? 2.668 7.75 6.219 1 98.31 6 THR B CA 1
ATOM 2951 C C . THR B 1 6 ? 2.031 7.27 7.516 1 98.31 6 THR B C 1
ATOM 2953 O O . THR B 1 6 ? 2.695 6.652 8.352 1 98.31 6 THR B O 1
ATOM 2956 N N . GLY B 1 7 ? 0.752 7.543 7.707 1 97.56 7 GLY B N 1
ATOM 2957 C CA . GLY B 1 7 ? 0.1 7.301 8.984 1 97.56 7 GLY B CA 1
ATOM 2958 C C . GLY B 1 7 ? -0.496 5.91 9.094 1 97.56 7 GLY B C 1
ATOM 2959 O O . GLY B 1 7 ? -1.013 5.531 10.148 1 97.56 7 GLY B O 1
ATOM 2960 N N . TRP B 1 8 ? -0.354 5.051 8.195 1 96.69 8 TRP B N 1
ATOM 2961 C CA . TRP B 1 8 ? -1.124 3.822 8.047 1 96.69 8 TRP B CA 1
ATOM 2962 C C . TRP B 1 8 ? -0.741 2.809 9.117 1 96.69 8 TRP B C 1
ATOM 2964 O O . TRP B 1 8 ? -1.57 2 9.547 1 96.69 8 TRP B O 1
ATOM 2974 N N . ASP B 1 9 ? 0.476 2.871 9.57 1 93.31 9 ASP B N 1
ATOM 2975 C CA . ASP B 1 9 ? 0.964 1.907 10.547 1 93.31 9 ASP B CA 1
ATOM 2976 C C . ASP B 1 9 ? 1.058 2.535 11.938 1 93.31 9 ASP B C 1
ATOM 2978 O O . ASP B 1 9 ? 1.714 1.992 12.828 1 93.31 9 ASP B O 1
ATOM 2982 N N . TYR B 1 10 ? 0.43 3.705 12.117 1 95.06 10 TYR B N 1
ATOM 2983 C CA . TYR B 1 10 ? 0.581 4.422 13.383 1 95.06 10 TYR B CA 1
ATOM 2984 C C . TYR B 1 10 ? -0.777 4.723 14 1 95.06 10 TYR B C 1
ATOM 2986 O O . TYR B 1 10 ? -1.781 4.836 13.297 1 95.06 10 TYR B O 1
ATOM 2994 N N . SER B 1 11 ? -0.764 4.871 15.305 1 93.38 11 SER B N 1
ATOM 2995 C CA . SER B 1 11 ? -1.965 5.211 16.062 1 93.38 11 SER B CA 1
ATOM 2996 C C . SER B 1 11 ? -2.164 6.719 16.141 1 93.38 11 SER B C 1
ATOM 2998 O O . SER B 1 11 ? -2.547 7.25 17.188 1 93.38 11 SER B O 1
ATOM 3000 N N . GLY B 1 12 ? -1.722 7.371 15.062 1 92.94 12 GLY B N 1
ATOM 3001 C CA . GLY B 1 12 ? -1.873 8.812 15.023 1 92.94 12 GLY B CA 1
ATOM 3002 C C . GLY B 1 12 ? -0.567 9.555 15.234 1 92.94 12 GLY B C 1
ATOM 3003 O O . GLY B 1 12 ? 0.489 8.938 15.383 1 92.94 12 GLY B O 1
ATOM 3004 N N . LEU B 1 13 ? -0.688 10.82 15.234 1 91.94 13 LEU B N 1
ATOM 3005 C CA . LEU B 1 13 ? 0.484 11.68 15.398 1 91.94 13 LEU B CA 1
ATOM 3006 C C . LEU B 1 13 ? 0.838 11.836 16.875 1 91.94 13 LEU B C 1
ATOM 3008 O O . LEU B 1 13 ? 2.002 11.688 17.25 1 91.94 13 LEU B O 1
ATOM 3012 N N . ALA B 1 14 ? -0.185 12.156 17.672 1 87.25 14 ALA B N 1
ATOM 3013 C CA . ALA B 1 14 ? 0.019 12.57 19.062 1 87.25 14 ALA B CA 1
ATOM 3014 C C . ALA B 1 14 ? 0.449 11.391 19.922 1 87.25 14 ALA B C 1
ATOM 3016 O O . ALA B 1 14 ? -0.018 10.266 19.734 1 87.25 14 ALA B O 1
ATOM 3017 N N . ARG B 1 15 ? 1.224 11.773 20.891 1 80.44 15 ARG B N 1
ATOM 3018 C CA . ARG B 1 15 ? 1.638 10.766 21.859 1 80.44 15 ARG B CA 1
ATOM 3019 C C . ARG B 1 15 ? 0.457 10.297 22.703 1 80.44 15 ARG B C 1
ATOM 3021 O O . ARG B 1 15 ? -0.45 11.078 23 1 80.44 15 ARG B O 1
ATOM 3028 N N . GLN B 1 16 ? 0.487 9.055 22.906 1 76.81 16 GLN B N 1
ATOM 3029 C CA . GLN B 1 16 ? -0.568 8.461 23.719 1 76.81 16 GLN B CA 1
ATOM 3030 C C . GLN B 1 16 ? 0.017 7.602 24.828 1 76.81 16 GLN B C 1
ATOM 3032 O O . GLN B 1 16 ? 1.094 7.02 24.672 1 76.81 16 GLN B O 1
ATOM 3037 N N . ASP B 1 17 ? -0.642 7.617 25.859 1 71.62 17 ASP B N 1
ATOM 3038 C CA . ASP B 1 17 ? -0.207 6.777 26.984 1 71.62 17 ASP B CA 1
ATOM 3039 C C . ASP B 1 17 ? -0.382 5.297 26.656 1 71.62 17 ASP B C 1
ATOM 3041 O O . ASP B 1 17 ? 0.417 4.461 27.078 1 71.62 17 ASP B O 1
ATOM 3045 N N . SER B 1 18 ? -1.277 5.016 25.875 1 71.06 18 SER B N 1
ATOM 3046 C CA . SER B 1 18 ? -1.699 3.639 25.641 1 71.06 18 SER B CA 1
ATOM 3047 C C . SER B 1 18 ? -0.928 3.014 24.484 1 71.06 18 SER B C 1
ATOM 3049 O O . SER B 1 18 ? -0.904 1.79 24.328 1 71.06 18 SER B O 1
ATOM 3051 N N . SER B 1 19 ? -0.294 3.818 23.75 1 72.69 19 SER B N 1
ATOM 3052 C CA . SER B 1 19 ? 0.392 3.262 22.594 1 72.69 19 SER B CA 1
ATOM 3053 C C . SER B 1 19 ? 1.732 3.949 22.359 1 72.69 19 SER B C 1
ATOM 3055 O O . SER B 1 19 ? 1.816 5.18 22.375 1 72.69 19 SER B O 1
ATOM 3057 N N . THR B 1 20 ? 2.654 3.172 22.141 1 76.69 20 THR B N 1
ATOM 3058 C CA . THR B 1 20 ? 3.979 3.707 21.828 1 76.69 20 THR B CA 1
ATOM 3059 C C . THR B 1 20 ? 4.199 3.789 20.328 1 76.69 20 THR B C 1
ATOM 3061 O O . THR B 1 20 ? 5.254 4.234 19.875 1 76.69 20 THR B O 1
ATOM 3064 N N . CYS B 1 21 ? 3.172 3.543 19.547 1 89.56 21 CYS B N 1
ATOM 3065 C CA . CYS B 1 21 ? 3.371 3.504 18.094 1 89.56 21 CYS B CA 1
ATOM 3066 C C . CYS B 1 21 ? 2.74 4.719 17.422 1 89.56 21 CYS B C 1
ATOM 3068 O O . CYS B 1 21 ? 1.845 4.578 16.594 1 89.56 21 CYS B O 1
ATOM 3070 N N . THR B 1 22 ? 3.176 5.879 17.875 1 94.12 22 THR B N 1
ATOM 3071 C CA . THR B 1 22 ? 2.725 7.125 17.266 1 94.12 22 THR B CA 1
ATOM 3072 C C . THR B 1 22 ? 3.865 7.801 16.516 1 94.12 22 THR B C 1
ATOM 3074 O O . THR B 1 22 ? 5.035 7.484 16.734 1 94.12 22 THR B O 1
ATOM 3077 N N . VAL B 1 23 ? 3.535 8.656 15.633 1 95.88 23 VAL B N 1
ATOM 3078 C CA . VAL B 1 23 ? 4.52 9.391 14.844 1 95.88 23 VAL B CA 1
ATOM 3079 C C . VAL B 1 23 ? 5.395 10.242 15.766 1 95.88 23 VAL B C 1
ATOM 3081 O O . VAL B 1 23 ? 6.621 10.227 15.656 1 95.88 23 VAL B O 1
ATOM 3084 N N . ALA B 1 24 ? 4.746 10.953 16.734 1 94.31 24 ALA B N 1
ATOM 3085 C CA . ALA B 1 24 ? 5.465 11.828 17.672 1 94.31 24 ALA B CA 1
ATOM 3086 C C . ALA B 1 24 ? 6.453 11.031 18.516 1 94.31 24 ALA B C 1
ATOM 3088 O O . ALA B 1 24 ? 7.598 11.453 18.703 1 94.31 24 ALA B O 1
ATOM 3089 N N . GLU B 1 25 ? 6 9.922 18.969 1 93.31 25 GLU B N 1
ATOM 3090 C CA . GLU B 1 25 ? 6.875 9.094 19.797 1 93.31 25 GLU B CA 1
ATOM 3091 C C . GLU B 1 25 ? 8.102 8.641 19.016 1 93.31 25 GLU B C 1
ATOM 3093 O O . GLU B 1 25 ? 9.219 8.633 19.547 1 93.31 25 GLU B O 1
ATOM 3098 N N . ASN B 1 26 ? 7.922 8.266 17.781 1 95.19 26 ASN B N 1
ATOM 3099 C CA . ASN B 1 26 ? 9.047 7.859 16.938 1 95.19 26 ASN B CA 1
ATOM 3100 C C . ASN B 1 26 ? 10.008 9.016 16.688 1 95.19 26 ASN B C 1
ATOM 3102 O O . ASN B 1 26 ? 11.219 8.836 16.688 1 95.19 26 ASN B O 1
ATOM 3106 N N . LEU B 1 27 ? 9.461 10.148 16.484 1 95.38 27 LEU B N 1
ATOM 3107 C CA . LEU B 1 27 ? 10.281 11.328 16.266 1 95.38 27 LEU B CA 1
ATOM 3108 C C . LEU B 1 27 ? 11.109 11.656 17.5 1 95.38 27 LEU B C 1
ATOM 3110 O O . LEU B 1 27 ? 12.328 11.844 17.406 1 95.38 27 LEU B O 1
ATOM 3114 N N . ILE B 1 28 ? 10.469 11.695 18.656 1 93.94 28 ILE B N 1
ATOM 3115 C CA . ILE B 1 28 ? 11.141 12.047 19.906 1 93.94 28 ILE B CA 1
ATOM 3116 C C . ILE B 1 28 ? 12.211 11 20.219 1 93.94 28 ILE B C 1
ATOM 3118 O O . ILE B 1 28 ? 13.336 11.352 20.594 1 93.94 28 ILE B O 1
ATOM 3122 N N . THR B 1 29 ? 11.852 9.766 20 1 93.31 29 THR B N 1
ATOM 3123 C CA . THR B 1 29 ? 12.805 8.68 20.234 1 93.31 29 THR B CA 1
ATOM 3124 C C . THR B 1 29 ? 14.023 8.828 19.328 1 93.31 29 THR B C 1
ATOM 3126 O O . THR B 1 29 ? 15.156 8.664 19.781 1 93.31 29 THR B O 1
ATOM 3129 N N . ALA B 1 30 ? 13.836 9.141 18.109 1 95.31 30 ALA B N 1
ATOM 3130 C CA . ALA B 1 30 ? 14.93 9.336 17.156 1 95.31 30 ALA B CA 1
ATOM 3131 C C . ALA B 1 30 ? 15.828 10.492 17.594 1 95.31 30 ALA B C 1
ATOM 3133 O O . ALA B 1 30 ? 17.062 10.383 17.531 1 95.31 30 ALA B O 1
ATOM 3134 N N . LEU B 1 31 ? 15.234 11.586 18.062 1 95.19 31 LEU B N 1
ATOM 3135 C CA . LEU B 1 31 ? 15.992 12.773 18.469 1 95.19 31 LEU B CA 1
ATOM 3136 C C . LEU B 1 31 ? 16.781 12.508 19.75 1 95.19 31 LEU B C 1
ATOM 3138 O O . LEU B 1 31 ? 17.859 13.047 19.938 1 95.19 31 LEU B O 1
ATOM 3142 N N . CYS B 1 32 ? 16.266 11.648 20.578 1 94.19 32 CYS B N 1
ATOM 3143 C CA . CYS B 1 32 ? 17 11.227 21.766 1 94.19 32 CYS B CA 1
ATOM 3144 C C . CYS B 1 32 ? 18.188 10.344 21.406 1 94.19 32 CYS B C 1
ATOM 3146 O O . CYS B 1 32 ? 19.281 10.516 21.938 1 94.19 32 CYS B O 1
ATOM 3148 N N . ARG B 1 33 ? 17.953 9.508 20.484 1 94.25 33 ARG B N 1
ATOM 3149 C CA . ARG B 1 33 ? 18.984 8.586 20.062 1 94.25 33 ARG B CA 1
ATOM 3150 C C . ARG B 1 33 ? 20.188 9.344 19.484 1 94.25 33 ARG B C 1
ATOM 3152 O O . ARG B 1 33 ? 21.328 8.93 19.672 1 94.25 33 ARG B O 1
ATOM 3159 N N . CYS B 1 34 ? 19.906 10.391 18.828 1 93.69 34 CYS B N 1
ATOM 3160 C CA . CYS B 1 34 ? 21 11.156 18.234 1 93.69 34 CYS B CA 1
ATOM 3161 C C . CYS B 1 34 ? 21.453 12.266 19.172 1 93.69 34 CYS B C 1
ATOM 3163 O O . CYS B 1 34 ? 22.188 13.172 18.75 1 93.69 34 CYS B O 1
ATOM 3165 N N . ARG B 1 35 ? 20.906 12.359 20.391 1 92.25 35 ARG B N 1
ATOM 3166 C CA . ARG B 1 35 ? 21.344 13.211 21.5 1 92.25 35 ARG B CA 1
ATOM 3167 C C . ARG B 1 35 ? 21.031 14.672 21.219 1 92.25 35 ARG B C 1
ATOM 3169 O O . ARG B 1 35 ? 21.766 15.57 21.641 1 92.25 35 ARG B O 1
ATOM 3176 N N . LEU B 1 36 ? 20.062 14.852 20.406 1 93.19 36 LEU B N 1
ATOM 3177 C CA . LEU B 1 36 ? 19.578 16.219 20.219 1 93.19 36 LEU B CA 1
ATOM 3178 C C . LEU B 1 36 ? 18.672 16.641 21.375 1 93.19 36 LEU B C 1
ATOM 3180 O O . LEU B 1 36 ? 18.516 17.828 21.641 1 93.19 36 LEU B O 1
ATOM 3184 N N . ILE B 1 37 ? 18.078 15.664 21.922 1 91 37 ILE B N 1
ATOM 3185 C CA . ILE B 1 37 ? 17.25 15.852 23.125 1 91 37 ILE B CA 1
ATOM 3186 C C . ILE B 1 37 ? 17.797 14.992 24.266 1 91 37 ILE B C 1
ATOM 3188 O O . ILE B 1 37 ? 18.016 13.789 24.078 1 91 37 ILE B O 1
ATOM 3192 N N . GLU B 1 38 ? 18.078 15.609 25.344 1 83.5 38 GLU B N 1
ATOM 3193 C CA . GLU B 1 38 ? 18.578 14.867 26.484 1 83.5 38 GLU B CA 1
ATOM 3194 C C . GLU B 1 38 ? 17.438 14.469 27.422 1 83.5 38 GLU B C 1
ATOM 3196 O O . GLU B 1 38 ? 17.406 13.336 27.922 1 83.5 38 GLU B O 1
ATOM 3201 N N . ASP B 1 39 ? 16.516 15.438 27.656 1 78.81 39 ASP B N 1
ATOM 3202 C CA . ASP B 1 39 ? 15.383 15.18 28.516 1 78.81 39 ASP B CA 1
ATOM 3203 C C . ASP B 1 39 ? 14.062 15.344 27.766 1 78.81 39 ASP B C 1
ATOM 3205 O O . ASP B 1 39 ? 13.641 16.469 27.484 1 78.81 39 ASP B O 1
ATOM 3209 N N . PRO B 1 40 ? 13.461 14.211 27.578 1 71.44 40 PRO B N 1
ATOM 3210 C CA . PRO B 1 40 ? 12.211 14.305 26.812 1 71.44 40 PRO B CA 1
ATOM 3211 C C . PRO B 1 40 ? 11.141 15.125 27.547 1 71.44 40 PRO B C 1
ATOM 3213 O O . PRO B 1 40 ? 10.242 15.672 26.906 1 71.44 40 PRO B O 1
ATOM 3216 N N . GLY B 1 41 ? 11.281 15.172 28.797 1 71.44 41 GLY B N 1
ATOM 3217 C CA . GLY B 1 41 ? 10.328 15.945 29.578 1 71.44 41 GLY B CA 1
ATOM 3218 C C . GLY B 1 41 ? 10.445 17.438 29.344 1 71.44 41 GLY B C 1
ATOM 3219 O O . GLY B 1 41 ? 9.492 18.188 29.578 1 71.44 41 GLY B O 1
ATOM 3220 N N . ALA B 1 42 ? 11.547 17.859 28.859 1 68.25 42 ALA B N 1
ATOM 3221 C CA . ALA B 1 42 ? 11.812 19.281 28.703 1 68.25 42 ALA B CA 1
ATOM 3222 C C . ALA B 1 42 ? 11.57 19.734 27.266 1 68.25 42 ALA B C 1
ATOM 3224 O O . ALA B 1 42 ? 11.867 20.875 26.906 1 68.25 42 ALA B O 1
ATOM 3225 N N . LEU B 1 43 ? 11 19.062 26.375 1 76.25 43 LEU B N 1
ATOM 3226 C CA . LEU B 1 43 ? 10.992 19.234 24.922 1 76.25 43 LEU B CA 1
ATOM 3227 C C . LEU B 1 43 ? 9.891 20.203 24.5 1 76.25 43 LEU B C 1
ATOM 3229 O O . LEU B 1 43 ? 10.008 20.859 23.469 1 76.25 43 LEU B O 1
ATOM 3233 N N . GLU B 1 44 ? 8.984 20.734 25.281 1 83.56 44 GLU B N 1
ATOM 3234 C CA . GLU B 1 44 ? 7.836 21.547 24.891 1 83.56 44 GLU B CA 1
ATOM 3235 C C . GLU B 1 44 ? 7.352 21.203 23.484 1 83.56 44 GLU B C 1
ATOM 3237 O O . GLU B 1 44 ? 7.258 22.062 22.625 1 83.56 44 GLU B O 1
ATOM 3242 N N . PHE B 1 45 ? 7.023 20.047 23.297 1 89.56 45 PHE B N 1
ATOM 3243 C CA . PHE B 1 45 ? 6.602 19.516 22.016 1 89.56 45 PHE B CA 1
ATOM 3244 C C . PHE B 1 45 ? 5.203 20 21.656 1 89.56 45 PHE B C 1
ATOM 3246 O O . PHE B 1 45 ? 4.277 19.906 22.453 1 89.56 45 PHE B O 1
ATOM 3253 N N . ALA B 1 46 ? 5.078 20.672 20.484 1 92.62 46 ALA B N 1
ATOM 3254 C CA . ALA B 1 46 ? 3.787 21.109 19.969 1 92.62 46 ALA B CA 1
ATOM 3255 C C . ALA B 1 46 ? 3.648 20.812 18.484 1 92.62 46 ALA B C 1
ATOM 3257 O O . ALA B 1 46 ? 4.648 20.703 17.766 1 92.62 46 ALA B O 1
ATOM 3258 N N . VAL B 1 47 ? 2.438 20.641 18.047 1 93.44 47 VAL B N 1
ATOM 3259 C CA . VAL B 1 47 ? 2.186 20.281 16.656 1 93.44 47 VAL B CA 1
ATOM 3260 C C . VAL B 1 47 ? 1.222 21.281 16.031 1 93.44 47 VAL B C 1
ATOM 3262 O O . VAL B 1 47 ? 0.425 21.906 16.734 1 93.44 47 VAL B O 1
ATOM 3265 N N . CYS B 1 48 ? 1.327 21.406 14.742 1 92.81 48 CYS B N 1
ATOM 3266 C CA . CYS B 1 48 ? 0.456 22.328 14.008 1 92.81 48 CYS B CA 1
ATOM 3267 C C . CYS B 1 48 ? -0.959 21.766 13.914 1 92.81 48 CYS B C 1
ATOM 3269 O O . CYS B 1 48 ? -1.934 22.5 14.055 1 92.81 48 CYS B O 1
ATOM 3271 N N . GLY B 1 49 ? -1.052 20.516 13.57 1 87.69 49 GLY B N 1
ATOM 3272 C CA . GLY B 1 49 ? -2.318 19.812 13.453 1 87.69 49 GLY B CA 1
ATOM 3273 C C . GLY B 1 49 ? -2.242 18.359 13.891 1 87.69 49 GLY B C 1
ATOM 3274 O O . GLY B 1 49 ? -1.246 17.688 13.633 1 87.69 49 GLY B O 1
ATOM 3275 N N . ARG B 1 50 ? -3.291 17.906 14.562 1 87.56 50 ARG B N 1
ATOM 3276 C CA . ARG B 1 50 ? -3.338 16.516 14.977 1 87.56 50 ARG B CA 1
ATOM 3277 C C . ARG B 1 50 ? -3.928 15.633 13.883 1 87.56 50 ARG B C 1
ATOM 3279 O O . ARG B 1 50 ? -4.855 16.047 13.18 1 87.56 50 ARG B O 1
ATOM 3286 N N . THR B 1 51 ? -3.25 14.578 13.562 1 94 51 THR B N 1
ATOM 3287 C CA . THR B 1 51 ? -3.777 13.609 12.617 1 94 51 THR B CA 1
ATOM 3288 C C . THR B 1 51 ? -4.156 12.312 13.328 1 94 51 THR B C 1
ATOM 3290 O O . THR B 1 51 ? -3.443 11.859 14.219 1 94 51 THR B O 1
ATOM 3293 N N . ASP B 1 52 ? -5.285 11.797 12.93 1 93.75 52 ASP B N 1
ATOM 3294 C CA . ASP B 1 52 ? -5.82 10.57 13.516 1 93.75 52 ASP B CA 1
ATOM 3295 C C . ASP B 1 52 ? -5.039 9.352 13.039 1 93.75 52 ASP B C 1
ATOM 3297 O O . ASP B 1 52 ? -4.184 9.461 12.156 1 93.75 52 ASP B O 1
ATOM 3301 N N . LYS B 1 53 ? -5.406 8.281 13.773 1 95.31 53 LYS B N 1
ATOM 3302 C CA . LYS B 1 53 ? -4.879 6.996 13.32 1 95.31 53 LYS B CA 1
ATOM 3303 C C . LYS B 1 53 ? -5.164 6.773 11.836 1 95.31 53 LYS B C 1
ATOM 3305 O O . LYS B 1 53 ? -6.289 6.977 11.383 1 95.31 53 LYS B O 1
ATOM 3310 N N . GLY B 1 54 ? -4.102 6.395 11.102 1 96.94 54 GLY B N 1
ATOM 3311 C CA . GLY B 1 54 ? -4.273 6.062 9.695 1 96.94 54 GLY B CA 1
ATOM 3312 C C . GLY B 1 54 ? -4.074 7.25 8.773 1 96.94 54 GLY B C 1
ATOM 3313 O O . GLY B 1 54 ? -3.92 7.086 7.562 1 96.94 54 GLY B O 1
ATOM 3314 N N . VAL B 1 55 ? -4.086 8.453 9.328 1 98.31 55 VAL B N 1
ATOM 3315 C CA . VAL B 1 55 ? -3.982 9.656 8.508 1 98.31 55 VAL B CA 1
ATOM 3316 C C . VAL B 1 55 ? -2.514 10.023 8.305 1 98.31 55 VAL B C 1
ATOM 3318 O O . VAL B 1 55 ? -1.731 10.016 9.258 1 98.31 55 VAL B O 1
ATOM 3321 N N . SER B 1 56 ? -2.164 10.312 7.051 1 98.69 56 SER B N 1
ATOM 3322 C CA . SER B 1 56 ? -0.789 10.656 6.703 1 98.69 56 SER B CA 1
ATOM 3323 C C . SER B 1 56 ? -0.576 12.164 6.719 1 98.69 56 SER B C 1
ATOM 3325 O O . SER B 1 56 ? -1.539 12.93 6.75 1 98.69 56 SER B O 1
ATOM 3327 N N . GLY B 1 57 ? 0.667 12.57 6.754 1 98.5 57 GLY B N 1
ATOM 3328 C CA . GLY B 1 57 ? 1.031 13.977 6.727 1 98.5 57 GLY B CA 1
ATOM 3329 C C . GLY B 1 57 ? 2.201 14.273 5.805 1 98.5 57 GLY B C 1
ATOM 3330 O O . GLY B 1 57 ? 3.225 13.586 5.855 1 98.5 57 GLY B O 1
ATOM 3331 N N . LEU B 1 58 ? 2.023 15.273 4.945 1 98.31 58 LEU B N 1
ATOM 3332 C CA . LEU B 1 58 ? 3.064 15.672 4 1 98.31 58 LEU B CA 1
ATOM 3333 C C . LEU B 1 58 ? 3.955 16.75 4.602 1 98.31 58 LEU B C 1
ATOM 3335 O O . LEU B 1 58 ? 5.18 16.688 4.473 1 98.31 58 LEU B O 1
ATOM 3339 N N . SER B 1 59 ? 3.326 17.781 5.246 1 96.94 59 SER B N 1
ATOM 3340 C CA . SER B 1 59 ? 4.07 18.922 5.758 1 96.94 59 SER B CA 1
ATOM 3341 C C . SER B 1 59 ? 3.611 19.297 7.164 1 96.94 59 SER B C 1
ATOM 3343 O O . SER B 1 59 ? 3.305 20.453 7.438 1 96.94 59 SER B O 1
ATOM 3345 N N . GLN B 1 60 ? 3.559 18.297 7.996 1 97.12 60 GLN B N 1
ATOM 3346 C CA . GLN B 1 60 ? 3.275 18.578 9.398 1 97.12 60 GLN B CA 1
ATOM 3347 C C . GLN B 1 60 ? 4.395 19.391 10.031 1 97.12 60 GLN B C 1
ATOM 3349 O O . GLN B 1 60 ? 5.562 19.25 9.664 1 97.12 60 GLN B O 1
ATOM 3354 N N . VAL B 1 61 ? 4.039 20.328 10.859 1 97.56 61 VAL B N 1
ATOM 3355 C CA . VAL B 1 61 ? 5.035 21.172 11.516 1 97.56 61 VAL B CA 1
ATOM 3356 C C . VAL B 1 61 ? 4.98 20.969 13.023 1 97.56 61 VAL B C 1
ATOM 3358 O O . VAL B 1 61 ? 3.904 20.984 13.625 1 97.56 61 VAL B O 1
ATOM 3361 N N . VAL B 1 62 ? 6.133 20.734 13.578 1 96.06 62 VAL B N 1
ATOM 3362 C CA . VAL B 1 62 ? 6.242 20.547 15.023 1 96.06 62 VAL B CA 1
ATOM 3363 C C . VAL B 1 62 ? 7.297 21.5 15.586 1 96.06 62 VAL B C 1
ATOM 3365 O O . VAL B 1 62 ? 8.227 21.891 14.875 1 96.06 62 VAL B O 1
ATOM 3368 N N . THR B 1 63 ? 7.102 21.875 16.828 1 95.12 63 THR B N 1
ATOM 3369 C CA . THR B 1 63 ? 8.109 22.656 17.531 1 95.12 63 THR B CA 1
ATOM 3370 C C . THR B 1 63 ? 8.68 21.875 18.719 1 95.12 63 THR B C 1
ATOM 3372 O O . THR B 1 63 ? 7.949 21.156 19.391 1 95.12 63 THR B O 1
ATOM 3375 N N . LEU B 1 64 ? 9.938 22.016 18.875 1 93.5 64 LEU B N 1
ATOM 3376 C CA . LEU B 1 64 ? 10.625 21.391 20 1 93.5 64 LEU B CA 1
ATOM 3377 C C . LEU B 1 64 ? 11.945 22.094 20.297 1 93.5 64 LEU B C 1
ATOM 3379 O O . LEU B 1 64 ? 12.445 22.859 19.453 1 93.5 64 LEU B O 1
ATOM 3383 N N . THR B 1 65 ? 12.414 21.891 21.516 1 93.19 65 THR B N 1
ATOM 3384 C CA . THR B 1 65 ? 13.711 22.422 21.922 1 93.19 65 THR B CA 1
ATOM 3385 C C . THR B 1 65 ? 14.797 21.344 21.812 1 93.19 65 THR B C 1
ATOM 3387 O O . THR B 1 65 ? 14.641 20.25 22.344 1 93.19 65 THR B O 1
ATOM 3390 N N . VAL B 1 66 ? 15.836 21.719 21.047 1 93.62 66 VAL B N 1
ATOM 3391 C CA . VAL B 1 66 ? 16.922 20.766 20.828 1 93.62 66 VAL B CA 1
ATOM 3392 C C . VAL B 1 66 ? 18.266 21.422 21.109 1 93.62 66 VAL B C 1
ATOM 3394 O O . VAL B 1 66 ? 18.344 22.656 21.219 1 93.62 66 VAL B O 1
ATOM 3397 N N . ARG B 1 67 ? 19.25 20.609 21.219 1 91.94 67 ARG B N 1
ATOM 3398 C CA . ARG B 1 67 ? 20.609 21.109 21.406 1 91.94 67 ARG B CA 1
ATOM 3399 C C . ARG B 1 67 ? 21.047 21.906 20.188 1 91.94 67 ARG B C 1
ATOM 3401 O O . ARG B 1 67 ? 20.734 21.562 19.047 1 91.94 67 ARG B O 1
ATOM 3408 N N . SER B 1 68 ? 21.812 23 20.469 1 92.12 68 SER B N 1
ATOM 3409 C CA . SER B 1 68 ? 22.328 23.859 19.406 1 92.12 68 SER B CA 1
ATOM 3410 C C . SER B 1 68 ? 23.844 24.047 19.531 1 92.12 68 SER B C 1
ATOM 3412 O O . SER B 1 68 ? 24.391 24 20.641 1 92.12 68 SER B O 1
ATOM 3414 N N . ASN B 1 69 ? 24.453 24.203 18.406 1 92.81 69 ASN B N 1
ATOM 3415 C CA . ASN B 1 69 ? 25.891 24.422 18.391 1 92.81 69 ASN B CA 1
ATOM 3416 C C . ASN B 1 69 ? 26.219 25.922 18.469 1 92.81 69 ASN B C 1
ATOM 3418 O O . ASN B 1 69 ? 27.391 26.297 18.594 1 92.81 69 ASN B O 1
ATOM 3422 N N . VAL B 1 70 ? 25.188 26.734 18.422 1 91.44 70 VAL B N 1
ATOM 3423 C CA . VAL B 1 70 ? 25.422 28.188 18.453 1 91.44 70 VAL B CA 1
ATOM 3424 C C . VAL B 1 70 ? 24.938 28.75 19.797 1 91.44 70 VAL B C 1
ATOM 3426 O O . VAL B 1 70 ? 24.062 28.156 20.438 1 91.44 70 VAL B O 1
ATOM 3429 N N . HIS B 1 71 ? 25.5 29.906 20.109 1 90.69 71 HIS B N 1
ATOM 3430 C CA . HIS B 1 71 ? 25.219 30.453 21.438 1 90.69 71 HIS B CA 1
ATOM 3431 C C . HIS B 1 71 ? 24.234 31.609 21.359 1 90.69 71 HIS B C 1
ATOM 3433 O O . HIS B 1 71 ? 23.781 32.125 22.391 1 90.69 71 HIS B O 1
ATOM 3439 N N . GLU B 1 72 ? 23.953 32.062 20.203 1 89.75 72 GLU B N 1
ATOM 3440 C CA . GLU B 1 72 ? 23.031 33.188 20.016 1 89.75 72 GLU B CA 1
ATOM 3441 C C . GLU B 1 72 ? 22.219 33 18.719 1 89.75 72 GLU B C 1
ATOM 3443 O O . GLU B 1 72 ? 22.578 32.219 17.859 1 89.75 72 GLU B O 1
ATOM 3448 N N . GLY B 1 73 ? 21.125 33.812 18.766 1 91.19 73 GLY B N 1
ATOM 3449 C CA . GLY B 1 73 ? 20.234 33.75 17.609 1 91.19 73 GLY B CA 1
ATOM 3450 C C . GLY B 1 73 ? 18.781 33.5 17.984 1 91.19 73 GLY B C 1
ATOM 3451 O O . GLY B 1 73 ? 18.453 33.438 19.156 1 91.19 73 GLY B O 1
ATOM 3452 N N . VAL B 1 74 ? 18 33.375 16.922 1 92.81 74 VAL B N 1
ATOM 3453 C CA . VAL B 1 74 ? 16.578 33.188 17.125 1 92.81 74 VAL B CA 1
ATOM 3454 C C . VAL B 1 74 ? 16.312 31.875 17.828 1 92.81 74 VAL B C 1
ATOM 3456 O O . VAL B 1 74 ? 16.781 30.812 17.375 1 92.81 74 VAL B O 1
ATOM 3459 N N . GLY B 1 75 ? 15.68 31.906 18.953 1 90.75 75 GLY B N 1
ATOM 3460 C CA . GLY B 1 75 ? 15.227 30.719 19.656 1 90.75 75 GLY B CA 1
ATOM 3461 C C . GLY B 1 75 ? 16.312 30.031 20.453 1 90.75 75 GLY B C 1
ATOM 3462 O O . GLY B 1 75 ? 16.094 28.969 21.031 1 90.75 75 GLY B O 1
ATOM 3463 N N . VAL B 1 76 ? 17.5 30.594 20.516 1 91.75 76 VAL B N 1
ATOM 3464 C CA . VAL B 1 76 ? 18.609 29.984 21.25 1 91.75 76 VAL B CA 1
ATOM 3465 C C . VAL B 1 76 ? 18.516 30.344 22.734 1 91.75 76 VAL B C 1
ATOM 3467 O O . VAL B 1 76 ? 18.375 31.516 23.078 1 91.75 76 VAL B O 1
ATOM 3470 N N . ILE B 1 77 ? 18.531 29.344 23.5 1 87.19 77 ILE B N 1
ATOM 3471 C CA . ILE B 1 77 ? 18.562 29.516 24.953 1 87.19 77 ILE B CA 1
ATOM 3472 C C . ILE B 1 77 ? 20 29.312 25.453 1 87.19 77 ILE B C 1
ATOM 3474 O O . ILE B 1 77 ? 20.531 28.203 25.375 1 87.19 77 ILE B O 1
ATOM 3478 N N . SER B 1 78 ? 20.578 30.344 25.891 1 87.38 78 SER B N 1
ATOM 3479 C CA . SER B 1 78 ? 21.953 30.281 26.359 1 87.38 78 SER B CA 1
ATOM 3480 C C . SER B 1 78 ? 22.047 30.562 27.844 1 87.38 78 SER B C 1
ATOM 3482 O O . SER B 1 78 ? 21.297 31.391 28.375 1 87.38 78 SER B O 1
ATOM 3484 N N . PRO B 1 79 ? 22.969 29.797 28.453 1 84.5 79 PRO B N 1
ATOM 3485 C CA . PRO B 1 79 ? 23.188 30.109 29.859 1 84.5 79 PRO B CA 1
ATOM 3486 C C . PRO B 1 79 ? 23.75 31.516 30.078 1 84.5 79 PRO B C 1
ATOM 3488 O O . PRO B 1 79 ? 24.344 32.094 29.172 1 84.5 79 PRO B O 1
ATOM 3491 N N . GLU B 1 80 ? 23.516 32.031 31.234 1 83.88 80 GLU B N 1
ATOM 3492 C CA . GLU B 1 80 ? 24.031 33.344 31.578 1 83.88 80 GLU B CA 1
ATOM 3493 C C . GLU B 1 80 ? 25.562 33.344 31.594 1 83.88 80 GLU B C 1
ATOM 3495 O O . GLU B 1 80 ? 26.188 34.25 31.078 1 83.88 80 GLU B O 1
ATOM 3500 N N . ASP B 1 81 ? 26.125 32.375 32.156 1 82.81 81 ASP B N 1
ATOM 3501 C CA . ASP B 1 81 ? 27.578 32.219 32.188 1 82.81 81 ASP B CA 1
ATOM 3502 C C . ASP B 1 81 ? 28.078 31.469 30.953 1 82.81 81 ASP B C 1
ATOM 3504 O O . ASP B 1 81 ? 27.922 30.266 30.844 1 82.81 81 ASP B O 1
ATOM 3508 N N . LYS B 1 82 ? 28.641 32.219 30.016 1 80.88 82 LYS B N 1
ATOM 3509 C CA . LYS B 1 82 ? 29.094 31.656 28.75 1 80.88 82 LYS B CA 1
ATOM 3510 C C . LYS B 1 82 ? 30.547 31.203 28.844 1 80.88 82 LYS B C 1
ATOM 3512 O O . LYS B 1 82 ? 31.141 30.812 27.828 1 80.88 82 LYS B O 1
ATOM 3517 N N . SER B 1 83 ? 31.109 31.312 30.062 1 80.31 83 SER B N 1
ATOM 3518 C CA . SER B 1 83 ? 32.531 31.047 30.234 1 80.31 83 SER B CA 1
ATOM 3519 C C . SER B 1 83 ? 32.844 29.578 29.984 1 80.31 83 SER B C 1
ATOM 3521 O O . SER B 1 83 ? 33.969 29.25 29.547 1 80.31 83 SER B O 1
ATOM 3523 N N . ASN B 1 84 ? 31.953 28.75 30.188 1 82.5 84 ASN B N 1
ATOM 3524 C CA . ASN B 1 84 ? 32.219 27.312 30.094 1 82.5 84 ASN B CA 1
ATOM 3525 C C . ASN B 1 84 ? 31.641 26.719 28.812 1 82.5 84 ASN B C 1
ATOM 3527 O O . ASN B 1 84 ? 31.594 25.5 28.656 1 82.5 84 ASN B O 1
ATOM 3531 N N . LEU B 1 85 ? 31.297 27.656 27.953 1 80.81 85 LEU B N 1
ATOM 3532 C CA . LEU B 1 85 ? 30.703 27.141 26.719 1 80.81 85 LEU B CA 1
ATOM 3533 C C . LEU B 1 85 ? 31.766 26.812 25.688 1 80.81 85 LEU B C 1
ATOM 3535 O O . LEU B 1 85 ? 32.781 27.516 25.578 1 80.81 85 LEU B O 1
ATOM 3539 N N . CYS B 1 86 ? 31.625 25.688 25.047 1 81.19 86 CYS B N 1
ATOM 3540 C CA . CYS B 1 86 ? 32.5 25.328 23.938 1 81.19 86 CYS B CA 1
ATOM 3541 C C . CYS B 1 86 ? 32.406 26.344 22.797 1 81.19 86 CYS B C 1
ATOM 3543 O O . CYS B 1 86 ? 31.359 26.984 22.641 1 81.19 86 CYS B O 1
ATOM 3545 N N . PRO B 1 87 ? 33.5 26.516 22.031 1 85.69 87 PRO B N 1
ATOM 3546 C CA . PRO B 1 87 ? 33.406 27.406 20.875 1 85.69 87 PRO B CA 1
ATOM 3547 C C . PRO B 1 87 ? 32.281 27.031 19.922 1 85.69 87 PRO B C 1
ATOM 3549 O O . PRO B 1 87 ? 31.984 25.844 19.766 1 85.69 87 PRO B O 1
ATOM 3552 N N . GLU B 1 88 ? 31.672 28.078 19.328 1 84.88 88 GLU B N 1
ATOM 3553 C CA . GLU B 1 88 ? 30.578 27.844 18.375 1 84.88 88 GLU B CA 1
ATOM 3554 C C . GLU B 1 88 ? 31.062 27.078 17.156 1 84.88 88 GLU B C 1
ATOM 3556 O O . GLU B 1 88 ? 32.219 27.219 16.734 1 84.88 88 GLU B O 1
ATOM 3561 N N . LYS B 1 89 ? 30.266 26.219 16.734 1 89.38 89 LYS B N 1
ATOM 3562 C CA . LYS B 1 89 ? 30.438 25.438 15.516 1 89.38 89 LYS B CA 1
ATOM 3563 C C . LYS B 1 89 ? 29.25 25.625 14.578 1 89.38 89 LYS B C 1
ATOM 3565 O O . LYS B 1 89 ? 28.234 26.203 14.961 1 89.38 89 LYS B O 1
ATOM 3570 N N . PRO B 1 90 ? 29.531 25.234 13.305 1 91.69 90 PRO B N 1
ATOM 3571 C CA . PRO B 1 90 ? 28.344 25.234 12.438 1 91.69 90 PRO B CA 1
ATOM 3572 C C . PRO B 1 90 ? 27.172 24.438 13.039 1 91.69 90 PRO B C 1
ATOM 3574 O O . PRO B 1 90 ? 27.391 23.438 13.711 1 91.69 90 PRO B O 1
ATOM 3577 N N . GLU B 1 91 ? 26.062 25.016 12.859 1 93.81 91 GLU B N 1
ATOM 3578 C CA . GLU B 1 91 ? 24.875 24.406 13.445 1 93.81 91 GLU B CA 1
ATOM 3579 C C . GLU B 1 91 ? 24.734 22.953 13.023 1 93.81 91 GLU B C 1
ATOM 3581 O O . GLU B 1 91 ? 25.203 22.547 11.961 1 93.81 91 GLU B O 1
ATOM 3586 N N . VAL B 1 92 ? 24.078 22.219 13.844 1 94.69 92 VAL B N 1
ATOM 3587 C CA . VAL B 1 92 ? 23.812 20.797 13.602 1 94.69 92 VAL B CA 1
ATOM 3588 C C . VAL B 1 92 ? 22.938 20.641 12.359 1 94.69 92 VAL B C 1
ATOM 3590 O O . VAL B 1 92 ? 22.016 21.422 12.133 1 94.69 92 VAL B O 1
ATOM 3593 N N . ASP B 1 93 ? 23.219 19.641 11.492 1 97.19 93 ASP B N 1
ATOM 3594 C CA . ASP B 1 93 ? 22.297 19.25 10.43 1 97.19 93 ASP B CA 1
ATOM 3595 C C . ASP B 1 93 ? 21.125 18.438 10.984 1 97.19 93 ASP B C 1
ATOM 3597 O O . ASP B 1 93 ? 21.078 17.219 10.836 1 97.19 93 ASP B O 1
ATOM 3601 N N . TYR B 1 94 ? 20.234 19.141 11.531 1 97.5 94 TYR B N 1
ATOM 3602 C CA . TYR B 1 94 ? 19.141 18.531 12.266 1 97.5 94 TYR B CA 1
ATOM 3603 C C . TYR B 1 94 ? 18.391 17.531 11.391 1 97.5 94 TYR B C 1
ATOM 3605 O O . TYR B 1 94 ? 18 16.453 11.852 1 97.5 94 TYR B O 1
ATOM 3613 N N . VAL B 1 95 ? 18.188 17.875 10.156 1 98.31 95 VAL B N 1
ATOM 3614 C CA . VAL B 1 95 ? 17.406 17.062 9.227 1 98.31 95 VAL B CA 1
ATOM 3615 C C . VAL B 1 95 ? 18.125 15.742 8.961 1 98.31 95 VAL B C 1
ATOM 3617 O O . VAL B 1 95 ? 17.547 14.664 9.125 1 98.31 95 VAL B O 1
ATOM 3620 N N . LEU B 1 96 ? 19.375 15.828 8.633 1 97.81 96 LEU B N 1
ATOM 3621 C CA . LEU B 1 96 ? 20.156 14.648 8.297 1 97.81 96 LEU B CA 1
ATOM 3622 C C . LEU B 1 96 ? 20.281 13.719 9.5 1 97.81 96 LEU B C 1
ATOM 3624 O O . LEU B 1 96 ? 20.078 12.508 9.383 1 97.81 96 LEU B O 1
ATOM 3628 N N . VAL B 1 97 ? 20.609 14.352 10.609 1 97.38 97 VAL B N 1
ATOM 3629 C CA . VAL B 1 97 ? 20.859 13.586 11.828 1 97.38 97 VAL B CA 1
ATOM 3630 C C . VAL B 1 97 ? 19.562 12.891 12.266 1 97.38 97 VAL B C 1
ATOM 3632 O O . VAL B 1 97 ? 19.578 11.711 12.625 1 97.38 97 VAL B O 1
ATOM 3635 N N . ALA B 1 98 ? 18.469 13.555 12.25 1 97.75 98 ALA B N 1
ATOM 3636 C CA . ALA B 1 98 ? 17.188 12.969 12.633 1 97.75 98 ALA B CA 1
ATOM 3637 C C . ALA B 1 98 ? 16.797 11.828 11.695 1 97.75 98 ALA B C 1
ATOM 3639 O O . ALA B 1 98 ? 16.406 10.75 12.141 1 97.75 98 ALA B O 1
ATOM 3640 N N . ASN B 1 99 ? 16.922 12.023 10.445 1 98.25 99 ASN B N 1
ATOM 3641 C CA . ASN B 1 99 ? 16.453 11.078 9.43 1 98.25 99 ASN B CA 1
ATOM 3642 C C . ASN B 1 99 ? 17.266 9.789 9.461 1 98.25 99 ASN B C 1
ATOM 3644 O O . ASN B 1 99 ? 16.75 8.719 9.125 1 98.25 99 ASN B O 1
ATOM 3648 N N . LYS B 1 100 ? 18.469 9.898 9.898 1 97.12 100 LYS B N 1
ATOM 3649 C CA . LYS B 1 100 ? 19.281 8.703 10.023 1 97.12 100 LYS B CA 1
ATOM 3650 C C . LYS B 1 100 ? 18.734 7.773 11.102 1 97.12 100 LYS B C 1
ATOM 3652 O O . LYS B 1 100 ? 19.016 6.57 11.094 1 97.12 100 LYS B O 1
ATOM 3657 N N . ASN B 1 101 ? 17.984 8.328 11.914 1 97 101 ASN B N 1
ATOM 3658 C CA . ASN B 1 101 ? 17.5 7.555 13.055 1 97 101 ASN B CA 1
ATOM 3659 C C . ASN B 1 101 ? 15.984 7.348 12.992 1 97 101 ASN B C 1
ATOM 3661 O O . ASN B 1 101 ? 15.391 6.793 13.914 1 97 101 ASN B O 1
ATOM 3665 N N . LEU B 1 102 ? 15.344 7.75 12 1 97.75 102 LEU B N 1
ATOM 3666 C CA . LEU B 1 102 ? 13.898 7.621 11.836 1 97.75 102 LEU B CA 1
ATOM 3667 C C . LEU B 1 102 ? 13.555 6.434 10.945 1 97.75 102 LEU B C 1
ATOM 3669 O O . LEU B 1 102 ? 14.328 6.078 10.055 1 97.75 102 LEU B O 1
ATOM 3673 N N . PRO B 1 103 ? 12.391 5.801 11.219 1 96.12 103 PRO B N 1
ATOM 3674 C CA . PRO B 1 103 ? 11.922 4.828 10.227 1 96.12 103 PRO B CA 1
ATOM 3675 C C . PRO B 1 103 ? 11.719 5.445 8.844 1 96.12 103 PRO B C 1
ATOM 3677 O O . PRO B 1 103 ? 11.57 6.66 8.719 1 96.12 103 PRO B O 1
ATOM 3680 N N . LYS B 1 104 ? 11.625 4.625 7.871 1 95 104 LYS B N 1
ATOM 3681 C CA . LYS B 1 104 ? 11.648 5.082 6.484 1 95 104 LYS B CA 1
ATOM 3682 C C . LYS B 1 104 ? 10.344 5.777 6.117 1 95 104 LYS B C 1
ATOM 3684 O O . LYS B 1 104 ? 10.281 6.504 5.121 1 95 104 LYS B O 1
ATOM 3689 N N . ASP B 1 105 ? 9.312 5.523 6.883 1 97.06 105 ASP B N 1
ATOM 3690 C CA . ASP B 1 105 ? 8.016 6.105 6.547 1 97.06 105 ASP B CA 1
ATOM 3691 C C . ASP B 1 105 ? 7.777 7.395 7.332 1 97.06 105 ASP B C 1
ATOM 3693 O O . ASP B 1 105 ? 6.656 7.91 7.355 1 97.06 105 ASP B O 1
ATOM 3697 N N . ILE B 1 106 ? 8.75 7.93 8.055 1 98.25 106 ILE B N 1
ATOM 3698 C CA . ILE B 1 106 ? 8.766 9.242 8.703 1 98.25 106 ILE B CA 1
ATOM 3699 C C . ILE B 1 106 ? 10.039 9.992 8.312 1 98.25 106 ILE B C 1
ATOM 3701 O O . ILE B 1 106 ? 11.148 9.461 8.445 1 98.25 106 I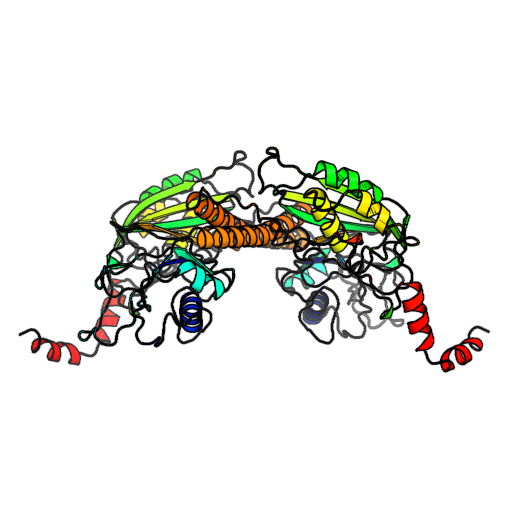LE B O 1
ATOM 3705 N N . ARG B 1 107 ? 9.859 11.219 7.84 1 98.56 107 ARG B N 1
ATOM 3706 C CA . ARG B 1 107 ? 11.008 12.023 7.449 1 98.56 107 ARG B CA 1
ATOM 3707 C C . ARG B 1 107 ? 10.867 13.461 7.938 1 98.56 107 ARG B C 1
ATOM 3709 O O . ARG B 1 107 ? 9.773 14.039 7.883 1 98.56 107 ARG B O 1
ATOM 3716 N N . VAL B 1 108 ? 11.953 13.969 8.438 1 98.62 108 VAL B N 1
ATOM 3717 C CA . VAL B 1 108 ? 12.055 15.414 8.586 1 98.62 108 VAL B CA 1
ATOM 3718 C C . VAL B 1 108 ? 12.453 16.047 7.254 1 98.62 108 VAL B C 1
ATOM 3720 O O . VAL B 1 108 ? 13.453 15.648 6.645 1 98.62 108 VAL B O 1
ATOM 3723 N N . LEU B 1 109 ? 11.719 17 6.848 1 98.69 109 LEU B N 1
ATOM 3724 C CA . LEU B 1 109 ? 11.953 17.625 5.547 1 98.69 109 LEU B CA 1
ATOM 3725 C C . LEU B 1 109 ? 12.82 18.859 5.688 1 98.69 109 LEU B C 1
ATOM 3727 O O . LEU B 1 109 ? 13.594 19.203 4.785 1 98.69 109 LEU B O 1
ATOM 3731 N N . ALA B 1 110 ? 12.609 19.562 6.789 1 98.62 110 ALA B N 1
ATOM 3732 C CA . ALA B 1 110 ? 13.281 20.844 7 1 98.62 110 ALA B CA 1
ATOM 3733 C C . ALA B 1 110 ? 13.195 21.281 8.461 1 98.62 110 ALA B C 1
ATOM 3735 O O . ALA B 1 110 ? 12.445 20.688 9.25 1 98.62 110 ALA B O 1
ATOM 3736 N N . TRP B 1 111 ? 14.008 22.312 8.805 1 98 111 TRP B N 1
ATOM 3737 C CA . TRP B 1 111 ? 13.953 22.938 10.125 1 98 111 TRP B CA 1
ATOM 3738 C C . TRP B 1 111 ? 14.133 24.438 10.031 1 98 111 TRP B C 1
ATOM 3740 O O . TRP B 1 111 ? 14.547 24.953 8.992 1 98 111 TRP B O 1
ATOM 3750 N N . CYS B 1 112 ? 13.68 25.109 11.031 1 97.19 112 CYS B N 1
ATOM 3751 C CA . CYS B 1 112 ? 13.805 26.562 11.141 1 97.19 112 CYS B CA 1
ATOM 3752 C C . CYS B 1 112 ? 13.875 26.984 12.602 1 97.19 112 CYS B C 1
ATOM 3754 O O . CYS B 1 112 ? 13.078 26.531 13.43 1 97.19 112 CYS B O 1
ATOM 3756 N N . PRO B 1 113 ? 14.977 27.844 12.906 1 96.25 113 PRO B N 1
ATOM 3757 C CA . PRO B 1 113 ? 14.891 28.453 14.234 1 96.25 113 PRO B CA 1
ATOM 3758 C C . PRO B 1 113 ? 13.68 29.375 14.383 1 96.25 113 PRO B C 1
ATOM 3760 O O . PRO B 1 113 ? 13.352 30.109 13.453 1 96.25 113 PRO B O 1
ATOM 3763 N N . VAL B 1 114 ? 12.992 29.281 15.461 1 95.81 114 VAL B N 1
ATOM 3764 C CA . VAL B 1 114 ? 11.812 30.109 15.688 1 95.81 114 VAL B CA 1
ATOM 3765 C C . VAL B 1 114 ? 11.891 30.781 17.062 1 95.81 114 VAL B C 1
ATOM 3767 O O . VAL B 1 114 ? 12.578 30.281 17.953 1 95.81 114 VAL B O 1
ATOM 3770 N N . PRO B 1 115 ? 11.203 31.938 17.203 1 94.38 115 PRO B N 1
ATOM 3771 C CA . PRO B 1 115 ? 11.148 32.562 18.531 1 94.38 115 PRO B CA 1
ATOM 3772 C C . PRO B 1 115 ? 10.57 31.625 19.594 1 94.38 115 PRO B C 1
ATOM 3774 O O . PRO B 1 115 ? 9.766 30.75 19.266 1 94.38 115 PRO B O 1
ATOM 3777 N N . LEU B 1 116 ? 10.898 31.859 20.828 1 90.75 116 LEU B N 1
ATOM 3778 C CA . LEU B 1 116 ? 10.492 31 21.938 1 90.75 116 LEU B CA 1
ATOM 3779 C C . LEU B 1 116 ? 8.977 31 22.094 1 90.75 116 LEU B C 1
ATOM 3781 O O . LEU B 1 116 ? 8.398 30 22.547 1 90.75 116 LEU B O 1
ATOM 3785 N N . GLU B 1 117 ? 8.336 32.062 21.719 1 91.81 117 GLU B N 1
ATOM 3786 C CA . GLU B 1 117 ? 6.895 32.188 21.875 1 91.81 117 GLU B CA 1
ATOM 3787 C C . GLU B 1 117 ? 6.137 31.594 20.703 1 91.81 117 GLU B C 1
ATOM 3789 O O . GLU B 1 117 ? 4.902 31.547 20.703 1 91.81 117 GLU B O 1
ATOM 3794 N N . PHE B 1 118 ? 6.859 31.156 19.719 1 94.31 118 PHE B N 1
ATOM 3795 C CA . PHE B 1 118 ? 6.242 30.609 18.516 1 94.31 118 PHE B CA 1
ATOM 3796 C C . PHE B 1 118 ? 5.426 29.359 18.844 1 94.31 118 PHE B C 1
ATOM 3798 O O . PHE B 1 118 ? 5.895 28.484 19.562 1 94.31 118 PHE B O 1
ATOM 3805 N N . SER B 1 119 ? 4.203 29.312 18.375 1 93.5 119 SER B N 1
ATOM 3806 C CA . SER B 1 119 ? 3.334 28.141 18.453 1 93.5 119 SER B CA 1
ATOM 3807 C C . SER B 1 119 ? 2.914 27.656 17.078 1 93.5 119 SER B C 1
ATOM 3809 O O . SER B 1 119 ? 2.279 28.406 16.328 1 93.5 119 SER B O 1
ATOM 3811 N N . PRO B 1 120 ? 3.229 26.422 16.781 1 93.88 120 PRO B N 1
ATOM 3812 C CA . PRO B 1 120 ? 2.848 25.938 15.445 1 93.88 120 PRO B CA 1
ATOM 3813 C C . PRO B 1 120 ? 1.336 25.906 15.242 1 93.88 120 PRO B C 1
ATOM 3815 O O . PRO B 1 120 ? 0.864 25.984 14.102 1 93.88 120 PRO B O 1
ATOM 3818 N N . ARG B 1 121 ? 0.606 25.812 16.266 1 91.19 121 ARG B N 1
ATOM 3819 C CA . ARG B 1 121 ? -0.851 25.812 16.172 1 91.19 121 ARG B CA 1
ATOM 3820 C C . ARG B 1 121 ? -1.403 27.219 16.047 1 91.19 121 ARG B C 1
ATOM 3822 O O . ARG B 1 121 ? -2.139 27.531 15.109 1 91.19 121 ARG B O 1
ATOM 3829 N N . ARG B 1 122 ? -0.976 28.094 16.938 1 91.44 122 ARG B N 1
ATOM 3830 C CA . ARG B 1 122 ? -1.54 29.438 17.031 1 91.44 122 ARG B CA 1
ATOM 3831 C C . ARG B 1 122 ? -1.045 30.328 15.891 1 91.44 122 ARG B C 1
ATOM 3833 O O . ARG B 1 122 ? -1.778 31.188 15.414 1 91.44 122 ARG B O 1
ATOM 3840 N N . ASP B 1 123 ? 0.112 30.094 15.547 1 94.88 123 ASP B N 1
ATOM 3841 C CA . ASP B 1 123 ? 0.728 30.969 14.562 1 94.88 123 ASP B CA 1
ATOM 3842 C C . ASP B 1 123 ? 0.48 30.469 13.141 1 94.88 123 ASP B C 1
ATOM 3844 O O . ASP B 1 123 ? 0.941 31.078 12.172 1 94.88 123 ASP B O 1
ATOM 3848 N N . CYS B 1 124 ? -0.235 29.375 13.055 1 95.69 124 CYS B N 1
ATOM 3849 C CA . CYS B 1 124 ? -0.597 28.844 11.75 1 95.69 124 CYS B CA 1
ATOM 3850 C C . CYS B 1 124 ? -1.724 29.656 11.117 1 95.69 124 CYS B C 1
ATOM 3852 O O . CYS B 1 124 ? -2.746 29.906 11.758 1 95.69 124 CYS B O 1
ATOM 3854 N N . LEU B 1 125 ? -1.567 30.031 9.867 1 96.44 125 LEU B N 1
ATOM 3855 C CA . LEU B 1 125 ? -2.537 30.875 9.18 1 96.44 125 LEU B CA 1
ATOM 3856 C C . LEU B 1 125 ? -3.652 30.031 8.57 1 96.44 125 LEU B C 1
ATOM 3858 O O . LEU B 1 125 ? -4.801 30.469 8.5 1 96.44 125 LEU B O 1
ATOM 3862 N N . SER B 1 126 ? -3.291 28.953 8.023 1 97.25 126 SER B N 1
ATOM 3863 C CA . SER B 1 126 ? -4.258 28.047 7.422 1 97.25 126 SER B CA 1
ATOM 3864 C C . SER B 1 126 ? -3.699 26.625 7.32 1 97.25 126 SER B C 1
ATOM 3866 O O . SER B 1 126 ? -2.484 26.438 7.406 1 97.25 126 SER B O 1
ATOM 3868 N N . ARG B 1 127 ? -4.602 25.703 7.242 1 97.12 127 ARG B N 1
ATOM 3869 C CA . ARG B 1 127 ? -4.297 24.297 7.008 1 97.12 127 ARG B CA 1
ATOM 3870 C C . ARG B 1 127 ? -5.047 23.766 5.785 1 97.12 127 ARG B C 1
ATOM 3872 O O . ARG B 1 127 ? -6.18 24.172 5.523 1 97.12 127 ARG B O 1
ATOM 3879 N N . SER B 1 128 ? -4.414 22.922 5.082 1 98.12 128 SER B N 1
ATOM 3880 C CA . SER B 1 128 ? -5.074 22.281 3.949 1 98.12 128 SER B CA 1
ATOM 3881 C C . SER B 1 128 ? -4.949 20.766 4.012 1 98.12 128 SER B C 1
ATOM 3883 O O . SER B 1 128 ? -3.979 20.25 4.562 1 98.12 128 SER B O 1
ATOM 3885 N N . TYR B 1 129 ? -5.934 20.109 3.512 1 98.44 129 TYR B N 1
ATOM 3886 C CA . TYR B 1 129 ? -6.012 18.656 3.463 1 98.44 129 TYR B CA 1
ATOM 3887 C C . TYR B 1 129 ? -6.395 18.172 2.068 1 98.44 129 TYR B C 1
ATOM 3889 O O . TYR B 1 129 ? -7.027 18.906 1.306 1 98.44 129 TYR B O 1
ATOM 3897 N N . LYS B 1 130 ? -5.953 17 1.767 1 98.75 130 LYS B N 1
ATOM 3898 C CA . LYS B 1 130 ? -6.371 16.281 0.568 1 98.75 130 LYS B CA 1
ATOM 3899 C C . LYS B 1 130 ? -6.965 14.93 0.924 1 98.75 130 LYS B C 1
ATOM 3901 O O . LYS B 1 130 ? -6.461 14.234 1.812 1 98.75 130 LYS B O 1
ATOM 3906 N N . TYR B 1 131 ? -8.055 14.602 0.376 1 98.81 131 TYR B N 1
ATOM 3907 C CA . TYR B 1 131 ? -8.672 13.281 0.484 1 98.81 131 TYR B CA 1
ATOM 3908 C C . TYR B 1 131 ? -8.805 12.625 -0.885 1 98.81 131 TYR B C 1
ATOM 3910 O O . TYR B 1 131 ? -9.531 13.117 -1.75 1 98.81 131 TYR B O 1
ATOM 3918 N N . PHE B 1 132 ? -8.156 11.484 -1.064 1 98.75 132 PHE B N 1
ATOM 3919 C CA . PHE B 1 132 ? -8.117 10.836 -2.367 1 98.75 132 PHE B CA 1
ATOM 3920 C C . PHE B 1 132 ? -9.141 9.703 -2.436 1 98.75 132 PHE B C 1
ATOM 3922 O O . PHE B 1 132 ? -9.289 8.938 -1.479 1 98.75 132 PHE B O 1
ATOM 3929 N N . PHE B 1 133 ? -9.836 9.641 -3.617 1 98.06 133 PHE B N 1
ATOM 3930 C CA . PHE B 1 133 ? -10.867 8.617 -3.758 1 98.06 133 PHE B CA 1
ATOM 3931 C C . PHE B 1 133 ? -11.062 8.25 -5.223 1 98.06 133 PHE B C 1
ATOM 3933 O O . PHE B 1 133 ? -10.797 9.055 -6.113 1 98.06 133 PHE B O 1
ATOM 3940 N N . PRO B 1 134 ? -11.453 6.984 -5.469 1 96.44 134 PRO B N 1
ATOM 3941 C CA . PRO B 1 134 ? -11.797 6.617 -6.844 1 96.44 134 PRO B CA 1
ATOM 3942 C C . PRO B 1 134 ? -13.055 7.312 -7.348 1 96.44 134 PRO B C 1
ATOM 3944 O O . PRO B 1 134 ? -13.992 7.539 -6.574 1 96.44 134 PRO B O 1
ATOM 3947 N N . GLY B 1 135 ? -13.086 7.613 -8.57 1 95.12 135 GLY B N 1
ATOM 3948 C CA . GLY B 1 135 ? -14.258 8.242 -9.156 1 95.12 135 GLY B CA 1
ATOM 3949 C C . GLY B 1 135 ? -15.492 7.363 -9.117 1 95.12 135 GLY B C 1
ATOM 3950 O O . GLY B 1 135 ? -16.594 7.852 -8.875 1 95.12 135 GLY B O 1
ATOM 3951 N N . ALA B 1 136 ? -15.211 5.945 -9.25 1 92.12 136 ALA B N 1
ATOM 3952 C CA . ALA B 1 136 ? -16.328 5.008 -9.266 1 92.12 136 ALA B CA 1
ATOM 3953 C C . ALA B 1 136 ? -17.469 5.535 -10.133 1 92.12 136 ALA B C 1
ATOM 3955 O O . ALA B 1 136 ? -17.266 5.898 -11.297 1 92.12 136 ALA B O 1
ATOM 3956 N N . ASP B 1 137 ? -18.703 5.566 -9.57 1 90.75 137 ASP B N 1
ATOM 3957 C CA . ASP B 1 137 ? -19.844 6.109 -10.305 1 90.75 137 ASP B CA 1
ATOM 3958 C C . ASP B 1 137 ? -20.281 7.453 -9.727 1 90.75 137 ASP B C 1
ATOM 3960 O O . ASP B 1 137 ?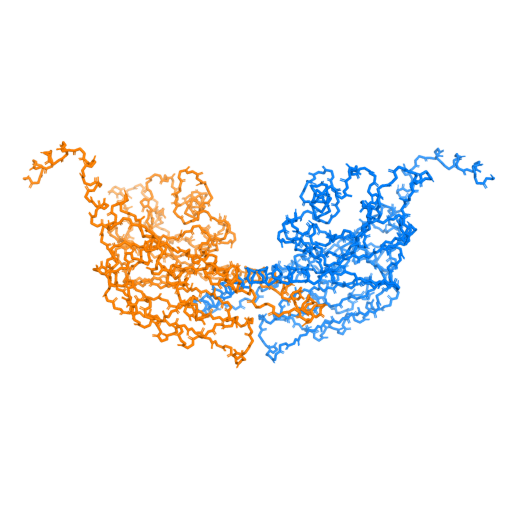 -21.422 7.863 -9.898 1 90.75 137 ASP B O 1
ATOM 3964 N N . LEU B 1 138 ? -19.391 8.125 -9.156 1 95.06 138 LEU B N 1
ATOM 3965 C CA . LEU B 1 138 ? -19.703 9.375 -8.461 1 95.06 138 LEU B CA 1
ATOM 3966 C C . LEU B 1 138 ? -19.953 10.5 -9.453 1 95.06 138 LEU B C 1
ATOM 3968 O O . LEU B 1 138 ? -19.25 10.609 -10.461 1 95.06 138 LEU B O 1
ATOM 3972 N N . ASP B 1 139 ? -20.938 11.305 -9.172 1 96.56 139 ASP B N 1
ATOM 3973 C CA . ASP B 1 139 ? -21.141 12.562 -9.883 1 96.56 139 ASP B CA 1
ATOM 3974 C C . ASP B 1 139 ? -20.266 13.672 -9.312 1 96.56 139 ASP B C 1
ATOM 3976 O O . ASP B 1 139 ? -20.688 14.406 -8.414 1 96.56 139 ASP B O 1
ATOM 3980 N N . ILE B 1 140 ? -19.094 13.836 -9.898 1 97.5 140 ILE B N 1
ATOM 3981 C CA . ILE B 1 140 ? -18.062 14.711 -9.359 1 97.5 140 ILE B CA 1
ATOM 3982 C C . ILE B 1 140 ? -18.516 16.172 -9.461 1 97.5 140 ILE B C 1
ATOM 3984 O O . ILE B 1 140 ? -18.266 16.969 -8.562 1 97.5 140 ILE B O 1
ATOM 3988 N N . GLU B 1 141 ? -19.156 16.516 -10.484 1 97.19 141 GLU B N 1
ATOM 3989 C CA . GLU B 1 141 ? -19.656 17.875 -10.664 1 97.19 141 GLU B CA 1
ATOM 3990 C C . GLU B 1 141 ? -20.688 18.234 -9.602 1 97.19 141 GLU B C 1
ATOM 3992 O O . GLU B 1 141 ? -20.672 19.328 -9.055 1 97.19 141 GLU B O 1
ATOM 3997 N N . LEU B 1 142 ? -21.562 17.328 -9.383 1 98.19 142 LEU B N 1
ATOM 3998 C CA . LEU B 1 142 ? -22.562 17.531 -8.336 1 98.19 142 LEU B CA 1
ATOM 3999 C C . LEU B 1 142 ? -21.891 17.719 -6.977 1 98.19 142 LEU B C 1
ATOM 4001 O O . LEU B 1 142 ? -22.297 18.578 -6.199 1 98.19 142 LEU B O 1
ATOM 4005 N N . MET B 1 143 ? -20.938 16.906 -6.691 1 98.5 143 MET B N 1
ATOM 4006 C CA . MET B 1 143 ? -20.188 17 -5.445 1 98.5 143 MET B CA 1
ATOM 4007 C C . MET B 1 143 ? -19.516 18.375 -5.324 1 98.5 143 MET B C 1
ATOM 4009 O O . MET B 1 143 ? -19.562 19 -4.266 1 98.5 143 MET B O 1
ATOM 4013 N N . GLN B 1 144 ? -18.875 18.797 -6.406 1 98.38 144 GLN B N 1
ATOM 4014 C CA . GLN B 1 144 ? -18.188 20.094 -6.422 1 98.38 144 GLN B CA 1
ATOM 4015 C C . GLN B 1 144 ? -19.172 21.234 -6.148 1 98.38 144 GLN B C 1
ATOM 4017 O O . GLN B 1 144 ? -18.906 22.094 -5.305 1 98.38 144 GLN B O 1
ATOM 4022 N N . THR B 1 145 ? -20.234 21.219 -6.824 1 98.31 145 THR B N 1
ATOM 4023 C CA . THR B 1 145 ? -21.234 22.266 -6.648 1 98.31 145 THR B CA 1
ATOM 4024 C C . THR B 1 145 ? -21.75 22.281 -5.215 1 98.31 145 THR B C 1
ATOM 4026 O O . THR B 1 145 ? -21.859 23.344 -4.594 1 98.31 145 THR B O 1
ATOM 4029 N N . ALA B 1 146 ? -22.031 21.141 -4.703 1 98.56 146 ALA B N 1
ATOM 4030 C CA . ALA B 1 146 ? -22.547 21.031 -3.34 1 98.56 146 ALA B CA 1
ATOM 4031 C C . ALA B 1 146 ? -21.531 21.516 -2.322 1 98.56 146 ALA B C 1
ATOM 4033 O O . ALA B 1 146 ? -21.891 22.219 -1.362 1 98.56 146 ALA B O 1
ATOM 4034 N N . SER B 1 147 ? -20.297 21.203 -2.539 1 98.5 147 SER B N 1
ATOM 4035 C CA . SER B 1 147 ? -19.25 21.469 -1.562 1 98.5 147 SER B CA 1
ATOM 4036 C C . SER B 1 147 ? -19.047 22.969 -1.375 1 98.5 147 SER B C 1
ATOM 4038 O O . SER B 1 147 ? -18.547 23.406 -0.332 1 98.5 147 SER B O 1
ATOM 4040 N N . THR B 1 148 ? -19.422 23.781 -2.301 1 97.38 148 THR B N 1
ATOM 4041 C CA . THR B 1 148 ? -19.219 25.234 -2.238 1 97.38 148 THR B CA 1
ATOM 4042 C C . THR B 1 148 ? -20.047 25.844 -1.101 1 97.38 148 THR B C 1
ATOM 4044 O O . THR B 1 148 ? -19.703 26.906 -0.591 1 97.38 148 THR B O 1
ATOM 4047 N N . LYS B 1 149 ? -21.078 25.172 -0.708 1 97.69 149 LYS B N 1
ATOM 4048 C CA . LYS B 1 149 ? -21.938 25.641 0.375 1 97.69 149 LYS B CA 1
ATOM 4049 C C . LYS B 1 149 ? -21.188 25.656 1.706 1 97.69 149 LYS B C 1
ATOM 4051 O O . LYS B 1 149 ? -21.609 26.312 2.654 1 97.69 149 LYS B O 1
ATOM 4056 N N . LEU B 1 150 ? -20.109 24.938 1.744 1 98.62 150 LEU B N 1
ATOM 4057 C CA . LEU B 1 150 ? -19.359 24.797 2.988 1 98.62 150 LEU B CA 1
ATOM 4058 C C . LEU B 1 150 ? -18.328 25.906 3.137 1 98.62 150 LEU B C 1
ATOM 4060 O O . LEU B 1 150 ? -17.766 26.109 4.219 1 98.62 150 LEU B O 1
ATOM 4064 N N . VAL B 1 151 ? -18.109 26.656 2.074 1 98.69 151 VAL B N 1
ATOM 4065 C CA . VAL B 1 151 ? -17.109 27.719 2.094 1 98.69 151 VAL B CA 1
ATOM 4066 C C . VAL B 1 151 ? -17.609 28.891 2.934 1 98.69 151 VAL B C 1
ATOM 4068 O O . VAL B 1 151 ? -18.766 29.297 2.816 1 98.69 151 VAL B O 1
ATOM 4071 N N . GLY B 1 152 ? -16.781 29.438 3.783 1 98.44 152 GLY B N 1
ATOM 4072 C CA . GLY B 1 152 ? -17.125 30.547 4.66 1 98.44 152 GLY B CA 1
ATOM 4073 C C . GLY B 1 152 ? -17.188 30.156 6.121 1 98.44 152 GLY B C 1
ATOM 4074 O O . GLY B 1 152 ? -16.703 29.094 6.508 1 98.44 152 GLY B O 1
ATOM 4075 N N . LEU B 1 153 ? -17.594 31.109 6.93 1 98.44 153 LEU B N 1
ATOM 4076 C CA . LEU B 1 153 ? -17.766 30.906 8.359 1 98.44 153 LEU B CA 1
ATOM 4077 C C . LEU B 1 153 ? -19.062 30.156 8.656 1 98.44 153 LEU B C 1
ATOM 4079 O O . LEU B 1 153 ? -20.141 30.625 8.289 1 98.44 153 LEU B O 1
ATOM 4083 N N . HIS B 1 154 ? -18.969 28.953 9.25 1 98.38 154 HIS B N 1
ATOM 4084 C CA . HIS B 1 154 ? -20.141 28.172 9.609 1 98.38 154 HIS B CA 1
ATOM 4085 C C . HIS B 1 154 ? -19.922 27.438 10.93 1 98.38 154 HIS B C 1
ATOM 4087 O O . HIS B 1 154 ? -18.781 27.328 11.406 1 98.38 154 HIS B O 1
ATOM 4093 N N . ASP B 1 155 ? -21.031 27.078 11.547 1 97.88 155 ASP B N 1
ATOM 4094 C CA . ASP B 1 155 ? -21.031 26.125 12.656 1 97.88 155 ASP B CA 1
ATOM 4095 C C . ASP B 1 155 ? -21.031 24.688 12.133 1 97.88 155 ASP B C 1
ATOM 4097 O O . ASP B 1 155 ? -22.031 24.219 11.602 1 97.88 155 ASP B O 1
ATOM 4101 N N . PHE B 1 156 ? -19.938 23.969 12.352 1 98.19 156 PHE B N 1
ATOM 4102 C CA . PHE B 1 156 ? -19.75 22.656 11.734 1 98.19 156 PHE B CA 1
ATOM 4103 C C . PHE B 1 156 ? -20 21.547 12.75 1 98.19 156 PHE B C 1
ATOM 4105 O O . PHE B 1 156 ? -19.469 20.438 12.617 1 98.19 156 PHE B O 1
ATOM 4112 N N . ARG B 1 157 ? -20.812 21.734 13.781 1 97.31 157 ARG B N 1
ATOM 4113 C CA . ARG B 1 157 ? -21.031 20.781 14.867 1 97.31 157 ARG B CA 1
ATOM 4114 C C . ARG B 1 157 ? -21.594 19.469 14.336 1 97.31 157 ARG B C 1
ATOM 4116 O O . ARG B 1 157 ? -21.359 18.406 14.914 1 97.31 157 ARG B O 1
ATOM 4123 N N . ASN B 1 158 ? -22.328 19.531 13.172 1 98.25 158 ASN B N 1
ATOM 4124 C CA . ASN B 1 158 ? -22.938 18.344 12.594 1 98.25 158 ASN B CA 1
ATOM 4125 C C . ASN B 1 158 ? -22 17.672 11.586 1 98.25 158 ASN B C 1
ATOM 4127 O O . ASN B 1 158 ? -22.391 16.703 10.922 1 98.25 158 ASN B O 1
ATOM 4131 N N . PHE B 1 159 ? -20.797 18.203 11.391 1 98.31 159 PHE B N 1
ATOM 4132 C CA . PHE B 1 159 ? -19.812 17.703 10.438 1 98.31 159 PHE B CA 1
ATOM 4133 C C . PHE B 1 159 ? -18.562 17.188 11.156 1 98.31 159 PHE B C 1
ATOM 4135 O O . PHE B 1 159 ? -17.484 17.156 10.578 1 98.31 159 PHE B O 1
ATOM 4142 N N . CYS B 1 160 ? -18.672 16.891 12.438 1 97.38 160 CYS B N 1
ATOM 4143 C CA . CYS B 1 160 ? -17.5 16.469 13.203 1 97.38 160 CYS B CA 1
ATOM 4144 C C . CYS B 1 160 ? -17.891 15.484 14.305 1 97.38 160 CYS B C 1
ATOM 4146 O O . CYS B 1 160 ? -19.062 15.125 14.43 1 97.38 160 CYS B O 1
ATOM 4148 N N . SER B 1 161 ? -16.906 14.93 14.953 1 94.69 161 SER B N 1
ATOM 4149 C CA . SER B 1 161 ? -17.125 14.18 16.188 1 94.69 161 SER B CA 1
ATOM 4150 C C . SER B 1 161 ? -17.016 15.086 17.406 1 94.69 161 SER B C 1
ATOM 4152 O O . SER B 1 161 ? -16.078 15.891 17.516 1 94.69 161 SER B O 1
ATOM 4154 N N . SER B 1 162 ? -17.891 14.945 18.297 1 89.19 162 SER B N 1
ATOM 4155 C CA . SER B 1 162 ? -17.984 15.836 19.453 1 89.19 162 SER B CA 1
ATOM 4156 C C . SER B 1 162 ? -16.766 15.68 20.359 1 89.19 162 SER B C 1
ATOM 4158 O O . SER B 1 162 ? -16.344 14.555 20.656 1 89.19 162 SER B O 1
ATOM 4160 N N . GLN B 1 163 ? -16.266 16.812 20.734 1 89.31 163 GLN B N 1
ATOM 4161 C CA . GLN B 1 163 ? -15.172 16.875 21.703 1 89.31 163 GLN B CA 1
ATOM 4162 C C . GLN B 1 163 ? -15.508 17.797 22.859 1 89.31 163 GLN B C 1
ATOM 4164 O O . GLN B 1 163 ? -14.625 18.5 23.375 1 89.31 163 GLN B O 1
ATOM 4169 N N . VAL B 1 164 ? -16.719 17.828 23.172 1 87.75 164 VAL B N 1
ATOM 4170 C CA . VAL B 1 164 ? -17.172 18.719 24.234 1 87.75 164 VAL B CA 1
ATOM 4171 C C . VAL B 1 164 ? -16.531 18.312 25.562 1 87.75 164 VAL B C 1
ATOM 4173 O O . VAL B 1 164 ? -16.125 19.172 26.344 1 87.75 164 VAL B O 1
ATOM 4176 N N . ASN B 1 165 ? -16.375 17.062 25.75 1 85.81 165 ASN B N 1
ATOM 4177 C CA . ASN B 1 165 ? -15.766 16.547 26.969 1 85.81 165 ASN B CA 1
ATOM 4178 C C . ASN B 1 165 ? -14.289 16.953 27.078 1 85.81 165 ASN B C 1
ATOM 4180 O O . ASN B 1 165 ? -13.719 16.938 28.156 1 85.81 165 ASN B O 1
ATOM 4184 N N . ASN B 1 166 ? -13.766 17.344 25.953 1 84.75 166 ASN B N 1
ATOM 4185 C CA . ASN B 1 166 ? -12.375 17.781 25.922 1 84.75 166 ASN B CA 1
ATOM 4186 C C . ASN B 1 166 ? -12.266 19.297 25.891 1 84.75 166 ASN B C 1
ATOM 4188 O O . ASN B 1 166 ? -11.195 19.844 25.609 1 84.75 166 ASN B O 1
ATOM 4192 N N . GLY B 1 167 ? -13.43 19.953 26.031 1 85.5 167 GLY B N 1
ATOM 4193 C CA . GLY B 1 167 ? -13.414 21.406 26.188 1 85.5 167 GLY B CA 1
ATOM 4194 C C . GLY B 1 167 ? -13.711 22.141 24.891 1 85.5 167 GLY B C 1
ATOM 4195 O O . GLY B 1 167 ? -13.648 23.375 24.859 1 85.5 167 GLY B O 1
ATOM 4196 N N . VAL B 1 168 ? -13.969 21.438 23.859 1 89.56 168 VAL B N 1
ATOM 4197 C CA . VAL B 1 168 ? -14.289 22.078 22.594 1 89.56 168 VAL B CA 1
ATOM 4198 C C . VAL B 1 168 ? -15.781 22.422 22.547 1 89.56 168 VAL B C 1
ATOM 4200 O O . VAL B 1 168 ? -16.625 21.547 22.312 1 89.56 168 VAL B O 1
ATOM 4203 N N . VAL B 1 169 ? -16.094 23.688 22.688 1 91 169 VAL B N 1
ATOM 4204 C CA . VAL B 1 169 ? -17.484 24.078 22.781 1 91 169 VAL B CA 1
ATOM 4205 C C . VAL B 1 169 ? -17.844 25 21.609 1 91 169 VAL B C 1
ATOM 4207 O O . VAL B 1 169 ? -19.031 25.219 21.344 1 91 169 VAL B O 1
ATOM 4210 N N . ASN B 1 170 ? -16.859 25.531 21.016 1 93.25 170 ASN B N 1
ATOM 4211 C CA . ASN B 1 170 ? -17.062 26.344 19.812 1 93.25 170 ASN B CA 1
ATOM 4212 C C . ASN B 1 170 ? -16.781 25.547 18.547 1 93.25 170 ASN B C 1
ATOM 4214 O O . ASN B 1 170 ? -15.672 25.062 18.344 1 93.25 170 ASN B O 1
ATOM 4218 N N . HIS B 1 171 ? -17.734 25.469 17.703 1 96.31 171 HIS B N 1
ATOM 4219 C CA . HIS B 1 171 ? -17.594 24.625 16.516 1 96.31 171 HIS B CA 1
ATOM 4220 C C . HIS B 1 171 ? -17.578 25.484 15.242 1 96.31 171 HIS B C 1
ATOM 4222 O O . HIS B 1 171 ? -17.75 24.953 14.133 1 96.31 171 HIS B O 1
ATOM 4228 N N . GLU B 1 172 ? -17.453 26.766 15.406 1 96.94 172 GLU B N 1
ATOM 4229 C CA . GLU B 1 172 ? -17.359 27.641 14.25 1 96.94 172 GLU B CA 1
ATOM 4230 C C . GLU B 1 172 ? -15.969 27.594 13.633 1 96.94 172 GLU B C 1
ATOM 4232 O O . GLU B 1 172 ? -14.961 27.625 14.344 1 96.94 172 GLU B O 1
ATOM 4237 N N . ARG B 1 173 ? -15.93 27.375 12.398 1 97.31 173 ARG B N 1
ATOM 4238 C CA . ARG B 1 173 ? -14.695 27.375 11.609 1 97.31 173 ARG B CA 1
ATOM 4239 C C . ARG B 1 173 ? -14.906 28.078 10.273 1 97.31 173 ARG B C 1
ATOM 4241 O O . ARG B 1 173 ? -16.031 28.25 9.828 1 97.31 173 ARG B O 1
ATOM 4248 N N . VAL B 1 174 ? -13.82 28.5 9.672 1 98.38 174 VAL B N 1
ATOM 4249 C CA . VAL B 1 174 ? -13.875 29.109 8.352 1 98.38 174 VAL B CA 1
ATOM 4250 C C . VAL B 1 174 ? -13.188 28.203 7.328 1 98.38 174 VAL B C 1
ATOM 4252 O O . VAL B 1 174 ? -12.023 27.844 7.496 1 98.38 174 VAL B O 1
ATOM 4255 N N . ILE B 1 175 ? -13.867 27.828 6.344 1 98.62 175 ILE B N 1
ATOM 4256 C CA . ILE B 1 175 ? -13.281 27.172 5.18 1 98.62 175 ILE B CA 1
ATOM 4257 C C . ILE B 1 175 ? -13.047 28.203 4.078 1 98.62 175 ILE B C 1
ATOM 4259 O O . ILE B 1 175 ? -13.977 28.875 3.645 1 98.62 175 ILE B O 1
ATOM 4263 N N . TYR B 1 176 ? -11.836 28.281 3.645 1 98.62 176 TYR B N 1
ATOM 4264 C CA . TYR B 1 176 ? -11.461 29.266 2.631 1 98.62 176 TYR B CA 1
ATOM 4265 C C . TYR B 1 176 ? -11.719 28.719 1.229 1 98.62 176 TYR B C 1
ATOM 4267 O O . TYR B 1 176 ? -12.078 29.469 0.323 1 98.62 176 TYR B O 1
ATOM 4275 N N . GLU B 1 177 ? -11.438 27.469 1.081 1 98.56 177 GLU B N 1
ATOM 4276 C CA . GLU B 1 177 ? -11.477 26.891 -0.257 1 98.56 177 GLU B CA 1
ATOM 4277 C C . GLU B 1 177 ? -11.773 25.391 -0.197 1 98.56 177 GLU B C 1
ATOM 4279 O O . GLU B 1 177 ? -11.266 24.688 0.677 1 98.56 177 GLU B O 1
ATOM 4284 N N . ILE B 1 178 ? -12.625 24.938 -1.077 1 98.62 178 ILE B N 1
ATOM 4285 C CA . ILE B 1 178 ? -12.875 23.516 -1.297 1 98.62 178 ILE B CA 1
ATOM 4286 C C . ILE B 1 178 ? -12.914 23.219 -2.795 1 98.62 178 ILE B C 1
ATOM 4288 O O . ILE B 1 178 ? -13.57 23.922 -3.557 1 98.62 178 ILE B O 1
ATOM 4292 N N . LYS B 1 179 ? -12.148 22.312 -3.217 1 98.56 179 LYS B N 1
ATOM 4293 C CA . LYS B 1 179 ? -12.086 21.922 -4.625 1 98.56 179 LYS B CA 1
ATOM 4294 C C . LYS B 1 179 ? -12.047 20.406 -4.785 1 98.56 179 LYS B C 1
ATOM 4296 O O . LYS B 1 179 ? -11.352 19.719 -4.035 1 98.56 179 LYS B O 1
ATOM 4301 N N . ILE B 1 180 ? -12.828 19.891 -5.672 1 98.56 180 ILE B N 1
ATOM 4302 C CA . ILE B 1 180 ? -12.742 18.484 -6.062 1 98.56 180 ILE B CA 1
ATOM 4303 C C . ILE B 1 180 ? -12.156 18.375 -7.469 1 98.56 180 ILE B C 1
ATOM 4305 O O . ILE B 1 180 ? -12.758 18.844 -8.438 1 98.56 180 ILE B O 1
ATOM 4309 N N . THR B 1 181 ? -11.016 17.781 -7.57 1 97.38 181 THR B N 1
ATOM 4310 C CA . THR B 1 181 ? -10.328 17.703 -8.852 1 97.38 181 THR B CA 1
ATOM 4311 C C . THR B 1 181 ? -10.414 16.297 -9.43 1 97.38 181 THR B C 1
ATOM 4313 O O . THR B 1 181 ? -10.383 15.312 -8.688 1 97.38 181 THR B O 1
ATOM 4316 N N . ASP B 1 182 ? -10.594 16.172 -10.664 1 95.38 182 ASP B N 1
ATOM 4317 C CA . ASP B 1 182 ? -10.594 14.984 -11.508 1 95.38 182 ASP B CA 1
ATOM 4318 C C . ASP B 1 182 ? -9.75 15.203 -12.766 1 95.38 182 ASP B C 1
ATOM 4320 O O . ASP B 1 182 ? -10.25 15.727 -13.766 1 95.38 182 ASP B O 1
ATOM 4324 N N . GLU B 1 183 ? -8.531 14.719 -12.758 1 90.06 183 GLU B N 1
ATOM 4325 C CA . GLU B 1 183 ? -7.594 15.047 -13.828 1 90.06 183 GLU B CA 1
ATOM 4326 C C . GLU B 1 183 ? -7.598 13.977 -14.914 1 90.06 183 GLU B C 1
ATOM 4328 O O . GLU B 1 183 ? -6.859 14.078 -15.898 1 90.06 183 GLU B O 1
ATOM 4333 N N . SER B 1 184 ? -8.406 13.039 -14.742 1 91.12 184 SER B N 1
ATOM 4334 C CA . SER B 1 184 ? -8.43 11.961 -15.719 1 91.12 184 SER B CA 1
ATOM 4335 C C . SER B 1 184 ? -9.094 12.414 -17.016 1 91.12 184 SER B C 1
ATOM 4337 O O . SER B 1 184 ? -10.086 13.141 -17 1 91.12 184 SER B O 1
ATOM 4339 N N . GLU B 1 185 ? -8.57 11.945 -18.109 1 88.56 185 GLU B N 1
ATOM 4340 C CA . GLU B 1 185 ? -9.18 12.211 -19.406 1 88.56 185 GLU B CA 1
ATOM 4341 C C . GLU B 1 185 ? -10.43 11.359 -19.609 1 88.56 185 GLU B C 1
ATOM 4343 O O . GLU B 1 185 ? -11.414 11.828 -20.188 1 88.56 185 GLU B O 1
ATOM 4348 N N . ASP B 1 186 ? -10.383 10.156 -19.156 1 90.75 186 ASP B N 1
ATOM 4349 C CA . ASP B 1 186 ? -11.523 9.25 -19.25 1 90.75 186 ASP B CA 1
ATOM 4350 C C . ASP B 1 186 ? -12.414 9.367 -18.016 1 90.75 186 ASP B C 1
ATOM 4352 O O . ASP B 1 186 ? -12.234 8.633 -17.047 1 90.75 186 ASP B O 1
ATOM 4356 N N . LYS B 1 187 ? -13.461 10.125 -18.172 1 90.25 187 LYS B N 1
ATOM 4357 C CA . LYS B 1 187 ? -14.336 10.406 -17.047 1 90.25 187 LYS B CA 1
ATOM 4358 C C . LYS B 1 187 ? -15.242 9.219 -16.734 1 90.25 187 LYS B C 1
ATOM 4360 O O . LYS B 1 187 ? -15.891 9.18 -15.688 1 90.25 187 LYS B O 1
ATOM 4365 N N . MET B 1 188 ? -15.227 8.211 -17.594 1 88.56 188 MET B N 1
ATOM 4366 C CA . MET B 1 188 ? -16.094 7.043 -17.406 1 88.56 188 MET B CA 1
ATOM 4367 C C . MET B 1 188 ? -15.328 5.918 -16.719 1 88.56 188 MET B C 1
ATOM 4369 O O . MET B 1 188 ? -15.93 4.93 -16.281 1 88.56 188 MET B O 1
ATOM 4373 N N . ASN B 1 189 ? -14.039 6.082 -16.594 1 91.31 189 ASN B N 1
ATOM 4374 C CA . ASN B 1 189 ? -13.234 5.082 -15.898 1 91.31 189 ASN B CA 1
ATOM 4375 C C . ASN B 1 189 ? -13.492 5.102 -14.391 1 91.31 189 ASN B C 1
ATOM 4377 O O . ASN B 1 189 ? -13.125 6.062 -13.711 1 91.31 189 ASN B O 1
ATOM 4381 N N . PRO B 1 190 ? -14.094 4.074 -13.867 1 91.44 190 PRO B N 1
ATOM 4382 C CA . PRO B 1 190 ? -14.414 4.074 -12.438 1 91.44 190 PRO B CA 1
ATOM 4383 C C . PRO B 1 190 ? -13.164 4.043 -11.555 1 91.44 190 PRO B C 1
ATOM 4385 O O . PRO B 1 190 ? -13.242 4.359 -10.367 1 91.44 190 PRO B O 1
ATOM 4388 N N . ARG B 1 191 ? -12.047 3.705 -12.156 1 92.88 191 ARG B N 1
ATOM 4389 C CA . ARG B 1 191 ? -10.82 3.549 -11.383 1 92.88 191 ARG B CA 1
ATOM 4390 C C . ARG B 1 191 ? -9.992 4.824 -11.414 1 92.88 191 ARG B C 1
ATOM 4392 O O . ARG B 1 191 ? -8.867 4.855 -10.891 1 92.88 191 ARG B O 1
ATOM 4399 N N . ARG B 1 192 ? -10.516 5.855 -12.023 1 94.38 192 ARG B N 1
ATOM 4400 C CA . ARG B 1 192 ? -9.781 7.117 -11.992 1 94.38 192 ARG B CA 1
ATOM 4401 C C . ARG B 1 192 ? -9.766 7.707 -10.586 1 94.38 192 ARG B C 1
ATOM 4403 O O . ARG B 1 192 ? -10.648 7.41 -9.773 1 94.38 192 ARG B O 1
ATOM 4410 N N . PHE B 1 193 ? -8.789 8.547 -10.32 1 95.38 193 PHE B N 1
ATOM 4411 C CA . PHE B 1 193 ? -8.695 9.117 -8.977 1 95.38 193 PHE B CA 1
ATOM 4412 C C . PHE B 1 193 ? -9.125 10.578 -8.984 1 95.38 193 PHE B C 1
ATOM 4414 O O . PHE B 1 193 ? -8.789 11.328 -9.914 1 95.38 193 PHE B O 1
ATOM 4421 N N . CYS B 1 194 ? -9.805 10.859 -7.938 1 97.94 194 CYS B N 1
ATOM 4422 C CA . CYS B 1 194 ? -10.195 12.234 -7.637 1 97.94 194 CYS B CA 1
ATOM 4423 C C . CYS B 1 194 ? -9.617 12.68 -6.301 1 97.94 194 CYS B C 1
ATOM 4425 O O . CYS B 1 194 ? -9.086 11.867 -5.543 1 97.94 194 CYS B O 1
ATOM 4427 N N . CYS B 1 195 ? -9.664 13.984 -6.129 1 98.69 195 CYS B N 1
ATOM 4428 C CA . CYS B 1 195 ? -9.086 14.531 -4.91 1 98.69 195 CYS B CA 1
ATOM 4429 C C . CYS B 1 195 ? -9.961 15.648 -4.348 1 98.69 195 CYS B C 1
ATOM 4431 O O . CYS B 1 195 ? -10.297 16.594 -5.059 1 98.69 195 CYS B O 1
ATOM 4433 N N . LEU B 1 196 ? -10.375 15.5 -3.137 1 98.81 196 LEU B N 1
ATOM 4434 C CA . LEU B 1 196 ? -11 16.578 -2.383 1 98.81 196 LEU B CA 1
ATOM 4435 C C . LEU B 1 196 ? -9.945 17.422 -1.663 1 98.81 196 LEU B C 1
ATOM 4437 O O . LEU B 1 196 ? -9.211 16.906 -0.812 1 98.81 196 LEU B O 1
ATOM 4441 N N . TYR B 1 197 ? -9.828 18.641 -2.092 1 98.75 197 TYR B N 1
ATOM 4442 C CA . TYR B 1 197 ? -8.938 19.594 -1.46 1 98.75 197 TYR B CA 1
ATOM 4443 C C . TYR B 1 197 ? -9.719 20.578 -0.598 1 98.75 197 TYR B C 1
ATOM 4445 O O . TYR B 1 197 ? -10.695 21.172 -1.054 1 98.75 197 TYR B O 1
ATOM 4453 N N . ILE B 1 198 ? -9.289 20.75 0.687 1 98.75 198 ILE B N 1
ATOM 4454 C CA . ILE B 1 198 ? -9.953 21.672 1.598 1 98.75 198 ILE B CA 1
ATOM 4455 C C . ILE B 1 198 ? -8.914 22.5 2.348 1 98.75 198 ILE B C 1
ATOM 4457 O O . ILE B 1 198 ? -7.938 21.953 2.869 1 98.75 198 ILE B O 1
ATOM 4461 N N . ARG B 1 199 ? -9.086 23.797 2.332 1 98.69 199 ARG B N 1
ATOM 4462 C CA . ARG B 1 199 ? -8.227 24.719 3.055 1 98.69 199 ARG B CA 1
ATOM 4463 C C . ARG B 1 199 ? -9.047 25.641 3.965 1 98.69 199 ARG B C 1
ATOM 4465 O O . ARG B 1 199 ? -10.078 26.156 3.557 1 98.69 199 ARG B O 1
ATOM 4472 N N . GLY B 1 200 ? -8.648 25.734 5.176 1 97.88 200 GLY B N 1
ATOM 4473 C CA . GLY B 1 200 ? -9.336 26.562 6.148 1 97.88 200 GLY B CA 1
ATOM 4474 C C . GLY B 1 200 ? -8.453 26.953 7.32 1 97.88 200 GLY B C 1
ATOM 4475 O O . GLY B 1 200 ? -7.25 26.703 7.312 1 97.88 200 GLY B O 1
ATOM 4476 N N . THR B 1 201 ? -8.992 27.688 8.305 1 93.88 201 THR B N 1
ATOM 4477 C CA . THR B 1 201 ? -8.242 28.156 9.453 1 93.88 201 THR B CA 1
ATOM 4478 C C . THR B 1 201 ? -7.863 27 10.375 1 93.88 201 THR B C 1
ATOM 4480 O O . THR B 1 201 ? -6.699 26.859 10.75 1 93.88 201 THR B O 1
ATOM 4483 N N . ALA B 1 202 ? -8.859 26.297 10.805 1 93.94 202 ALA B N 1
ATOM 4484 C CA . ALA B 1 202 ? -8.75 25.109 11.656 1 93.94 202 ALA B CA 1
ATOM 4485 C C . ALA B 1 202 ? -9.891 24.141 11.398 1 93.94 202 ALA B C 1
ATOM 4487 O O . ALA B 1 202 ? -10.914 24.516 10.805 1 93.94 202 ALA B O 1
ATOM 4488 N N . PHE B 1 203 ? -9.656 22.953 11.781 1 96.38 203 PHE B N 1
ATOM 4489 C CA . PHE B 1 203 ? -10.688 21.953 11.57 1 96.38 203 PHE B CA 1
ATOM 4490 C C . PHE B 1 203 ? -10.992 21.203 12.859 1 96.38 203 PHE B C 1
ATOM 4492 O O . PHE B 1 203 ? -10.109 21.031 13.703 1 96.38 203 PHE B O 1
ATOM 4499 N N . LEU B 1 204 ? -12.211 20.797 12.969 1 96.56 204 LEU B N 1
ATOM 4500 C CA . LEU B 1 204 ? -12.672 20.016 14.117 1 96.56 204 LEU B CA 1
ATOM 4501 C C . LEU B 1 204 ? -12.312 18.547 13.961 1 96.56 204 LEU B C 1
ATOM 4503 O O . LEU B 1 204 ? -11.891 18.109 12.883 1 96.56 204 LEU B O 1
ATOM 4507 N N . TYR B 1 205 ? -12.469 17.812 15.109 1 96.06 205 TYR B N 1
ATOM 4508 C CA . TYR B 1 205 ? -12.156 16.391 15.148 1 96.06 205 TYR B CA 1
ATOM 4509 C C . TYR B 1 205 ? -12.977 15.617 14.117 1 96.06 205 TYR B C 1
ATOM 4511 O O . TYR B 1 205 ? -14.211 15.672 14.141 1 96.06 205 TYR B O 1
ATOM 4519 N N . HIS B 1 206 ? -12.32 15 13.133 1 97.69 206 HIS B N 1
ATOM 4520 C CA . HIS B 1 206 ? -12.898 14.141 12.109 1 97.69 206 HIS B CA 1
ATOM 4521 C C . HIS B 1 206 ? -13.672 14.953 11.078 1 97.69 206 HIS B C 1
ATOM 4523 O O . HIS B 1 206 ? -14.406 14.398 10.258 1 97.69 206 HIS B O 1
ATOM 4529 N N . GLN B 1 207 ? -13.578 16.203 11.047 1 98.38 207 GLN B N 1
ATOM 4530 C CA . GLN B 1 207 ? -14.406 17.078 10.219 1 98.38 207 GLN B CA 1
ATOM 4531 C C . GLN B 1 207 ? -14.227 16.75 8.734 1 98.38 207 GLN B C 1
ATOM 4533 O O . GLN B 1 207 ? -15.211 16.625 8 1 98.38 207 GLN B O 1
ATOM 4538 N N . ILE B 1 208 ? -12.977 16.609 8.258 1 98.5 208 ILE B N 1
ATOM 4539 C CA . ILE B 1 208 ? -12.719 16.391 6.836 1 98.5 208 ILE B CA 1
ATOM 4540 C C . ILE B 1 208 ? -13.32 15.055 6.41 1 98.5 208 ILE B C 1
ATOM 4542 O O . ILE B 1 208 ? -13.914 14.945 5.332 1 98.5 208 ILE B O 1
ATOM 4546 N N . ARG B 1 209 ? -13.18 14.062 7.199 1 98.56 209 ARG B N 1
ATOM 4547 C CA . ARG B 1 209 ? -13.695 12.727 6.891 1 98.56 209 ARG B CA 1
ATOM 4548 C C . ARG B 1 209 ? -15.227 12.719 6.879 1 98.56 209 ARG B C 1
ATOM 4550 O O . ARG B 1 209 ? -15.836 12 6.09 1 98.56 209 ARG B O 1
ATOM 4557 N N . CYS B 1 210 ? -15.828 13.484 7.777 1 98.56 210 CYS B N 1
ATOM 4558 C CA . CYS B 1 210 ? -17.281 13.633 7.758 1 98.56 210 CYS B CA 1
ATOM 4559 C C . CYS B 1 210 ? -17.734 14.328 6.48 1 98.56 210 CYS B C 1
ATOM 4561 O O . CYS B 1 210 ? -18.703 13.883 5.844 1 98.56 210 CYS B O 1
ATOM 4563 N N . ILE B 1 211 ? -17.062 15.367 6.145 1 98.81 211 ILE B N 1
ATOM 4564 C CA . ILE B 1 211 ? -17.391 16.094 4.926 1 98.81 211 ILE B CA 1
ATOM 4565 C C . ILE B 1 211 ? -17.266 15.172 3.719 1 98.81 211 ILE B C 1
ATOM 4567 O O . ILE B 1 211 ? -18.156 15.125 2.871 1 98.81 211 ILE B O 1
ATOM 4571 N N . ALA B 1 212 ? -16.188 14.414 3.664 1 98.69 212 ALA B N 1
ATOM 4572 C CA . ALA B 1 212 ? -15.984 13.469 2.566 1 98.69 212 ALA B CA 1
ATOM 4573 C C . ALA B 1 212 ? -17.125 12.469 2.486 1 98.69 212 ALA B C 1
ATOM 4575 O O . ALA B 1 212 ? -17.656 12.203 1.405 1 98.69 212 ALA B O 1
ATOM 4576 N N . SER B 1 213 ? -17.484 11.953 3.592 1 98.06 213 SER B N 1
ATOM 4577 C CA . SER B 1 213 ? -18.547 10.969 3.65 1 98.06 213 SER B CA 1
ATOM 4578 C C . SER B 1 213 ? -19.859 11.539 3.092 1 98.06 213 SER B C 1
ATOM 4580 O O . SER B 1 213 ? -20.516 10.891 2.283 1 98.06 213 SER B O 1
ATOM 4582 N N . LEU B 1 214 ? -20.219 12.711 3.518 1 98.25 214 LEU B N 1
ATOM 4583 C CA . LEU B 1 214 ? -21.438 13.359 3.051 1 98.25 214 LEU B CA 1
ATOM 4584 C C . LEU B 1 214 ? -21.375 13.625 1.552 1 98.25 214 LEU B C 1
ATOM 4586 O O . LEU B 1 214 ? -22.344 13.383 0.832 1 98.25 214 LEU B O 1
ATOM 4590 N N . LEU B 1 215 ? -20.25 14.07 1.104 1 98.62 215 LEU B N 1
ATOM 4591 C CA . LEU B 1 215 ? -20.094 14.352 -0.317 1 98.62 215 LEU B CA 1
ATOM 4592 C C . LEU B 1 215 ? -20.219 13.078 -1.144 1 98.62 215 LEU B C 1
ATOM 4594 O O . LEU B 1 215 ? -20.75 13.102 -2.254 1 98.62 215 LEU B O 1
ATOM 4598 N N . PHE B 1 216 ? -19.75 11.945 -0.63 1 97.38 216 PHE B N 1
ATOM 4599 C CA . PHE B 1 216 ? -19.891 10.672 -1.326 1 97.38 216 PHE B CA 1
ATOM 4600 C C . PHE B 1 216 ? -21.359 10.281 -1.458 1 97.38 216 PHE B C 1
ATOM 4602 O O . PHE B 1 216 ? -21.781 9.773 -2.5 1 97.38 216 PHE B O 1
ATOM 4609 N N . THR B 1 217 ? -22.141 10.508 -0.435 1 96.31 217 THR B N 1
ATOM 4610 C CA . THR B 1 217 ? -23.562 10.195 -0.521 1 96.31 217 THR B CA 1
ATOM 4611 C C . THR B 1 217 ? -24.25 11.07 -1.565 1 96.31 217 THR B C 1
ATOM 4613 O O . THR B 1 217 ? -25.141 10.617 -2.273 1 96.31 217 THR B O 1
ATOM 4616 N N . ILE B 1 218 ? -23.844 12.289 -1.623 1 97.56 218 ILE B N 1
ATOM 4617 C CA . ILE B 1 218 ? -24.391 13.211 -2.611 1 97.56 218 ILE B CA 1
ATOM 4618 C C . ILE B 1 218 ? -23.969 12.773 -4.012 1 97.56 218 ILE B C 1
ATOM 4620 O O . ILE B 1 218 ? -24.797 12.727 -4.93 1 97.56 218 ILE B O 1
ATOM 4624 N N . GLY B 1 219 ? -22.688 12.477 -4.18 1 96.62 219 GLY B N 1
ATOM 4625 C CA . GLY B 1 219 ? -22.172 12.047 -5.469 1 96.62 219 GLY B CA 1
ATOM 4626 C C . GLY B 1 219 ? -22.891 10.82 -6.012 1 96.62 219 GLY B C 1
ATOM 4627 O O . GLY B 1 219 ? -23.031 10.672 -7.227 1 96.62 219 GLY B O 1
ATOM 4628 N N . ARG B 1 220 ? -23.328 9.992 -5.133 1 93.44 220 ARG B N 1
ATOM 4629 C CA . ARG B 1 220 ? -24.047 8.773 -5.531 1 93.44 220 ARG B CA 1
ATOM 4630 C C . ARG B 1 220 ? -25.547 9.023 -5.621 1 93.44 220 ARG B C 1
ATOM 4632 O O . ARG B 1 220 ? -26.312 8.102 -5.895 1 93.44 220 ARG B O 1
ATOM 4639 N N . LYS B 1 221 ? -25.922 10.219 -5.254 1 94.06 221 LYS B N 1
ATOM 4640 C CA . LYS B 1 221 ? -27.312 10.648 -5.309 1 94.06 221 LYS B CA 1
ATOM 4641 C C . LYS B 1 221 ? -28.172 9.883 -4.305 1 94.06 221 LYS B C 1
ATOM 4643 O O . LYS B 1 221 ? -29.344 9.617 -4.559 1 94.06 221 LYS B O 1
ATOM 4648 N N . ILE B 1 222 ? -27.484 9.422 -3.305 1 93.06 222 ILE B N 1
ATOM 4649 C CA . ILE B 1 222 ? -28.188 8.812 -2.182 1 93.06 222 ILE B CA 1
ATOM 4650 C C . ILE B 1 222 ? -28.875 9.898 -1.346 1 93.06 222 ILE B C 1
ATOM 4652 O O . ILE B 1 222 ? -30.016 9.734 -0.912 1 93.06 222 ILE B O 1
ATOM 4656 N N . GLU B 1 223 ? -28.141 10.969 -1.037 1 95.81 223 GLU B N 1
ATOM 4657 C CA . GLU B 1 223 ? -28.656 12.164 -0.38 1 95.81 223 GLU B CA 1
ATOM 4658 C C . GLU B 1 223 ? -28.656 13.359 -1.331 1 95.81 223 GLU B C 1
ATOM 4660 O O . GLU B 1 223 ? -27.797 13.477 -2.195 1 95.81 223 GLU B O 1
ATOM 4665 N N . PRO B 1 224 ? -29.625 14.188 -1.16 1 96.81 224 PRO B N 1
ATOM 4666 C CA . PRO B 1 224 ? -29.609 15.406 -1.973 1 96.81 224 PRO B CA 1
ATOM 4667 C C . PRO B 1 224 ? -28.562 16.422 -1.5 1 96.81 224 PRO B C 1
ATOM 4669 O O . PRO B 1 224 ? -28.203 16.438 -0.32 1 96.81 224 PRO B O 1
ATOM 4672 N N . PRO B 1 225 ? -28.062 17.266 -2.453 1 97.81 225 PRO B N 1
ATOM 4673 C CA . PRO B 1 225 ? -27.047 18.266 -2.078 1 97.81 225 PRO B CA 1
ATOM 4674 C C . PRO B 1 225 ? -27.516 19.188 -0.956 1 97.81 225 PRO B C 1
ATOM 4676 O O . PRO B 1 225 ? -26.688 19.719 -0.206 1 97.81 225 PRO B O 1
ATOM 4679 N N . GLU B 1 226 ? -28.781 19.359 -0.753 1 97.56 226 GLU B N 1
ATOM 4680 C CA . GLU B 1 226 ? -29.375 20.25 0.246 1 97.56 226 GLU B CA 1
ATOM 4681 C C . GLU B 1 226 ? -29.047 19.781 1.661 1 97.56 226 GLU B C 1
ATOM 4683 O O . GLU B 1 226 ? -29.188 20.547 2.621 1 97.56 226 GLU B O 1
ATOM 4688 N N . ILE B 1 227 ? -28.594 18.562 1.74 1 97.94 227 ILE B N 1
ATOM 4689 C CA . ILE B 1 227 ? -28.297 18 3.057 1 97.94 227 ILE B CA 1
ATOM 4690 C C . ILE B 1 227 ? -27.203 18.828 3.738 1 97.94 227 ILE B C 1
ATOM 4692 O O . ILE B 1 227 ? -27.219 18.984 4.961 1 97.94 227 ILE B O 1
ATOM 4696 N N . LEU B 1 228 ? -26.312 19.359 2.986 1 98.56 228 LEU B N 1
ATOM 4697 C CA . LEU B 1 228 ? -25.219 20.156 3.566 1 98.56 228 LEU B CA 1
ATOM 4698 C C . LEU B 1 228 ? -25.766 21.422 4.215 1 98.56 228 LEU B C 1
ATOM 4700 O O . LEU B 1 228 ? -25.375 21.766 5.336 1 98.56 228 LEU B O 1
ATOM 4704 N N . GLU B 1 229 ? -26.656 22.062 3.559 1 97.69 229 GLU B N 1
ATOM 4705 C CA . GLU B 1 229 ? -27.281 23.266 4.113 1 97.69 229 GLU B CA 1
ATOM 4706 C C . GLU B 1 229 ? -28.094 22.922 5.355 1 97.69 229 GLU B C 1
ATOM 4708 O O . GLU B 1 229 ? -28.109 23.703 6.32 1 97.69 229 GLU B O 1
ATOM 4713 N N . ASP B 1 230 ? -28.797 21.859 5.242 1 97.94 230 ASP B N 1
ATOM 4714 C CA . ASP B 1 230 ? -29.594 21.422 6.383 1 97.94 230 ASP B CA 1
ATOM 4715 C C . ASP B 1 230 ? -28.719 21.188 7.613 1 97.94 230 ASP B C 1
ATOM 4717 O O . ASP B 1 230 ? -29.047 21.641 8.711 1 97.94 230 ASP B O 1
ATOM 4721 N N . LEU B 1 231 ? -27.641 20.547 7.438 1 98.38 231 LEU B N 1
ATOM 4722 C CA . LEU B 1 231 ? -26.766 20.203 8.555 1 98.38 231 LEU B CA 1
ATOM 4723 C C . LEU B 1 231 ? -26.047 21.438 9.078 1 98.38 231 LEU B C 1
ATOM 4725 O O . LEU B 1 231 ? -25.625 21.469 10.234 1 98.38 231 LEU B O 1
ATOM 4729 N N . LEU B 1 232 ? -25.875 22.469 8.25 1 98.25 232 LEU B N 1
ATOM 4730 C CA . LEU B 1 232 ? -25.281 23.719 8.68 1 98.25 232 LEU B CA 1
ATOM 4731 C C . LEU B 1 232 ? -26.281 24.547 9.484 1 98.25 232 LEU B C 1
ATOM 4733 O O . LEU B 1 232 ? -25.891 25.469 10.203 1 98.25 232 LEU B O 1
ATOM 4737 N N . ASN B 1 233 ? -27.547 24.281 9.297 1 97.56 233 ASN B N 1
ATOM 4738 C CA . ASN B 1 233 ? -28.594 24.938 10.07 1 97.56 233 ASN B CA 1
ATOM 4739 C C . ASN B 1 233 ? -28.75 24.312 11.445 1 97.56 233 ASN B C 1
ATOM 4741 O O . ASN B 1 233 ? -29.594 23.422 11.633 1 97.56 233 ASN B O 1
ATOM 4745 N N . VAL B 1 234 ? -28.109 24.797 12.383 1 96.19 234 VAL B N 1
ATOM 4746 C CA . VAL B 1 234 ? -28.016 24.172 13.688 1 96.19 234 VAL B CA 1
ATOM 4747 C C . VAL B 1 234 ? -29.281 24.438 14.492 1 96.19 234 VAL B C 1
ATOM 4749 O O . VAL B 1 234 ? -29.5 23.844 15.547 1 96.19 234 VAL B O 1
ATOM 4752 N N . LYS B 1 235 ? -30.109 25.406 14.055 1 96 235 LYS B N 1
ATOM 4753 C CA . LYS B 1 235 ? -31.422 25.594 14.664 1 96 235 LYS B CA 1
ATOM 4754 C C . LYS B 1 235 ? -32.375 24.438 14.312 1 96 235 LYS B C 1
ATOM 4756 O O . LYS B 1 235 ? -33.094 23.938 15.164 1 96 235 LYS B O 1
ATOM 4761 N N . LYS B 1 236 ? -32.281 24.062 13.086 1 95.62 236 LYS B N 1
ATOM 4762 C CA . LYS B 1 236 ? -33.094 22.953 12.602 1 95.62 236 LYS B CA 1
ATOM 4763 C C . LYS B 1 236 ? -32.531 21.609 13.078 1 95.62 236 LYS B C 1
ATOM 4765 O O . LYS B 1 236 ? -33.312 20.688 13.406 1 95.62 236 LYS B O 1
ATOM 4770 N N . PHE B 1 237 ? -31.219 21.5 13.117 1 96.81 237 PHE B N 1
ATOM 4771 C CA . PHE B 1 237 ? -30.531 20.297 13.57 1 96.81 237 PHE B CA 1
ATOM 4772 C C . PHE B 1 237 ? -29.547 20.625 14.672 1 96.81 237 PHE B C 1
ATOM 4774 O O . PHE B 1 237 ? -28.328 20.688 14.43 1 96.81 237 PHE B O 1
ATOM 4781 N N . PRO B 1 238 ? -29.984 20.719 15.844 1 95.12 238 PRO B N 1
ATOM 4782 C CA . PRO B 1 238 ? -29.125 21.125 16.969 1 95.12 238 PRO B CA 1
ATOM 4783 C C . PRO B 1 238 ? -28.125 20.031 17.359 1 95.12 238 PRO B C 1
ATOM 4785 O O . PRO B 1 238 ? -27.141 20.312 18.031 1 95.12 238 PRO B O 1
ATOM 4788 N N . GLY B 1 239 ? -28.453 18.766 16.984 1 95.38 239 GLY B N 1
ATOM 4789 C CA . GLY B 1 239 ? -27.578 17.625 17.219 1 95.38 239 GLY B CA 1
ATOM 4790 C C . GLY B 1 239 ? -27.266 16.859 15.938 1 95.38 239 GLY B C 1
ATOM 4791 O O . GLY B 1 239 ? -28.125 16.703 15.07 1 95.38 239 GLY B O 1
ATOM 4792 N N . LYS B 1 240 ? -26.094 16.359 15.883 1 96.94 240 LYS B N 1
ATOM 4793 C CA . LYS B 1 240 ? -25.609 15.68 14.688 1 96.94 240 LYS B CA 1
ATOM 4794 C C . LYS B 1 240 ? -26.375 14.383 14.445 1 96.94 240 LYS B C 1
ATOM 4796 O O . LYS B 1 240 ? -26.453 13.523 15.336 1 96.94 240 LYS B O 1
ATOM 4801 N N . PRO B 1 241 ? -26.984 14.234 13.273 1 97.31 241 PRO B N 1
ATOM 4802 C CA . PRO B 1 241 ? -27.531 12.922 12.938 1 97.31 241 PRO B CA 1
ATOM 4803 C C . PRO B 1 241 ? -26.453 11.836 12.836 1 97.31 241 PRO B C 1
ATOM 4805 O O . PRO B 1 241 ? -25.297 12.133 12.523 1 97.31 241 PRO B O 1
ATOM 4808 N N . GLN B 1 242 ? -26.953 10.641 13.031 1 95.69 242 GLN B N 1
ATOM 4809 C CA . GLN B 1 242 ? -26.016 9.523 12.992 1 95.69 242 GLN B CA 1
ATOM 4810 C C . GLN B 1 242 ? -25.641 9.156 11.555 1 95.69 242 GLN B C 1
ATOM 4812 O O . GLN B 1 242 ? -26.516 8.828 10.75 1 95.69 242 GLN B O 1
ATOM 4817 N N . TYR B 1 243 ? -24.375 9.25 11.211 1 95.81 243 TYR B N 1
ATOM 4818 C CA . TYR B 1 243 ? -23.812 8.75 9.961 1 95.81 243 TYR B CA 1
ATOM 4819 C C . TYR B 1 243 ? -22.344 8.406 10.133 1 95.81 243 TYR B C 1
ATOM 4821 O O . TYR B 1 243 ? -21.688 8.875 11.062 1 95.81 243 TYR B O 1
ATOM 4829 N N . GLN B 1 244 ? -21.844 7.594 9.266 1 95.19 244 GLN B N 1
ATOM 4830 C CA . GLN B 1 244 ? -20.469 7.121 9.375 1 95.19 244 GLN B CA 1
ATOM 4831 C C . GLN B 1 244 ? -19.516 8.016 8.586 1 95.19 244 GLN B C 1
ATOM 4833 O O . GLN B 1 244 ? -19.812 8.414 7.457 1 95.19 244 GLN B O 1
ATOM 4838 N N . MET B 1 245 ? -18.406 8.391 9.188 1 96.81 245 MET B N 1
ATOM 4839 C CA . MET B 1 245 ? -17.391 9.188 8.492 1 96.81 245 MET B CA 1
ATOM 4840 C C . MET B 1 245 ? -16.578 8.32 7.535 1 96.81 245 MET B C 1
ATOM 4842 O O . MET B 1 245 ? -16.609 7.094 7.625 1 96.81 245 MET B O 1
ATOM 4846 N N . ALA B 1 246 ? -15.914 8.953 6.562 1 97.81 246 ALA B N 1
ATOM 4847 C CA . ALA B 1 246 ? -15.062 8.25 5.605 1 97.81 246 ALA B CA 1
ATOM 4848 C C . ALA B 1 246 ? -13.797 7.73 6.281 1 97.81 246 ALA B C 1
ATOM 4850 O O . ALA B 1 246 ? -13.43 8.195 7.363 1 97.81 246 ALA B O 1
ATOM 4851 N N . GLU B 1 247 ? -13.133 6.812 5.672 1 97.56 247 GLU B N 1
ATOM 4852 C CA . GLU B 1 247 ? -11.961 6.156 6.246 1 97.56 247 GLU B CA 1
ATOM 4853 C C . GLU B 1 247 ? -10.773 7.109 6.316 1 97.56 247 GLU B C 1
ATOM 4855 O O . GLU B 1 247 ? -10.695 8.07 5.547 1 97.56 247 GLU B O 1
ATOM 4860 N N . PRO B 1 248 ? -9.828 6.883 7.195 1 98.19 248 PRO B N 1
ATOM 4861 C CA . PRO B 1 248 ? -8.742 7.832 7.434 1 98.19 248 PRO B CA 1
ATOM 4862 C C . PRO B 1 248 ? -7.594 7.676 6.441 1 98.19 248 PRO B C 1
ATOM 4864 O O . PRO B 1 248 ? -6.879 8.641 6.156 1 98.19 248 PRO B O 1
ATOM 4867 N N . GLU B 1 249 ? -7.426 6.535 5.84 1 97.94 249 GLU B N 1
ATOM 4868 C CA . GLU B 1 249 ? -6.227 6.207 5.074 1 97.94 249 GLU B CA 1
ATOM 4869 C C . GLU B 1 249 ? -6.078 7.113 3.857 1 97.94 249 GLU B C 1
ATOM 4871 O O . GLU B 1 249 ? -4.965 7.488 3.486 1 97.94 249 GLU B O 1
ATOM 4876 N N . PRO B 1 250 ? -7.191 7.539 3.307 1 98.5 250 PRO B N 1
ATOM 4877 C CA . PRO B 1 250 ? -7.055 8.391 2.119 1 98.5 250 PRO B CA 1
ATOM 4878 C C . PRO B 1 250 ? -6.777 9.852 2.467 1 98.5 250 PRO B C 1
ATOM 4880 O O . PRO B 1 250 ? -6.605 10.68 1.569 1 98.5 250 PRO B O 1
ATOM 4883 N N . LEU B 1 251 ? -6.785 10.18 3.701 1 98.69 251 LEU B N 1
ATOM 4884 C CA . LEU B 1 251 ? -6.656 11.57 4.129 1 98.69 251 LEU B CA 1
ATOM 4885 C C . LEU B 1 251 ? -5.191 11.945 4.324 1 98.69 251 LEU B C 1
ATOM 4887 O O . LEU B 1 251 ? -4.43 11.195 4.938 1 98.69 251 LEU B O 1
ATOM 4891 N N . LEU B 1 252 ? -4.809 13.047 3.719 1 98.75 252 LEU B N 1
ATOM 4892 C CA . LEU B 1 252 ? -3.457 13.594 3.793 1 98.75 252 LEU B CA 1
ATOM 4893 C C . LEU B 1 252 ? -3.469 15.016 4.34 1 98.75 252 LEU B C 1
ATOM 4895 O O . LEU B 1 252 ? -4.094 15.898 3.756 1 98.75 252 LEU B O 1
ATOM 4899 N N . PHE B 1 253 ? -2.91 15.172 5.539 1 98.44 253 PHE B N 1
ATOM 4900 C CA . PHE B 1 253 ? -2.574 16.531 5.93 1 98.44 253 PHE B CA 1
ATOM 4901 C C . PHE B 1 253 ? -1.568 17.141 4.961 1 98.44 253 PHE B C 1
ATOM 4903 O O . PHE B 1 253 ? -0.397 16.766 4.949 1 98.44 253 PHE B O 1
ATOM 4910 N N . PHE B 1 254 ? -1.992 18.125 4.207 1 97.56 254 PHE B N 1
ATOM 4911 C CA . PHE B 1 254 ? -1.227 18.547 3.043 1 97.56 254 PHE B CA 1
ATOM 4912 C C . PHE B 1 254 ? -0.24 19.656 3.416 1 97.56 254 PHE B C 1
ATOM 4914 O O . PHE B 1 254 ? 0.971 19.422 3.441 1 97.56 254 PHE B O 1
ATOM 4921 N N . GLU B 1 255 ? -0.813 20.828 3.795 1 95.5 255 GLU B N 1
ATOM 4922 C CA . GLU B 1 255 ? 0.141 21.891 4.074 1 95.5 255 GLU B CA 1
ATOM 4923 C C . GLU B 1 255 ? -0.445 22.922 5.043 1 95.5 255 GLU B C 1
ATOM 4925 O O . GLU B 1 255 ? -1.597 23.328 4.895 1 95.5 255 GLU B O 1
ATOM 4930 N N . PRO B 1 256 ? 0.374 23.312 6.031 1 96.88 256 PRO B N 1
ATOM 4931 C CA . PRO B 1 256 ? 0.079 24.516 6.816 1 96.88 256 PRO B CA 1
ATOM 4932 C C . PRO B 1 256 ? 0.735 25.766 6.246 1 96.88 256 PRO B C 1
ATOM 4934 O O . PRO B 1 256 ? 1.689 25.672 5.469 1 96.88 256 PRO B O 1
ATOM 4937 N N . GLU B 1 257 ? 0.157 26.875 6.555 1 96.38 257 GLU B N 1
ATOM 4938 C CA . GLU B 1 257 ? 0.741 28.141 6.121 1 96.38 257 GLU B CA 1
ATOM 4939 C C . GLU B 1 257 ? 1.196 28.984 7.312 1 96.38 257 GLU B C 1
ATOM 4941 O O . GLU B 1 257 ? 0.468 29.109 8.297 1 96.38 257 GLU B O 1
ATOM 4946 N N . PHE B 1 258 ? 2.432 29.453 7.184 1 96.12 258 PHE B N 1
ATOM 4947 C CA . PHE B 1 258 ? 3.018 30.344 8.188 1 96.12 258 PHE B CA 1
ATOM 4948 C C . PHE B 1 258 ? 3.6 31.594 7.539 1 96.12 258 PHE B C 1
ATOM 4950 O O . PHE B 1 258 ? 3.893 31.594 6.34 1 96.12 258 PHE B O 1
ATOM 4957 N N . GLU B 1 259 ? 3.721 32.594 8.391 1 93.69 259 GLU B N 1
ATOM 4958 C CA . GLU B 1 259 ? 4.418 33.812 7.953 1 93.69 259 GLU B CA 1
ATOM 4959 C C . GLU B 1 259 ? 5.848 33.844 8.492 1 93.69 259 GLU B C 1
ATOM 4961 O O . GLU B 1 259 ? 6.102 33.438 9.625 1 93.69 259 GLU B O 1
ATOM 4966 N N . ASN B 1 260 ? 6.738 34.25 7.734 1 91.19 260 ASN B N 1
ATOM 4967 C CA . ASN B 1 260 ? 8.102 34.594 8.141 1 91.19 260 ASN B CA 1
ATOM 4968 C C . ASN B 1 260 ? 8.867 33.344 8.594 1 91.19 260 ASN B C 1
ATOM 4970 O O . ASN B 1 260 ? 9.523 33.344 9.641 1 91.19 260 ASN B O 1
ATOM 4974 N N . ILE B 1 261 ? 8.695 32.25 7.957 1 93.88 261 ILE B N 1
ATOM 4975 C CA . ILE B 1 261 ? 9.445 31.016 8.234 1 93.88 261 ILE B CA 1
ATOM 4976 C C . ILE B 1 261 ? 10.406 30.734 7.082 1 93.88 261 ILE B C 1
ATOM 4978 O O . ILE B 1 261 ? 10 30.734 5.918 1 93.88 261 ILE B O 1
ATOM 4982 N N . GLU B 1 262 ? 11.609 30.594 7.391 1 95.12 262 GLU B N 1
ATOM 4983 C CA . GLU B 1 262 ? 12.633 30.219 6.41 1 95.12 262 GLU B CA 1
ATOM 4984 C C . GLU B 1 262 ? 13.164 28.812 6.66 1 95.12 262 GLU B C 1
ATOM 4986 O O . GLU B 1 262 ? 14.109 28.641 7.434 1 95.12 262 GLU B O 1
ATOM 4991 N N . TRP B 1 263 ? 12.711 27.906 5.902 1 97.25 263 TRP B N 1
ATOM 4992 C CA . TRP B 1 263 ? 13.047 26.5 6.078 1 97.25 263 TRP B CA 1
ATOM 4993 C C . TRP B 1 263 ? 14.461 26.203 5.574 1 97.25 263 TRP B C 1
ATOM 4995 O O . TRP B 1 263 ? 14.875 26.734 4.539 1 97.25 263 TRP B O 1
ATOM 5005 N N . GLN B 1 264 ? 15.148 25.328 6.336 1 97.12 264 GLN B N 1
ATOM 5006 C CA . GLN B 1 264 ? 16.516 24.969 5.977 1 97.12 264 GLN B CA 1
ATOM 5007 C C . GLN B 1 264 ? 16.656 23.453 5.852 1 97.12 264 GLN B C 1
ATOM 5009 O O . GLN B 1 264 ? 16.156 22.703 6.695 1 97.12 264 GLN B O 1
ATOM 5014 N N . THR B 1 265 ? 17.297 23.016 4.793 1 98.19 265 THR B N 1
ATOM 5015 C CA . THR B 1 265 ? 17.656 21.625 4.547 1 98.19 265 THR B CA 1
ATOM 5016 C C . THR B 1 265 ? 18.984 21.531 3.803 1 98.19 265 THR B C 1
ATOM 5018 O O . THR B 1 265 ? 19.141 22.109 2.721 1 98.19 265 THR B O 1
ATOM 5021 N N . SER B 1 266 ? 20 20.875 4.383 1 97.44 266 SER B N 1
ATOM 5022 C CA . SER B 1 266 ? 21.297 20.734 3.725 1 97.44 266 SER B CA 1
ATOM 5023 C C . SER B 1 266 ? 21.172 19.969 2.414 1 97.44 266 SER B C 1
ATOM 5025 O O . SER B 1 266 ? 20.234 19.172 2.234 1 97.44 266 SER B O 1
ATOM 5027 N N . PRO B 1 267 ? 22.094 20.188 1.489 1 95.81 267 PRO B N 1
ATOM 5028 C CA . PRO B 1 267 ? 22.047 19.453 0.224 1 95.81 267 PRO B CA 1
ATOM 5029 C C . PRO B 1 267 ? 22.078 17.938 0.422 1 95.81 267 PRO B C 1
ATOM 5031 O O . PRO B 1 267 ? 21.359 17.219 -0.257 1 95.81 267 PRO B O 1
ATOM 5034 N N . THR B 1 268 ? 22.859 17.531 1.346 1 95.38 268 THR B N 1
ATOM 5035 C CA . THR B 1 268 ? 22.953 16.094 1.618 1 95.38 268 THR B CA 1
ATOM 5036 C C . THR B 1 268 ? 21.625 15.555 2.143 1 95.38 268 THR B C 1
ATOM 5038 O O . THR B 1 268 ? 21.188 14.469 1.743 1 95.38 268 THR B O 1
ATOM 5041 N N . ALA B 1 269 ? 21.016 16.328 2.992 1 97.25 269 ALA B N 1
ATOM 5042 C CA . ALA B 1 269 ? 19.734 15.914 3.541 1 97.25 269 ALA B CA 1
ATOM 5043 C C . ALA B 1 269 ? 18.656 15.883 2.455 1 97.25 269 ALA B C 1
ATOM 5045 O O . ALA B 1 269 ? 17.797 15.008 2.453 1 97.25 269 ALA B O 1
ATOM 5046 N N . GLN B 1 270 ? 18.719 16.859 1.57 1 97.44 270 GLN B N 1
ATOM 5047 C CA . GLN B 1 270 ? 17.766 16.906 0.468 1 97.44 270 GLN B CA 1
ATOM 5048 C C . GLN B 1 270 ? 17.828 15.633 -0.373 1 97.44 270 GLN B C 1
ATOM 5050 O O . GLN B 1 270 ? 16.797 15.047 -0.696 1 97.44 270 GLN B O 1
ATOM 5055 N N . GLU B 1 271 ? 18.984 15.164 -0.631 1 94.5 271 GLU B N 1
ATOM 5056 C CA . GLU B 1 271 ? 19.172 13.961 -1.436 1 94.5 271 GLU B CA 1
ATOM 5057 C C . GLU B 1 271 ? 18.656 12.727 -0.71 1 94.5 271 GLU B C 1
ATOM 5059 O O . GLU B 1 271 ? 18.031 11.859 -1.321 1 94.5 271 GLU B O 1
ATOM 5064 N N . ASP B 1 272 ? 18.984 12.703 0.481 1 94.81 272 ASP B N 1
ATOM 5065 C CA . ASP B 1 272 ? 18.562 11.562 1.289 1 94.81 272 ASP B CA 1
ATOM 5066 C C . ASP B 1 272 ? 17.031 11.484 1.381 1 94.81 272 ASP B C 1
ATOM 5068 O O . ASP B 1 272 ? 16.453 10.398 1.287 1 94.81 272 ASP B O 1
ATOM 5072 N N . ILE B 1 273 ? 16.422 12.625 1.575 1 97.12 273 ILE B N 1
ATOM 5073 C CA . ILE B 1 273 ? 14.961 12.695 1.67 1 97.12 273 ILE B CA 1
ATOM 5074 C C . ILE B 1 273 ? 14.336 12.227 0.357 1 97.12 273 ILE B C 1
ATOM 5076 O O . ILE B 1 273 ? 13.43 11.398 0.356 1 97.12 273 ILE B O 1
ATOM 5080 N N . LEU B 1 274 ? 14.852 12.742 -0.681 1 95.75 274 LEU B N 1
ATOM 5081 C CA . LEU B 1 274 ? 14.297 12.398 -1.987 1 95.75 274 LEU B CA 1
ATOM 5082 C C . LEU B 1 274 ? 14.43 10.898 -2.256 1 95.75 274 LEU B C 1
ATOM 5084 O O . LEU B 1 274 ? 13.477 10.258 -2.711 1 95.75 274 LEU B O 1
ATOM 5088 N N . LYS B 1 275 ? 15.57 10.375 -1.965 1 93.38 275 LYS B N 1
ATOM 5089 C CA . LYS B 1 275 ? 15.797 8.945 -2.133 1 93.38 275 LYS B CA 1
ATOM 5090 C C . LYS B 1 275 ? 14.773 8.133 -1.343 1 93.38 275 LYS B C 1
ATOM 5092 O O . LYS B 1 275 ? 14.18 7.195 -1.874 1 93.38 275 LYS B O 1
ATOM 5097 N N . CYS B 1 276 ? 14.562 8.492 -0.17 1 95.38 276 CYS B N 1
ATOM 5098 C CA . CYS B 1 276 ? 13.648 7.766 0.712 1 95.38 276 CYS B CA 1
ATOM 5099 C C . CYS B 1 276 ? 12.219 7.84 0.2 1 95.38 276 CYS B C 1
ATOM 5101 O O . CYS B 1 276 ? 11.508 6.832 0.183 1 95.38 276 CYS B O 1
ATOM 5103 N N . VAL B 1 277 ? 11.828 8.992 -0.215 1 96.75 277 VAL B N 1
ATOM 5104 C CA . VAL B 1 277 ? 10.445 9.18 -0.654 1 96.75 277 VAL B CA 1
ATOM 5105 C C . VAL B 1 277 ? 10.227 8.469 -1.985 1 96.75 277 VAL B C 1
ATOM 5107 O O . VAL B 1 277 ? 9.148 7.922 -2.232 1 96.75 277 VAL B O 1
ATOM 5110 N N . GLN B 1 278 ? 11.25 8.438 -2.832 1 95.56 278 GLN B N 1
ATOM 5111 C CA . GLN B 1 278 ? 11.172 7.676 -4.07 1 95.56 278 GLN B CA 1
ATOM 5112 C C . GLN B 1 278 ? 10.992 6.184 -3.789 1 95.56 278 GLN B C 1
ATOM 5114 O O . GLN B 1 278 ? 10.195 5.516 -4.453 1 95.56 278 GLN B O 1
ATOM 5119 N N . MET B 1 279 ? 11.711 5.742 -2.846 1 94.81 279 MET B N 1
ATOM 5120 C CA . MET B 1 279 ? 11.578 4.34 -2.453 1 94.81 279 MET B CA 1
ATOM 5121 C C . MET B 1 279 ? 10.188 4.055 -1.9 1 94.81 279 MET B C 1
ATOM 5123 O O . MET B 1 279 ? 9.586 3.031 -2.225 1 94.81 279 MET B O 1
ATOM 5127 N N . LEU B 1 280 ? 9.711 4.949 -1.086 1 96.56 280 LEU B N 1
ATOM 5128 C CA . LEU B 1 280 ? 8.375 4.812 -0.519 1 96.56 280 LEU B CA 1
ATOM 5129 C C . LEU B 1 280 ? 7.316 4.75 -1.62 1 96.56 280 LEU B C 1
ATOM 5131 O O . LEU B 1 280 ? 6.398 3.934 -1.56 1 96.56 280 LEU B O 1
ATOM 5135 N N . TRP B 1 281 ? 7.449 5.602 -2.531 1 97.44 281 TRP B N 1
ATOM 5136 C CA . TRP B 1 281 ? 6.531 5.605 -3.664 1 97.44 281 TRP B CA 1
ATOM 5137 C C . TRP B 1 281 ? 6.57 4.27 -4.402 1 97.44 281 TRP B C 1
ATOM 5139 O O . TRP B 1 281 ? 5.523 3.691 -4.703 1 97.44 281 TRP B O 1
ATOM 5149 N N . THR B 1 282 ? 7.734 3.783 -4.711 1 97.12 282 THR B N 1
ATOM 5150 C CA . THR B 1 282 ? 7.871 2.529 -5.445 1 97.12 282 THR B CA 1
ATOM 5151 C C . THR B 1 282 ? 7.191 1.389 -4.695 1 97.12 282 THR B C 1
ATOM 5153 O O . THR B 1 282 ? 6.469 0.587 -5.293 1 97.12 282 THR B O 1
ATOM 5156 N N . GLN B 1 283 ? 7.391 1.349 -3.439 1 97 283 GLN B N 1
ATOM 5157 C CA . GLN B 1 283 ? 6.844 0.277 -2.615 1 97 283 GLN B CA 1
ATOM 5158 C C . GLN B 1 283 ? 5.316 0.262 -2.676 1 97 283 GLN B C 1
ATOM 5160 O O . GLN B 1 283 ? 4.707 -0.8 -2.809 1 97 283 GLN B O 1
ATOM 5165 N N . THR B 1 284 ? 4.703 1.403 -2.615 1 97.88 284 THR B N 1
ATOM 5166 C CA . THR B 1 284 ? 3.246 1.477 -2.639 1 97.88 284 THR B CA 1
ATOM 5167 C C . THR B 1 284 ? 2.721 1.321 -4.062 1 97.88 284 THR B C 1
ATOM 5169 O O . THR B 1 284 ? 1.674 0.706 -4.281 1 97.88 284 THR B O 1
ATOM 5172 N N . ALA B 1 285 ? 3.467 1.873 -5 1 97.81 285 ALA B N 1
ATOM 5173 C CA . ALA B 1 285 ? 3.041 1.826 -6.395 1 97.81 285 ALA B CA 1
ATOM 5174 C C . ALA B 1 285 ? 3.055 0.395 -6.926 1 97.81 285 ALA B C 1
ATOM 5176 O O . ALA B 1 285 ? 2.172 0.001 -7.688 1 97.81 285 ALA B O 1
ATOM 5177 N N . VAL B 1 286 ? 4.023 -0.35 -6.52 1 97.94 286 VAL B N 1
ATOM 5178 C CA . VAL B 1 286 ? 4.121 -1.743 -6.941 1 97.94 286 VAL B CA 1
ATOM 5179 C C . VAL B 1 286 ? 2.92 -2.527 -6.422 1 97.94 286 VAL B C 1
ATOM 5181 O O . VAL B 1 286 ? 2.316 -3.312 -7.16 1 97.94 286 VAL B O 1
ATOM 5184 N N . LYS B 1 287 ? 2.58 -2.316 -5.195 1 98.12 287 LYS B N 1
ATOM 5185 C CA . LYS B 1 287 ? 1.432 -3.002 -4.613 1 98.12 287 LYS B CA 1
ATOM 5186 C C . LYS B 1 287 ? 0.14 -2.615 -5.328 1 98.12 287 LYS B C 1
ATOM 5188 O O . LYS B 1 287 ? -0.711 -3.469 -5.59 1 98.12 287 LYS B O 1
ATOM 5193 N N . ALA B 1 288 ? 0.055 -1.373 -5.621 1 98.06 288 ALA B N 1
ATOM 5194 C CA . ALA B 1 288 ? -1.118 -0.902 -6.352 1 98.06 288 ALA B CA 1
ATOM 5195 C C . ALA B 1 288 ? -1.196 -1.543 -7.734 1 98.06 288 ALA B C 1
ATOM 5197 O O . ALA B 1 288 ? -2.281 -1.903 -8.195 1 98.06 288 ALA B O 1
ATOM 5198 N N . LYS B 1 289 ? -0.082 -1.695 -8.406 1 97.75 289 LYS B N 1
ATOM 5199 C CA . LYS B 1 289 ? -0.053 -2.305 -9.727 1 97.75 289 LYS B CA 1
ATOM 5200 C C . LYS B 1 289 ? -0.456 -3.775 -9.672 1 97.75 289 LYS B C 1
ATOM 5202 O O . LYS B 1 289 ? -1.164 -4.266 -10.547 1 97.75 289 LYS B O 1
ATOM 5207 N N . ILE B 1 290 ? 0.019 -4.445 -8.672 1 98.56 290 ILE B N 1
ATOM 5208 C CA . ILE B 1 290 ? -0.313 -5.855 -8.5 1 98.56 290 ILE B CA 1
ATOM 5209 C C . ILE B 1 290 ? -1.815 -6.008 -8.281 1 98.56 290 ILE B C 1
ATOM 5211 O O . ILE B 1 290 ? -2.469 -6.812 -8.945 1 98.56 290 ILE B O 1
ATOM 5215 N N . THR B 1 291 ? -2.4 -5.211 -7.414 1 98.44 291 THR B N 1
ATOM 5216 C CA . THR B 1 291 ? -3.826 -5.336 -7.129 1 98.44 291 THR B CA 1
ATOM 5217 C C . THR B 1 291 ? -4.66 -4.875 -8.32 1 98.44 291 THR B C 1
ATOM 5219 O O . THR B 1 291 ? -5.746 -5.406 -8.562 1 98.44 291 THR B O 1
ATOM 5222 N N . GLU B 1 292 ? -4.148 -3.922 -9.031 1 97.25 292 GLU B N 1
ATOM 5223 C CA . GLU B 1 292 ? -4.812 -3.537 -10.273 1 97.25 292 GLU B CA 1
ATOM 5224 C C . GLU B 1 292 ? -4.852 -4.699 -11.258 1 97.25 292 GLU B C 1
ATOM 5226 O O . GLU B 1 292 ? -5.883 -4.953 -11.891 1 97.25 292 GLU B O 1
ATOM 5231 N N . THR B 1 293 ? -3.742 -5.379 -11.398 1 97.94 293 THR B N 1
ATOM 5232 C CA . THR B 1 293 ? -3.654 -6.543 -12.273 1 97.94 293 THR B CA 1
ATOM 5233 C C . THR B 1 293 ? -4.617 -7.637 -11.812 1 97.94 293 THR B C 1
ATOM 5235 O O . THR B 1 293 ? -5.289 -8.266 -12.641 1 97.94 293 THR B O 1
ATOM 5238 N N . MET B 1 294 ? -4.695 -7.844 -10.539 1 98.25 294 MET B N 1
ATOM 5239 C CA . MET B 1 294 ? -5.641 -8.805 -9.977 1 98.25 294 MET B CA 1
ATOM 5240 C C . MET B 1 294 ? -7.074 -8.422 -10.312 1 98.25 294 MET B C 1
ATOM 5242 O O . MET B 1 294 ? -7.871 -9.273 -10.711 1 98.25 294 MET B O 1
ATOM 5246 N N . LEU B 1 295 ? -7.355 -7.172 -10.141 1 96.94 295 LEU B N 1
ATOM 5247 C CA . LEU B 1 295 ? -8.703 -6.68 -10.398 1 96.94 295 LEU B CA 1
ATOM 5248 C C . LEU B 1 295 ? -9.086 -6.887 -11.859 1 96.94 295 LEU B C 1
ATOM 5250 O O . LEU B 1 295 ? -10.172 -7.379 -12.164 1 96.94 295 LEU B O 1
ATOM 5254 N N . GLU B 1 296 ? -8.188 -6.535 -12.727 1 95.94 296 GLU B N 1
ATOM 5255 C CA . GLU B 1 296 ? -8.438 -6.707 -14.156 1 95.94 296 GLU B CA 1
ATOM 5256 C C . GLU B 1 296 ? -8.695 -8.172 -14.492 1 95.94 296 GLU B C 1
ATOM 5258 O O . GLU B 1 296 ? -9.594 -8.484 -15.273 1 95.94 296 GLU B O 1
ATOM 5263 N N . ALA B 1 297 ? -7.906 -9.008 -13.945 1 96.62 297 ALA B N 1
ATOM 5264 C CA . ALA B 1 297 ? -8.062 -10.438 -14.195 1 96.62 297 ALA B CA 1
ATOM 5265 C C . ALA B 1 297 ? -9.406 -10.945 -13.695 1 96.62 297 ALA B C 1
ATOM 5267 O O . ALA B 1 297 ? -10.094 -11.703 -14.383 1 96.62 297 ALA B O 1
ATOM 5268 N N . VAL B 1 298 ? -9.781 -10.547 -12.531 1 96.75 298 VAL B N 1
ATOM 5269 C CA . VAL B 1 298 ? -11.031 -10.992 -11.93 1 96.75 298 VAL B CA 1
ATOM 5270 C C . VAL B 1 298 ? -12.211 -10.445 -12.734 1 96.75 298 VAL B C 1
ATOM 5272 O O . VAL B 1 298 ? -13.203 -11.148 -12.945 1 96.75 298 VAL B O 1
ATOM 5275 N N . GLU B 1 299 ? -12.125 -9.211 -13.148 1 94.81 299 GLU B N 1
ATOM 5276 C CA . GLU B 1 299 ? -13.172 -8.633 -13.984 1 94.81 299 GLU B CA 1
ATOM 5277 C C . GLU B 1 299 ? -13.336 -9.414 -15.289 1 94.81 299 GLU B C 1
ATOM 5279 O O . GLU B 1 299 ? -14.453 -9.594 -15.773 1 94.81 299 GLU B O 1
ATOM 5284 N N . LYS B 1 300 ? -12.25 -9.859 -15.836 1 94.81 300 LYS B N 1
ATOM 5285 C CA . LYS B 1 300 ? -12.297 -10.664 -17.047 1 94.81 300 LYS B CA 1
ATOM 5286 C C . LYS B 1 300 ? -12.891 -12.047 -16.766 1 94.81 300 LYS B C 1
ATOM 5288 O O . LYS B 1 300 ? -13.594 -12.609 -17.609 1 94.81 300 LYS B O 1
ATOM 5293 N N . MET B 1 301 ? -12.617 -12.562 -15.648 1 94.94 301 MET B N 1
ATOM 5294 C CA . MET B 1 301 ? -13.125 -13.867 -15.242 1 94.94 301 MET B CA 1
ATOM 5295 C C . MET B 1 301 ? -14.641 -13.828 -15.047 1 94.94 301 MET B C 1
ATOM 5297 O O . MET B 1 301 ? -15.336 -14.805 -15.336 1 94.94 301 MET B O 1
ATOM 5301 N N . PHE B 1 302 ? -15.047 -12.703 -14.523 1 95.38 302 PHE B N 1
ATOM 5302 C CA . PHE B 1 302 ? -16.453 -12.562 -14.211 1 95.38 302 PHE B CA 1
ATOM 5303 C C . PHE B 1 302 ? -17.047 -11.352 -14.914 1 95.38 302 PHE B C 1
ATOM 5305 O O . PHE B 1 302 ? -17.5 -10.406 -14.266 1 95.38 302 PHE B O 1
ATOM 5312 N N . PRO B 1 303 ? -17.234 -11.383 -16.188 1 91.25 303 PRO B N 1
ATOM 5313 C CA . PRO B 1 303 ? -17.625 -10.219 -16.984 1 91.25 303 PRO B CA 1
ATOM 5314 C C . PRO B 1 303 ? -19.062 -9.781 -16.703 1 91.25 303 PRO B C 1
ATOM 5316 O O . PRO B 1 303 ? -19.438 -8.633 -16.969 1 91.25 303 PRO B O 1
ATOM 5319 N N . GLU B 1 304 ? -19.844 -10.672 -16.156 1 90.44 304 GLU B N 1
ATOM 5320 C CA . GLU B 1 304 ? -21.25 -10.352 -15.938 1 90.44 304 GLU B CA 1
ATOM 5321 C C . GLU B 1 304 ? -21.438 -9.586 -14.625 1 90.44 304 GLU B C 1
ATOM 5323 O O . GLU B 1 304 ? -22.516 -9.039 -14.375 1 90.44 304 GLU B O 1
ATOM 5328 N N . CYS B 1 305 ? -20.359 -9.68 -13.906 1 86.81 305 CYS B N 1
ATOM 5329 C CA . CYS B 1 305 ? -20.453 -8.992 -12.625 1 86.81 305 CYS B CA 1
ATOM 5330 C C . CYS B 1 305 ? -20.25 -7.488 -12.797 1 86.81 305 CYS B C 1
ATOM 5332 O O . CYS B 1 305 ? -19.453 -7.055 -13.617 1 86.81 305 CYS B O 1
ATOM 5334 N N . ARG B 1 306 ? -21.125 -6.562 -12.344 1 69.31 306 ARG B N 1
ATOM 5335 C CA . ARG B 1 306 ? -21.062 -5.133 -12.641 1 69.31 306 ARG B CA 1
ATOM 5336 C C . ARG B 1 306 ? -20.922 -4.312 -11.359 1 69.31 306 ARG B C 1
ATOM 5338 O O . ARG B 1 306 ? -20.953 -3.082 -11.398 1 69.31 306 ARG B O 1
ATOM 5345 N N . GLN B 1 307 ? -20.547 -4.891 -10.367 1 66.06 307 GLN B N 1
ATOM 5346 C CA . GLN B 1 307 ? -20.688 -4.043 -9.188 1 66.06 307 GLN B CA 1
ATOM 5347 C C . GLN B 1 307 ? -19.5 -3.107 -9.023 1 66.06 307 GLN B C 1
ATOM 5349 O O . GLN B 1 307 ? -18.359 -3.496 -9.281 1 66.06 307 GLN B O 1
ATOM 5354 N N . ASN B 1 308 ? -19.781 -1.797 -9.125 1 80.5 308 ASN B N 1
ATOM 5355 C CA . ASN B 1 308 ? -18.812 -0.734 -8.844 1 80.5 308 ASN B CA 1
ATOM 5356 C C . ASN B 1 308 ? -18.672 -0.492 -7.344 1 80.5 308 ASN B C 1
ATOM 5358 O O . ASN B 1 308 ? -19.234 0.469 -6.809 1 80.5 308 ASN B O 1
ATOM 5362 N N . ASN B 1 309 ? -17.875 -1.298 -6.699 1 81.38 309 ASN B N 1
ATOM 5363 C CA . ASN B 1 309 ? -17.703 -1.263 -5.25 1 81.38 309 ASN B CA 1
ATOM 5364 C C . ASN B 1 309 ? -16.391 -0.617 -4.848 1 81.38 309 ASN B C 1
ATOM 5366 O O . ASN B 1 309 ? -15.883 -0.855 -3.746 1 81.38 309 ASN B O 1
ATOM 5370 N N . HIS B 1 310 ? -15.898 0.195 -5.711 1 88.88 310 HIS B N 1
ATOM 5371 C CA . HIS B 1 310 ? -14.594 0.805 -5.473 1 88.88 310 HIS B CA 1
ATOM 5372 C C . HIS B 1 310 ? -14.625 1.723 -4.258 1 88.88 310 HIS B C 1
ATOM 5374 O O . HIS B 1 310 ? -13.617 1.886 -3.566 1 88.88 310 HIS B O 1
ATOM 5380 N N . LEU B 1 311 ? -15.766 2.26 -4.004 1 89.88 311 LEU B N 1
ATOM 5381 C CA . LEU B 1 311 ? -15.891 3.246 -2.936 1 89.88 311 LEU B CA 1
ATOM 5382 C C . LEU B 1 311 ? -16.094 2.562 -1.587 1 89.88 311 LEU B C 1
ATOM 5384 O O . LEU B 1 311 ? -15.953 3.197 -0.539 1 89.88 311 LEU B O 1
ATOM 5388 N N . TRP B 1 312 ? -16.359 1.321 -1.55 1 86.81 312 TRP B N 1
ATOM 5389 C CA . TRP B 1 312 ? -16.719 0.61 -0.327 1 86.81 312 TRP B CA 1
ATOM 5390 C C . TRP B 1 312 ? -15.547 0.578 0.646 1 86.81 312 TRP B C 1
ATOM 5392 O O . TRP B 1 312 ? -15.742 0.57 1.864 1 86.81 312 TRP B O 1
ATOM 5402 N N . ALA B 1 313 ? -14.43 0.662 0.082 1 90.62 313 ALA B N 1
ATOM 5403 C CA . ALA B 1 313 ? -13.234 0.583 0.908 1 90.62 313 ALA B CA 1
ATOM 5404 C C . ALA B 1 313 ? -13.055 1.849 1.743 1 90.62 313 ALA B C 1
ATOM 5406 O O . ALA B 1 313 ? -12.359 1.836 2.762 1 90.62 313 ALA B O 1
ATOM 5407 N N . ILE B 1 314 ? -13.75 2.928 1.352 1 94.31 314 ILE B N 1
ATOM 5408 C CA . ILE B 1 314 ? -13.398 4.164 2.039 1 94.31 314 ILE B CA 1
ATOM 5409 C C . ILE B 1 314 ? -14.656 4.84 2.566 1 94.31 314 ILE B C 1
ATOM 5411 O O . ILE B 1 314 ? -14.586 5.832 3.295 1 94.31 314 ILE B O 1
ATOM 5415 N N . SER B 1 315 ? -15.797 4.32 2.23 1 93.25 315 SER B N 1
ATOM 5416 C CA . SER B 1 315 ? -17.047 4.93 2.68 1 93.25 315 SER B CA 1
ATOM 5417 C C . SER B 1 315 ? -18.125 3.873 2.924 1 93.25 315 SER B C 1
ATOM 5419 O O . SER B 1 315 ? -18.609 3.244 1.981 1 93.25 315 SER B O 1
ATOM 5421 N N . ARG B 1 316 ? -18.531 3.785 4.07 1 87.31 316 ARG B N 1
ATOM 5422 C CA . ARG B 1 316 ? -19.594 2.844 4.406 1 87.31 316 ARG B CA 1
ATOM 5423 C C . ARG B 1 316 ? -20.969 3.471 4.191 1 87.31 316 ARG B C 1
ATOM 5425 O O . ARG B 1 316 ? -21.953 2.762 3.975 1 87.31 316 ARG B O 1
ATOM 5432 N N . GLU B 1 317 ? -21.047 4.73 4.207 1 88.69 317 GLU B N 1
ATOM 5433 C CA . GLU B 1 317 ? -22.297 5.465 4.051 1 88.69 317 GLU B CA 1
ATOM 5434 C C . GLU B 1 317 ? -22.766 5.465 2.596 1 88.69 317 GLU B C 1
ATOM 5436 O O . GLU B 1 317 ? -23.953 5.609 2.316 1 88.69 317 GLU B O 1
ATOM 5441 N N . ALA B 1 318 ? -21.812 5.309 1.718 1 78.56 318 ALA B N 1
ATOM 5442 C CA . ALA B 1 318 ? -22.125 5.402 0.296 1 78.56 318 ALA B CA 1
ATOM 5443 C C . ALA B 1 318 ? -21.984 4.043 -0.388 1 78.56 318 ALA B C 1
ATOM 5445 O O . ALA B 1 318 ? -21.562 3.969 -1.545 1 78.56 318 ALA B O 1
ATOM 5446 N N . SER B 1 319 ? -22.312 3.025 0.355 1 73.94 319 SER B N 1
ATOM 5447 C CA . SER B 1 319 ? -22.203 1.696 -0.239 1 73.94 319 SER B CA 1
ATOM 5448 C C . SER B 1 319 ? -23.25 1.503 -1.336 1 73.94 319 SER B C 1
ATOM 5450 O O . SER B 1 319 ? -24.328 2.104 -1.292 1 73.94 319 SER B O 1
ATOM 5452 N N . ALA B 1 320 ? -22.875 0.88 -2.383 1 59.88 320 ALA B N 1
ATOM 5453 C CA . ALA B 1 320 ? -23.75 0.607 -3.521 1 59.88 320 ALA B CA 1
ATOM 5454 C C . ALA B 1 320 ? -24.938 -0.246 -3.105 1 59.88 320 ALA B C 1
ATOM 5456 O O . ALA B 1 320 ? -26 -0.201 -3.742 1 59.88 320 ALA B O 1
ATOM 5457 N N . LEU B 1 321 ? -24.719 -1.037 -2.18 1 60.44 321 LEU B N 1
ATOM 5458 C CA . LEU B 1 321 ? -25.797 -1.93 -1.789 1 60.44 321 LEU B CA 1
ATOM 5459 C C . LEU B 1 321 ? -26.641 -1.311 -0.677 1 60.44 321 LEU B C 1
ATOM 5461 O O . LEU B 1 321 ? -26.359 -1.513 0.506 1 60.44 321 LEU B O 1
ATOM 5465 N N . LEU B 1 322 ? -27.312 -0.242 -1.131 1 63.09 322 LEU B N 1
ATOM 5466 C CA . LEU B 1 322 ? -28.156 0.359 -0.101 1 63.09 322 LEU B CA 1
ATOM 5467 C C . LEU B 1 322 ? -29.328 -0.547 0.235 1 63.09 322 LEU B C 1
ATOM 5469 O O . LEU B 1 322 ? -29.984 -1.089 -0.664 1 63.09 322 LEU B O 1
ATOM 5473 N N . GLY B 1 323 ? -29.25 -1.041 1.357 1 63.03 323 GLY B N 1
ATOM 5474 C CA . GLY B 1 323 ? -30.359 -1.876 1.795 1 63.03 323 GLY B CA 1
ATOM 5475 C C . GLY B 1 323 ? -31.703 -1.183 1.692 1 63.03 323 GLY B C 1
ATOM 5476 O O . GLY B 1 323 ? -31.766 0.048 1.662 1 63.03 323 GLY B O 1
ATOM 5477 N N . PRO B 1 324 ? -32.75 -1.908 1.324 1 67.25 324 PRO B N 1
ATOM 5478 C CA . PRO B 1 324 ? -34.094 -1.369 1.218 1 67.25 324 PRO B CA 1
ATOM 5479 C C . PRO B 1 324 ? -34.531 -0.589 2.459 1 67.25 324 PRO B C 1
ATOM 5481 O O . PRO B 1 324 ? -35.406 0.274 2.381 1 67.25 324 PRO B O 1
ATOM 5484 N N . LYS B 1 325 ? -33.812 -0.794 3.475 1 75.12 325 LYS B N 1
ATOM 5485 C CA . LYS B 1 325 ? -34.25 -0.187 4.73 1 75.12 325 LYS B CA 1
ATOM 5486 C C . LYS B 1 325 ? -33.375 1.027 5.078 1 75.12 325 LYS B C 1
ATOM 5488 O O . LYS B 1 325 ? -33.375 1.49 6.219 1 75.12 325 LYS B O 1
ATOM 5493 N N . ARG B 1 326 ? -32.812 1.601 4.141 1 84.25 326 ARG B N 1
ATOM 5494 C CA . ARG B 1 326 ? -31.953 2.719 4.477 1 84.25 326 ARG B CA 1
ATOM 5495 C C . ARG B 1 326 ? -32.75 3.984 4.75 1 84.25 326 ARG B C 1
ATOM 5497 O O . ARG B 1 326 ? -33.656 4.328 3.98 1 84.25 326 ARG B O 1
ATOM 5504 N N . LYS B 1 327 ? -32.469 4.625 5.812 1 90 327 LYS B N 1
ATOM 5505 C CA . LYS B 1 327 ? -33.062 5.91 6.168 1 90 327 LYS B CA 1
ATOM 5506 C C . LYS B 1 327 ? -32.156 7.066 5.789 1 90 327 LYS B C 1
ATOM 5508 O O . LYS B 1 327 ? -30.922 6.977 5.938 1 90 327 LYS B O 1
ATOM 5513 N N . SER B 1 328 ? -32.781 8.094 5.332 1 93.19 328 SER B N 1
ATOM 5514 C CA . SER B 1 328 ? -32.031 9.305 5.062 1 93.19 328 SER B CA 1
ATOM 5515 C C . SER B 1 328 ? -31.312 9.789 6.32 1 93.19 328 SER B C 1
ATOM 5517 O O . SER B 1 328 ? -31.812 9.633 7.43 1 93.19 328 SER B O 1
ATOM 5519 N N . ILE B 1 329 ? -30.156 10.32 6.082 1 95.62 329 ILE B N 1
ATOM 5520 C CA . ILE B 1 329 ? -29.328 10.75 7.191 1 95.62 329 ILE B CA 1
ATOM 5521 C C . ILE B 1 329 ? -30.094 11.711 8.086 1 95.62 329 ILE B C 1
ATOM 5523 O O . ILE B 1 329 ? -30.047 11.602 9.312 1 95.62 329 ILE B O 1
ATOM 5527 N N . LEU B 1 330 ? -30.891 12.625 7.52 1 96.31 330 LEU B N 1
ATOM 5528 C CA . LEU B 1 330 ? -31.609 13.656 8.266 1 96.31 330 LEU B CA 1
ATOM 5529 C C . LEU B 1 330 ? -32.719 13.047 9.094 1 96.31 330 LEU B C 1
ATOM 5531 O O . LEU B 1 330 ? -33.281 13.703 9.992 1 96.31 330 LEU B O 1
ATOM 5535 N N . LYS B 1 331 ? -33.094 11.844 8.781 1 95.31 331 LYS B N 1
ATOM 5536 C CA . LYS B 1 331 ? -34.219 11.188 9.484 1 95.31 331 LYS B CA 1
ATOM 5537 C C . LYS B 1 331 ? -33.688 10.219 10.547 1 95.31 331 LYS B C 1
ATOM 5539 O O . LYS B 1 331 ? -34.469 9.57 11.234 1 95.31 331 LYS B O 1
ATOM 5544 N N . ARG B 1 332 ? -32.469 10.141 10.672 1 95.69 332 ARG B N 1
ATOM 5545 C CA . ARG B 1 332 ? -31.859 9.234 11.648 1 95.69 332 ARG B CA 1
ATOM 5546 C C . ARG B 1 332 ? -31.797 9.875 13.031 1 95.69 332 ARG B C 1
ATOM 5548 O O . ARG B 1 332 ? -32.094 11.062 13.188 1 95.69 332 ARG B O 1
ATOM 5555 N N . THR B 1 333 ? -31.484 8.992 14.008 1 95.25 333 THR B N 1
ATOM 5556 C CA . THR B 1 333 ? -31.344 9.477 15.375 1 95.25 333 THR B CA 1
ATOM 5557 C C . THR B 1 333 ? -30.203 10.484 15.484 1 95.25 333 THR B C 1
ATOM 5559 O O . THR B 1 333 ? -29.156 10.32 14.844 1 95.25 333 THR B O 1
ATOM 5562 N N . THR B 1 334 ? -30.453 11.523 16.281 1 95.31 334 THR B N 1
ATOM 5563 C CA . THR B 1 334 ? -29.469 12.578 16.422 1 95.31 334 THR B CA 1
ATOM 5564 C C . THR B 1 334 ? -28.797 12.508 17.797 1 95.31 334 THR B C 1
ATOM 5566 O O . THR B 1 334 ? -29.344 11.938 18.734 1 95.31 334 THR B O 1
ATOM 5569 N N . GLU B 1 335 ? -27.625 12.992 17.828 1 94.12 335 GLU B N 1
ATOM 5570 C CA . GLU B 1 335 ? -26.969 13.195 19.125 1 94.12 335 GLU B CA 1
ATOM 5571 C C . GLU B 1 335 ? -27.688 14.281 19.922 1 94.12 335 GLU B C 1
ATOM 5573 O O . GLU B 1 335 ? -28.516 15.023 19.391 1 94.12 335 GLU B O 1
ATOM 5578 N N . GLU B 1 336 ? -27.312 14.352 21.172 1 92.81 336 GLU B N 1
ATOM 5579 C CA . GLU B 1 336 ? -27.812 15.43 22.016 1 92.81 336 GLU B CA 1
ATOM 5580 C C . GLU B 1 336 ? -27.375 16.797 21.484 1 92.81 336 GLU B C 1
ATOM 5582 O O . GLU B 1 336 ? -26.234 16.953 21.031 1 92.81 336 GLU B O 1
ATOM 5587 N N . PRO B 1 337 ? -28.328 17.734 21.625 1 92.75 337 PRO B N 1
ATOM 5588 C CA . PRO B 1 337 ? -27.938 19.078 21.203 1 92.75 337 PRO B CA 1
ATOM 5589 C C . PRO B 1 337 ? -26.688 19.578 21.922 1 92.75 337 PRO B C 1
ATOM 5591 O O . PRO B 1 337 ? -26.484 19.266 23.094 1 92.75 337 PRO B O 1
ATOM 5594 N N . LEU B 1 338 ? -25.906 20.344 21.234 1 91.69 338 LEU B N 1
ATOM 5595 C CA . LEU B 1 338 ? -24.625 20.844 21.734 1 91.69 338 LEU B CA 1
ATOM 5596 C C . LEU B 1 338 ? -24.812 21.594 23.062 1 91.69 338 LEU B C 1
ATOM 5598 O O . LEU B 1 338 ? -24.062 21.375 24.016 1 91.69 338 LEU B O 1
ATOM 5602 N N . GLU B 1 339 ? -25.828 22.438 23.078 1 91.12 339 GLU B N 1
ATOM 5603 C CA . GLU B 1 339 ? -26.094 23.266 24.25 1 91.12 339 GLU B CA 1
ATOM 5604 C C . GLU B 1 339 ? -26.375 22.422 25.469 1 91.12 339 GLU B C 1
ATOM 5606 O O . GLU B 1 339 ? -25.953 22.75 26.578 1 91.12 339 GLU B O 1
ATOM 5611 N N . GLU B 1 340 ? -27.047 21.359 25.234 1 90.56 340 GLU B N 1
ATOM 5612 C CA . GLU B 1 340 ? -27.359 20.453 26.328 1 90.56 340 GLU B CA 1
ATOM 5613 C C . GLU B 1 340 ? -26.125 19.719 26.812 1 90.56 340 GLU B C 1
ATOM 5615 O O . GLU B 1 340 ? -25.953 19.5 28.016 1 90.56 340 GLU B O 1
ATOM 5620 N N . LYS B 1 341 ? -25.281 19.344 25.922 1 89.94 341 LYS B N 1
ATOM 5621 C CA . LYS B 1 341 ? -24.031 18.703 26.281 1 89.94 341 LYS B CA 1
ATOM 5622 C C . LYS B 1 341 ? -23.141 19.625 27.109 1 89.94 341 LYS B C 1
ATOM 5624 O O . LYS B 1 341 ? -22.531 19.188 28.094 1 89.94 341 LYS B O 1
ATOM 5629 N N . ILE B 1 342 ? -23.094 20.844 26.703 1 89.69 342 ILE B N 1
ATOM 5630 C CA . ILE B 1 342 ? -22.281 21.844 27.391 1 89.69 342 ILE B CA 1
ATOM 5631 C C . ILE B 1 342 ? -22.812 22.047 28.812 1 89.69 342 ILE B C 1
ATOM 5633 O O . ILE B 1 342 ? -22.031 22.109 29.766 1 89.69 342 ILE B O 1
ATOM 5637 N N . LYS B 1 343 ? -24.109 22.125 28.938 1 89.19 343 LYS B N 1
ATOM 5638 C CA . LYS B 1 343 ? -24.734 22.297 30.234 1 89.19 343 LYS B CA 1
ATOM 5639 C C . LYS B 1 343 ? -24.422 21.141 31.172 1 89.19 343 LYS B C 1
ATOM 5641 O O . LYS B 1 343 ? -24.156 21.344 32.344 1 89.19 343 LYS B O 1
ATOM 5646 N N . ARG B 1 344 ? -24.469 20.016 30.656 1 88.06 344 ARG B N 1
ATOM 5647 C CA . ARG B 1 344 ? -24.172 18.812 31.453 1 88.06 344 ARG B CA 1
ATOM 5648 C C . ARG B 1 344 ? -22.734 18.812 31.922 1 88.06 344 ARG B C 1
ATOM 5650 O O . ARG B 1 344 ? -22.438 18.391 33.031 1 88.06 344 ARG B O 1
ATOM 5657 N N . LEU B 1 345 ? -21.859 19.172 31.062 1 85.62 345 LEU B N 1
ATOM 5658 C CA . LEU B 1 345 ? -20.438 19.234 31.391 1 85.62 345 LEU B CA 1
ATOM 5659 C C . LEU B 1 345 ? -20.172 20.281 32.469 1 85.62 345 LEU B C 1
ATOM 5661 O O . LEU B 1 345 ? -19.375 20.047 33.375 1 85.62 345 LEU B O 1
ATOM 5665 N N . GLU B 1 346 ? -20.766 21.422 32.344 1 85.19 346 GLU B N 1
ATOM 5666 C CA . GLU B 1 346 ? -20.609 22.5 33.312 1 85.19 346 GLU B CA 1
ATOM 5667 C C . GLU B 1 346 ? -21.188 22.125 34.688 1 85.19 346 GLU B C 1
ATOM 5669 O O . GLU B 1 346 ? -20.672 22.531 35.719 1 85.19 346 GLU B O 1
ATOM 5674 N N . ALA B 1 347 ? -22.203 21.359 34.688 1 82.81 347 ALA B N 1
ATOM 5675 C CA . ALA B 1 347 ? -22.844 20.922 35.938 1 82.81 347 ALA B CA 1
ATOM 5676 C C . ALA B 1 347 ? -21.969 19.906 36.688 1 82.81 347 ALA B C 1
ATOM 5678 O O . ALA B 1 347 ? -22.031 19.797 37.906 1 82.81 347 ALA B O 1
ATOM 5679 N N . LYS B 1 348 ? -21.281 19.156 35.938 1 72.75 348 LYS B N 1
ATOM 5680 C CA . LYS B 1 348 ? -20.422 18.156 36.562 1 72.75 348 LYS B CA 1
ATOM 5681 C C . LYS B 1 348 ? -19.141 18.797 37.094 1 72.75 348 LYS B C 1
ATOM 5683 O O . LYS B 1 348 ? -18.422 18.172 37.906 1 72.75 348 LYS B O 1
ATOM 5688 N N . ARG B 1 349 ? -18.719 20 36.688 1 67.31 349 ARG B N 1
ATOM 5689 C CA . ARG B 1 349 ? -17.547 20.688 37.219 1 67.31 349 ARG B CA 1
ATOM 5690 C C . ARG B 1 349 ? -17.781 21.188 38.625 1 67.31 349 ARG B C 1
ATOM 5692 O O . ARG B 1 349 ? -18.812 21.812 38.906 1 67.31 349 ARG B O 1
ATOM 5699 N N . PRO B 1 350 ? -17.062 20.672 39.656 1 59.72 350 PRO B N 1
ATOM 5700 C CA . PRO B 1 350 ? -17.25 21.078 41.062 1 59.72 350 PRO B CA 1
ATOM 5701 C C . PRO B 1 350 ? -17.172 22.594 41.25 1 59.72 350 PRO B C 1
ATOM 5703 O O . PRO B 1 350 ? -16.422 23.266 40.531 1 59.72 350 PRO B O 1
ATOM 5706 N N . ARG B 1 351 ? -18.234 23.328 41.844 1 45.19 351 ARG B N 1
ATOM 5707 C CA . ARG B 1 351 ? -18.312 24.734 42.25 1 45.19 351 ARG B CA 1
ATOM 5708 C C . ARG B 1 351 ? -17.047 25.172 42.969 1 45.19 351 ARG B C 1
ATOM 5710 O O . ARG B 1 351 ? -16.938 26.328 43.406 1 45.19 351 ARG B O 1
ATOM 5717 N N . LYS B 1 352 ? -16.203 24.297 43.438 1 47.22 352 LYS B N 1
ATOM 5718 C CA . LYS B 1 352 ? -15.148 24.812 44.312 1 47.22 352 LYS B CA 1
ATOM 5719 C C . LYS B 1 352 ? -14.18 25.688 43.531 1 47.22 352 LYS B C 1
ATOM 5721 O O . LYS B 1 352 ? -13.406 26.453 44.156 1 47.22 352 LYS B O 1
ATOM 5726 N N . ASP B 1 353 ? -13.969 25.422 42.281 1 40.19 353 ASP B N 1
ATOM 5727 C CA . ASP B 1 353 ? -12.781 26.062 41.719 1 40.19 353 ASP B CA 1
ATOM 5728 C C . ASP B 1 353 ? -13.086 27.5 41.281 1 40.19 353 ASP B C 1
ATOM 5730 O O . ASP B 1 353 ? -12.211 28.188 40.75 1 40.19 353 ASP B O 1
ATOM 5734 N N . VAL B 1 354 ? -14.289 28.078 41.188 1 41.75 354 VAL B N 1
ATOM 5735 C CA . VAL B 1 354 ? -14.516 29.484 40.906 1 41.75 354 VAL B CA 1
ATOM 5736 C C . VAL B 1 354 ? -14.07 30.328 42.094 1 41.75 354 VAL B C 1
ATOM 5738 O O . VAL B 1 354 ? -13.914 31.547 41.969 1 41.75 354 VAL B O 1
ATOM 5741 N N . GLU B 1 355 ? -14.055 29.75 43.281 1 38.69 355 GLU B N 1
ATOM 5742 C CA . GLU B 1 355 ? -13.734 30.656 44.344 1 38.69 355 GLU B CA 1
ATOM 5743 C C . GLU B 1 355 ? -12.234 30.969 44.375 1 38.69 355 GLU B C 1
ATOM 5745 O O . GLU B 1 355 ? -11.828 32 44.906 1 38.69 355 GLU B O 1
ATOM 5750 N N . TYR B 1 356 ? -11.391 30.031 44.031 1 37.69 356 TYR B N 1
ATOM 5751 C CA . TYR B 1 356 ? -10 30.344 44.344 1 37.69 356 TYR B CA 1
ATOM 5752 C C . TYR B 1 356 ? -9.43 31.344 43.344 1 37.69 356 TYR B C 1
ATOM 5754 O O . TYR B 1 356 ? -8.367 31.922 43.562 1 37.69 356 TYR B O 1
ATOM 5762 N N . ASN B 1 357 ? -9.805 31.297 42.031 1 34.56 357 ASN B N 1
ATOM 5763 C CA . ASN B 1 357 ? -8.969 32.125 41.156 1 34.56 357 ASN B CA 1
ATOM 5764 C C . ASN B 1 357 ? -9.383 33.594 41.25 1 34.56 357 ASN B C 1
ATOM 5766 O O . ASN B 1 357 ? -8.945 34.438 40.438 1 34.56 357 ASN B O 1
ATOM 5770 N N . LYS B 1 358 ? -10.359 34.062 42.062 1 37.72 358 LYS B N 1
ATOM 5771 C CA . LYS B 1 358 ? -10.594 35.469 42.219 1 37.72 358 LYS B CA 1
ATOM 5772 C C . LYS B 1 358 ? -9.391 36.188 42.844 1 37.72 358 LYS B C 1
ATOM 5774 O O . LYS B 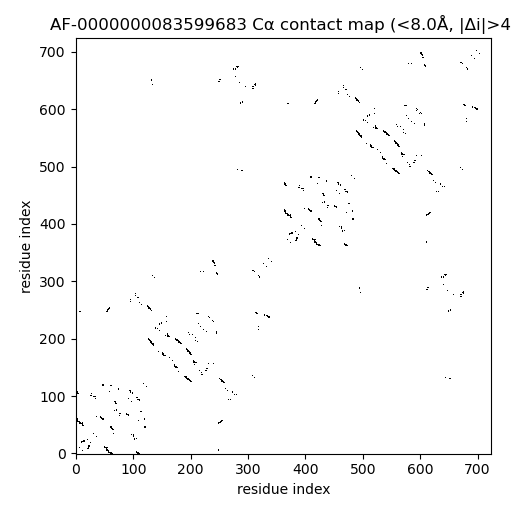1 358 ? -9.258 37.406 42.781 1 37.72 358 LYS B O 1
ATOM 5779 N N . ASP B 1 359 ? -8.625 35.406 43.781 1 33.34 359 ASP B N 1
ATOM 5780 C CA . ASP B 1 359 ? -7.637 36.219 44.469 1 33.34 359 ASP B CA 1
ATOM 5781 C C . ASP B 1 359 ? -6.453 36.531 43.562 1 33.34 359 ASP B C 1
ATOM 5783 O O . ASP B 1 359 ? -5.676 37.469 43.844 1 33.34 359 ASP B O 1
ATOM 5787 N N . SER B 1 360 ? -6.027 35.594 42.688 1 29.55 360 SER B N 1
ATOM 5788 C CA . SER B 1 360 ? -4.711 35.938 42.156 1 29.55 360 SER B CA 1
ATOM 5789 C C . SER B 1 360 ? -4.809 37 41.062 1 29.55 360 SER B C 1
ATOM 5791 O O . SER B 1 360 ? -3.791 37.469 40.531 1 29.55 360 SER B O 1
ATOM 5793 N N . ASP B 1 361 ? -6.023 37.188 40.406 1 26.42 361 ASP B N 1
ATOM 5794 C CA . ASP B 1 361 ? -5.93 38.219 39.406 1 26.42 361 ASP B CA 1
ATOM 5795 C C . ASP B 1 361 ? -6.07 39.625 40 1 26.42 361 ASP B C 1
ATOM 5797 O O . ASP B 1 361 ? -6.203 40.594 39.281 1 26.42 361 ASP B O 1
ATOM 5801 N N . SER B 1 362 ? -6.125 39.688 41.406 1 22.48 362 SER B N 1
ATOM 5802 C CA . SER B 1 362 ? -5.902 41.062 41.844 1 22.48 362 SER B CA 1
ATOM 5803 C C . SER B 1 362 ? -4.422 41.438 41.781 1 22.48 362 SER B C 1
ATOM 5805 O O . SER B 1 362 ? -3.568 40.594 42.125 1 22.48 362 SER B O 1
#

Sequence (724 aa):
MKILYTGWDYSGLARQDSSTCTVAENLITALCRCRLIEDPGALEFAVCGRTDKGVSGLSQVVTLTVRSNVHEGVGVISPEDKSNLCPEKPEVDYVLVANKNLPKDIRVLAWCPVPLEFSPRRDCLSRSYKYFFPGADLDIELMQTASTKLVGLHDFRNFCSSQVNNGVVNHERVIYEIKITDESEDKMNPRRFCCLYIRGTAFLYHQIRCIASLLFTIGRKIEPPEILEDLLNVKKFPGKPQYQMAEPEPLLFFEPEFENIEWQTSPTAQEDILKCVQMLWTQTAVKAKITETMLEAVEKMFPECRQNNHLWAISREASALLGPKRKSILKRTTEEPLEEKIKRLEAKRPRKDVEYNKDSDSMKILYTGWDYSGLARQDSSTCTVAENLITALCRCRLIEDPGALEFAVCGRTDKGVSGLSQVVTLTVRSNVHEGVGVISPEDKSNLCPEKPEVDYVLVANKNLPKDIRVLAWCPVPLEFSPRRDCLSRSYKYFFPGADLDIELMQTASTKLVGLHDFRNFCSSQVNNGVVNHERVIYEIKITDESEDKMNPRRFCCLYIRGTAFLYHQIRCIASLLFTIGRKIEPPEILEDLLNVKKFPGKPQYQMAEPEPLLFFEPEFENIEWQTSPTAQEDILKCVQMLWTQTAVKAKITETMLEAVEKMFPECRQNNHLWAISREASALLGPKRKSILKRTTEEPLEEKIKRLEAKRPRKDVEYNKDSDS

pLDDT: mean 91.05, std 12.56, range [22.48, 98.81]

Radius of gyration: 30.5 Å; Cα contacts (8 Å, |Δi|>4): 1365; chains: 2; bounding box: 69×99×71 Å

InterPro domains:
  IPR001406 Pseudouridine synthase I, TruA [PTHR11142] (2-297)
  IPR001406 Pseudouridine synthase I, TruA [TIGR00071] (1-246)
  IPR020094 Pseudouridine synthase TruA/RsuA/RluB/E/F, N-terminal [G3DSA:3.30.70.580] (1-124)
  IPR020095 Pseudouridine synthase I, TruA, C-terminal [G3DSA:3.30.70.660] (126-316)
  IPR020097 Pseudouridine synthase I, TruA, alpha/beta domain [PF01416] (146-258)
  IPR020103 Pseudouridine synthase, catalytic domain superfamily [SSF55120] (2-266)

Foldseek 3Di:
DWKWFQQAQAQWADDDPVDCRHVVNLLLVLCVVLPFDVDPVQWPKAWQDTAGRQATEGTIDIGTHTDWLDQDDAQHDHDPDCPPPDDRDPTDQCQVSSQVRGPLRMGDDWDFRHHPPDHSHVQWAKWKKKFKAFLQQFQQVQLFVLCVVQAAWFQQQQQADDDVVVPPLGRIWHWHDWDKDFPDPDSPPRRGMIMIMTMTRDHHHLNVQSSVQVSLCCRLPVDPSCVVVCSRPCVNPLFHFDDDGWANNRMYRYDIDGPPTDIDHDPVSNVVNVVSVVVVCVVVVVVVVVVVVVVVVVCVVPVVDDDRQRRVVTYVSNGPCDDPPDDDRSPGDGDDGSVVVNVVSVVVPDPPPVPPPVPPVD/DWKWFQQAQAQWADDDPVDCRHVVNLLLVLCVVLPFDVDPVQWPKAWQDTAGRQATEGTIDIGTHTDWLDQDDAQHDHDPDCPPPDDRDPTDQCQVSSQVRGPLRMGDDWDFRHHPPDHSHVQWAKWKKKFKAFLQQFQQVQLFVLCVVQAAWFQQQQQADDDVVVPPQGRIWHWHDWDKDFPDPDSPPRRGMIMIMTMTRDHHHLNVQSSVQVSLCCRLPVDPSCVVVCSRPCVNVLFHFDDDGWANNRMYRYDIDGPPTDIDHDPVSNVVNVVSVVVVCVVVVVVVVVVVVVVVVVCVVPVVDDDRQRRVVTYVRNGPCPDPPDDDRSPGDGDDGSVVVNVVSVVVPDPPPVPPVVPPVD

Nearest PDB structures (foldseek):
  9enb-assembly1_B  TM=9.282E-01  e=1.645E-36  Homo sapiens
  9enc-assembly1_A  TM=9.580E-01  e=1.207E-34  Homo sapiens
  9ene-assembly1_B  TM=9.239E-01  e=8.955E-35  Homo sapiens
  9enc-assembly1_B  TM=9.518E-01  e=5.829E-33  Homo sapiens
  8okd-assembly1_A  TM=9.449E-01  e=9.972E-33  Homo sapiens

Solvent-accessible surface area (backbone atoms only — not comparable to full-atom values): 39207 Å² total; per-residue (Å²): 60,30,31,28,35,63,16,69,86,24,67,12,34,57,73,47,92,89,42,80,51,15,53,44,44,47,51,52,51,18,32,37,75,69,60,36,33,88,51,80,89,70,24,72,75,42,53,40,71,87,40,52,51,20,24,22,29,52,40,41,38,37,41,66,60,62,72,68,39,52,72,66,63,67,53,51,84,56,69,90,72,62,82,81,53,75,81,71,48,80,64,71,62,58,41,46,58,36,41,74,50,34,59,83,56,40,38,52,67,24,38,53,80,48,56,82,82,66,39,50,45,78,57,37,64,28,37,29,36,35,37,48,44,60,38,39,83,46,37,61,67,59,29,42,60,42,50,54,74,61,49,38,80,43,50,44,64,54,36,40,54,89,43,53,93,77,68,50,80,75,47,66,38,38,30,76,43,70,48,65,48,66,83,56,86,58,83,79,45,38,81,35,60,28,36,41,36,41,30,23,53,62,78,59,56,58,21,69,32,28,47,50,26,53,39,43,20,32,19,63,62,74,39,63,62,64,51,59,59,50,45,48,34,44,86,85,37,48,25,33,48,57,75,59,54,26,51,41,62,35,31,31,42,42,43,64,37,71,76,94,73,68,77,44,65,54,73,68,34,47,46,52,49,50,40,43,39,33,21,51,24,39,59,32,40,35,49,20,51,52,35,45,52,44,37,54,51,50,45,66,73,39,68,84,56,75,82,76,37,43,49,49,62,42,22,74,69,47,37,80,77,64,57,94,79,67,71,55,53,89,75,39,68,54,46,74,35,54,70,58,53,50,52,54,54,58,65,68,51,71,77,67,62,73,64,61,63,64,62,72,80,102,60,30,30,29,35,65,17,70,86,24,66,11,33,58,73,47,95,89,42,80,51,16,52,44,44,48,51,54,51,18,31,38,73,68,61,36,32,89,50,79,87,70,24,73,75,44,53,40,71,87,41,52,53,20,24,22,28,53,40,41,38,38,41,68,60,62,71,70,40,50,73,68,61,67,53,51,85,58,69,90,73,61,84,81,54,75,80,71,45,78,65,71,63,59,42,45,58,37,41,74,50,37,60,85,58,41,38,52,67,26,37,55,79,45,55,82,82,65,40,49,45,79,58,35,64,29,38,28,35,37,37,47,41,60,38,38,83,47,38,61,66,60,30,43,61,42,50,55,74,61,49,37,81,43,48,44,63,53,35,39,54,89,43,52,93,76,69,50,80,74,47,68,36,38,29,76,42,69,48,66,48,65,83,55,86,60,82,78,45,37,79,34,61,29,35,42,36,42,32,24,54,60,79,59,55,60,21,68,32,29,48,50,26,54,39,44,20,32,18,62,63,74,38,63,62,63,52,59,59,48,45,50,33,45,85,84,37,50,24,32,48,56,74,59,53,25,52,41,63,36,30,30,43,44,43,64,37,70,75,94,74,69,76,44,63,55,71,68,34,50,46,52,48,50,39,44,39,33,22,51,24,39,59,32,39,36,49,21,50,52,34,45,52,46,36,54,51,50,46,66,75,39,68,85,57,75,82,74,37,41,48,50,61,43,22,74,69,48,38,81,77,64,56,93,78,66,71,56,53,89,74,40,66,53,47,73,34,55,70,58,53,52,51,52,54,57,67,67,49,72,79,68,65,73,62,61,63,64,62,71,78,101

Secondary structure (DSSP, 8-state):
-EEEE--TTSS-SS--SS-S--HHHHHHHHHHHTTS-S-GGG---EESS---TT-EEEEEEEE-----S-SSSTT----S--TTPPPP-SPP-HHHHHHHTS-TTEEEEEB----TT--TTTT--EEEEEEEEE-TT--HHHHHHHHGGG-EEEE-GGGS---GGGT----EEEEEEEEEEE--S-TT-TT-EEEEEEEES---TTHHHHHHHHHHHHHTTSS-THHHHHHH-TTT-SSPBP-PPPPSTTEEEEEEE-SS---B--HHHHHHHHHHHHHHHHHHHHHHHHHHHHHHHHHHH-TT-----GGGGT-STT-SS--TTPPPGGGS-BPPPHHHHHHHHHHHS-TTHHHHTTTTT-/-EEEE--TTSS-SS--SS-S-SHHHHHHHHHHHTTS-S-GGG---EESS---TT-EEEEEEEE-----S-SSSTT----S--TTPPPP-SPP-HHHHHHHTS-TTEEEEEB----TT--TTTT--EEEEEEEEE-TT--HHHHHHHHGGG-EEEE-GGGS---GGGT----EEEEEEEEEEE--S-TT-TT-EEEEEEEES---TTHHHHHHHHHHHHHTTSS-THHHHHHH-TTT-SSPBP-PPPPSTTEEEEEEE-SS---B--HHHHHHHHHHHHHHHHHHHHHHHHHHHHHHHHHHH-TT-----GGGGT-STT-S---TTPPPGGGS-BPPPHHHHHHHHHHHS-TTHHHHHHHHT-